Protein AF-0000000079722715 (afdb_homodimer)

Sequence (394 aa):
MYSSVPGLVFGFHGCDEEVANSVISGKLALSKSENSYDWLGHGIYFWEGNYSRALEYAQLLQSNPKRNKGKIKKPAVIGAIIDLGNCLNLLESESIDLLKESYNLLSKSSKTTGNPLPENKSIDLEKDLLLRNLDCAVIENLHAMRKELELPVFDSVRGYFREGKEIYPNAGFHDKNHIQLCIRNPKSIKGYFKPLIMYSSVPGLVFGFHGCDEEVANSVISGKLALSKSENSYDWLGHGIYFWEGNYSRALEYAQLLQSNPKRNKGKIKKPAVIGAIIDLGNCLNLLESESIDLLKESYNLLSKSSKTTGNPLPENKSIDLEKDLLLRNLDCAVIENLHAMRKELELPVFDSVRGYFREGKEIYPNAGFHDKNHIQLCIRNPKSIKGYFKPLI

Structure (mmCIF, N/CA/C/O backbone):
data_AF-0000000079722715-model_v1
#
loop_
_entity.id
_entity.type
_entity.pdbx_description
1 polymer 'Tetratricopeptide repeat protein'
#
loop_
_atom_site.group_PDB
_atom_site.id
_atom_site.type_symbol
_atom_site.label_atom_id
_atom_site.label_alt_id
_atom_site.label_comp_id
_atom_site.label_asym_id
_atom_site.label_entity_id
_atom_site.label_seq_id
_atom_site.pdbx_PDB_ins_code
_atom_site.Cartn_x
_atom_site.Cartn_y
_atom_site.Cartn_z
_atom_site.occupancy
_atom_site.B_iso_or_equiv
_atom_site.auth_seq_id
_atom_site.auth_comp_id
_atom_site.auth_asym_id
_atom_site.auth_atom_id
_atom_site.pdbx_PDB_model_num
ATOM 1 N N . MET A 1 1 ? -15.312 -2.574 12.453 1 35.41 1 MET A N 1
ATOM 2 C CA . MET A 1 1 ? -14.352 -1.755 11.719 1 35.41 1 MET A CA 1
ATOM 3 C C . MET A 1 1 ? -12.984 -2.428 11.672 1 35.41 1 MET A C 1
ATOM 5 O O . MET A 1 1 ? -12.305 -2.535 12.695 1 35.41 1 MET A O 1
ATOM 9 N N . TYR A 1 2 ? -12.828 -3.471 11.047 1 39.88 2 TYR A N 1
ATOM 10 C CA . TYR A 1 2 ? -11.586 -4.227 10.953 1 39.88 2 TYR A CA 1
ATOM 11 C C . TYR A 1 2 ? -10.461 -3.365 10.375 1 39.88 2 TYR A C 1
ATOM 13 O O . TYR A 1 2 ? -9.422 -3.883 9.977 1 39.88 2 TYR A O 1
ATOM 21 N N . SER A 1 3 ? -10.672 -2.055 10.281 1 39.75 3 SER A N 1
ATOM 22 C CA . SER A 1 3 ? -9.797 -1.16 9.531 1 39.75 3 SER A CA 1
ATOM 23 C C . SER A 1 3 ? -8.5 -0.881 10.281 1 39.75 3 SER A C 1
ATOM 25 O O . SER A 1 3 ? -7.582 -0.264 9.742 1 39.75 3 SER A O 1
ATOM 27 N N . SER A 1 4 ? -8.484 -1.223 11.617 1 41.72 4 SER A N 1
ATOM 28 C CA . SER A 1 4 ? -7.297 -0.7 12.289 1 41.72 4 SER A CA 1
ATOM 29 C C . SER A 1 4 ? -6.117 -1.656 12.148 1 41.72 4 SER A C 1
ATOM 31 O O . SER A 1 4 ? -6.289 -2.875 12.203 1 41.72 4 SER A O 1
ATOM 33 N N . VAL A 1 5 ? -5.066 -1.304 11.281 1 49.84 5 VAL A N 1
ATOM 34 C CA . VAL A 1 5 ? -3.814 -2.053 11.328 1 49.84 5 VAL A CA 1
ATOM 35 C C . VAL A 1 5 ? -3.346 -2.188 12.773 1 49.84 5 VAL A C 1
ATOM 37 O O . VAL A 1 5 ? -2.902 -1.21 13.383 1 49.84 5 VAL A O 1
ATOM 40 N N . PRO A 1 6 ? -3.916 -3.314 13.438 1 54 6 PRO A N 1
ATOM 41 C CA . PRO A 1 6 ? -3.512 -3.494 14.828 1 54 6 PRO A CA 1
ATOM 42 C C . PRO A 1 6 ? -2.018 -3.768 14.984 1 54 6 PRO A C 1
ATOM 44 O O . PRO A 1 6 ? -1.394 -4.328 14.078 1 54 6 PRO A O 1
ATOM 47 N N . GLY A 1 7 ? -1.333 -2.941 15.719 1 66.31 7 GLY A N 1
ATOM 48 C CA . GLY A 1 7 ? -0.034 -3.293 16.266 1 66.31 7 GLY A CA 1
ATOM 49 C C . GLY A 1 7 ? 1.046 -2.277 15.953 1 66.31 7 GLY A C 1
ATOM 50 O O . GLY A 1 7 ? 0.751 -1.178 15.477 1 66.31 7 GLY A O 1
ATOM 51 N N . LEU A 1 8 ? 2.225 -2.553 16.359 1 81.06 8 LEU A N 1
ATOM 52 C CA . LEU A 1 8 ? 3.438 -1.765 16.172 1 81.06 8 LEU A CA 1
ATOM 53 C C . LEU A 1 8 ? 3.996 -1.959 14.766 1 81.06 8 LEU A C 1
ATOM 55 O O . LEU A 1 8 ? 3.969 -3.07 14.227 1 81.06 8 LEU A O 1
ATOM 59 N N . VAL A 1 9 ? 4.25 -0.805 14.164 1 87.56 9 VAL A N 1
ATOM 60 C CA . VAL A 1 9 ? 4.934 -0.884 12.883 1 87.56 9 VAL A CA 1
ATOM 61 C C . VAL A 1 9 ? 6.305 -0.221 12.984 1 87.56 9 VAL A C 1
ATOM 63 O O . VAL A 1 9 ? 6.562 0.552 13.914 1 87.56 9 VAL A O 1
ATOM 66 N N . PHE A 1 10 ? 7.168 -0.628 12.039 1 88.81 10 PHE A N 1
ATOM 67 C CA . PHE A 1 10 ? 8.453 0.046 11.922 1 88.81 10 PHE A CA 1
ATOM 68 C C . PHE A 1 10 ? 8.406 1.126 10.844 1 88.81 10 PHE A C 1
ATOM 70 O O . PHE A 1 10 ? 7.918 0.887 9.742 1 88.81 10 PHE A O 1
ATOM 77 N N . GLY A 1 11 ? 8.773 2.307 11.211 1 93.69 11 GLY A N 1
ATOM 78 C CA . GLY A 1 11 ? 8.977 3.402 10.273 1 93.69 11 GLY A CA 1
ATOM 79 C C . GLY A 1 11 ? 10.43 3.83 10.172 1 93.69 11 GLY A C 1
ATOM 80 O O . GLY A 1 11 ? 11.172 3.773 11.148 1 93.69 11 GLY A O 1
ATOM 81 N N . PHE A 1 12 ? 10.82 4.277 8.992 1 94.5 12 PHE A N 1
ATOM 82 C CA . PHE A 1 12 ? 12.195 4.711 8.766 1 94.5 12 PHE A CA 1
ATOM 83 C C . PHE A 1 12 ? 12.227 6.133 8.211 1 94.5 12 PHE A C 1
ATOM 85 O O . PHE A 1 12 ? 11.398 6.496 7.379 1 94.5 12 PHE A O 1
ATOM 92 N N . HIS A 1 13 ? 13.125 6.906 8.68 1 95.88 13 HIS A N 1
ATOM 93 C CA . HIS A 1 13 ? 13.305 8.305 8.305 1 95.88 13 HIS A CA 1
ATOM 94 C C . HIS A 1 13 ? 14.734 8.578 7.852 1 95.88 13 HIS A C 1
ATOM 96 O O . HIS A 1 13 ? 15.688 8.266 8.57 1 95.88 13 HIS A O 1
ATOM 102 N N . GLY A 1 14 ? 14.852 9.102 6.652 1 94.81 14 GLY A N 1
ATOM 103 C CA . GLY A 1 14 ? 16.156 9.492 6.164 1 94.81 14 GLY A CA 1
ATOM 104 C C . GLY A 1 14 ? 16.562 10.898 6.574 1 94.81 14 GLY A C 1
ATOM 105 O O . GLY A 1 14 ? 15.75 11.828 6.488 1 94.81 14 GLY A O 1
ATOM 106 N N . CYS A 1 15 ? 17.781 11.086 7.004 1 94.19 15 CYS A N 1
ATOM 107 C CA . CYS A 1 15 ? 18.281 12.383 7.434 1 94.19 15 CYS A CA 1
ATOM 108 C C . CYS A 1 15 ? 19.797 12.391 7.512 1 94.19 15 CYS A C 1
ATOM 110 O O . CYS A 1 15 ? 20.469 11.539 6.926 1 94.19 15 CYS A O 1
ATOM 112 N N . ASP A 1 16 ? 20.312 13.492 8.086 1 95.19 16 ASP A N 1
ATOM 113 C CA . ASP A 1 16 ? 21.75 13.57 8.305 1 95.19 16 ASP A CA 1
ATOM 114 C C . ASP A 1 16 ? 22.156 12.75 9.531 1 95.19 16 ASP A C 1
ATOM 116 O O . ASP A 1 16 ? 21.422 12.688 10.516 1 95.19 16 ASP A O 1
ATOM 120 N N . GLU A 1 17 ? 23.359 12.242 9.445 1 94.69 17 GLU A N 1
ATOM 121 C CA . GLU A 1 17 ? 23.891 11.398 10.516 1 94.69 17 GLU A CA 1
ATOM 122 C C . GLU A 1 17 ? 23.875 12.133 11.852 1 94.69 17 GLU A C 1
ATOM 124 O O . GLU A 1 17 ? 23.594 11.531 12.891 1 94.69 17 GLU A O 1
ATOM 129 N N . GLU A 1 18 ? 24.203 13.367 11.844 1 94.5 18 GLU A N 1
ATOM 130 C CA . GLU A 1 18 ? 24.219 14.148 13.078 1 94.5 18 GLU A CA 1
ATOM 131 C C . GLU A 1 18 ? 22.828 14.234 13.688 1 94.5 18 GLU A C 1
ATOM 133 O O . GLU A 1 18 ? 22.672 14.125 14.906 1 94.5 18 GLU A O 1
ATOM 138 N N . VAL A 1 19 ? 21.859 14.438 12.812 1 92.69 19 VAL A N 1
ATOM 139 C CA . VAL A 1 19 ? 20.484 14.484 13.266 1 92.69 19 VAL A CA 1
ATOM 140 C C . VAL A 1 19 ? 20.062 13.117 13.812 1 92.69 19 VAL A C 1
ATOM 142 O O . VAL A 1 19 ? 19.469 13.031 14.891 1 92.69 19 VAL A O 1
ATOM 145 N N . ALA A 1 20 ? 20.438 12.102 13.078 1 93.69 20 ALA A N 1
ATOM 146 C CA . ALA A 1 20 ? 20.078 10.742 13.484 1 93.69 20 ALA A CA 1
ATOM 147 C C . ALA A 1 20 ? 20.625 10.43 14.875 1 93.69 20 ALA A C 1
ATOM 149 O O . ALA A 1 20 ? 19.906 9.953 15.75 1 93.69 20 ALA A O 1
ATOM 150 N N . ASN A 1 21 ? 21.859 10.75 15.07 1 92 21 ASN A N 1
ATOM 151 C CA . ASN A 1 21 ? 22.5 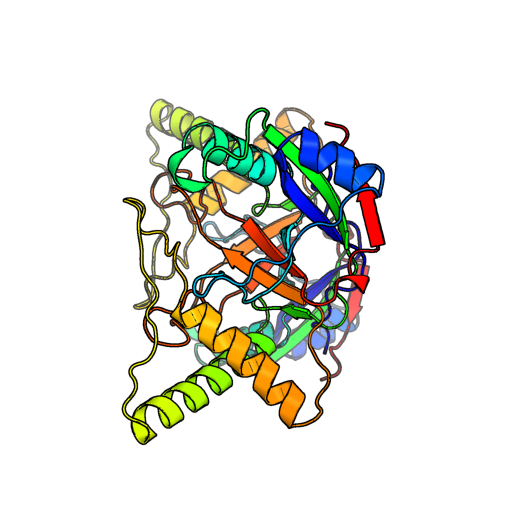10.492 16.359 1 92 21 ASN A CA 1
ATOM 152 C C . ASN A 1 21 ? 21.844 11.289 17.484 1 92 21 ASN A C 1
ATOM 154 O O . ASN A 1 21 ? 21.641 10.758 18.578 1 92 21 ASN A O 1
ATOM 158 N N . SER A 1 22 ? 21.5 12.461 17.203 1 93.94 22 SER A N 1
ATOM 159 C CA . SER A 1 22 ? 20.906 13.328 18.203 1 93.94 22 SER A CA 1
ATOM 160 C C . SER A 1 22 ? 19.5 12.859 18.562 1 93.94 22 SER A C 1
ATOM 162 O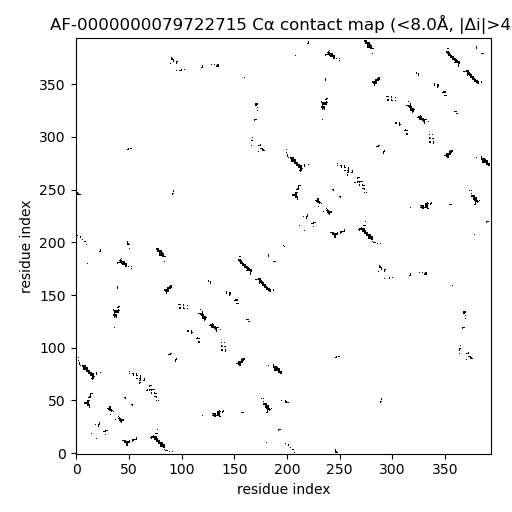 O . SER A 1 22 ? 19.094 12.922 19.734 1 93.94 22 SER A O 1
ATOM 164 N N . VAL A 1 23 ? 18.781 12.383 17.578 1 91.88 23 VAL A N 1
ATOM 165 C CA . VAL A 1 23 ? 17.422 11.922 17.812 1 91.88 23 VAL A CA 1
ATOM 166 C C . VAL A 1 23 ? 17.438 10.617 18.594 1 91.88 23 VAL A C 1
ATOM 168 O O . VAL A 1 23 ? 16.719 10.477 19.594 1 91.88 23 VAL A O 1
ATOM 171 N N . ILE A 1 24 ? 18.359 9.797 18.25 1 89.44 24 ILE A N 1
ATOM 172 C CA . ILE A 1 24 ? 18.422 8.484 18.875 1 89.44 24 ILE A CA 1
ATOM 173 C C . ILE A 1 24 ? 18.922 8.609 20.312 1 89.44 24 ILE A C 1
ATOM 175 O O . ILE A 1 24 ? 18.469 7.883 21.188 1 89.44 24 ILE A O 1
ATOM 179 N N . SER A 1 25 ? 19.734 9.562 20.531 1 89.25 25 SER A N 1
ATOM 180 C CA . SER A 1 25 ? 20.266 9.758 21.875 1 89.25 25 SER A CA 1
ATOM 181 C C . SER A 1 25 ? 19.312 10.57 22.734 1 89.25 25 SER A C 1
ATOM 183 O O . SER A 1 25 ? 19.578 10.797 23.922 1 89.25 25 SER A O 1
ATOM 185 N N . GLY A 1 26 ? 18.266 11.016 22.219 1 87.38 26 GLY A N 1
ATOM 186 C CA . GLY A 1 26 ? 17.234 11.734 22.969 1 87.38 26 GLY A CA 1
ATOM 187 C C . GLY A 1 26 ? 17.5 13.219 23.062 1 87.38 26 GLY A C 1
ATOM 188 O O . GLY A 1 26 ? 16.812 13.93 23.812 1 87.38 26 GLY A O 1
ATOM 189 N N . LYS A 1 27 ? 18.406 13.703 22.297 1 89.38 27 LYS A N 1
ATOM 190 C CA . LYS A 1 27 ? 18.781 15.109 22.391 1 89.38 27 LYS A CA 1
ATOM 191 C C . LYS A 1 27 ? 17.922 15.984 21.484 1 89.38 27 LYS A C 1
ATOM 193 O O . LYS A 1 27 ? 17.781 17.188 21.719 1 89.38 27 LYS A O 1
ATOM 198 N N . LEU A 1 28 ? 17.438 15.344 20.438 1 88.69 28 LEU A N 1
ATOM 199 C CA . LEU A 1 28 ? 16.641 16.047 19.453 1 88.69 28 LEU A CA 1
ATOM 200 C C . LEU A 1 28 ? 15.367 15.273 19.125 1 88.69 28 LEU A C 1
ATOM 202 O O . LEU A 1 28 ? 15.359 14.047 19.156 1 88.69 28 LEU A O 1
ATOM 206 N N . ALA A 1 29 ? 14.375 16.016 18.922 1 88.38 29 ALA A N 1
ATOM 207 C CA . ALA A 1 29 ? 13.164 15.406 18.391 1 88.38 29 ALA A CA 1
ATOM 208 C C . ALA A 1 29 ? 13.023 15.68 16.891 1 88.38 29 ALA A C 1
ATOM 210 O O . ALA A 1 29 ? 13.43 16.734 16.406 1 88.38 29 ALA A O 1
ATOM 211 N N . LEU A 1 30 ? 12.461 14.68 16.203 1 92.31 30 LEU A N 1
ATOM 212 C CA . LEU A 1 30 ? 12.18 14.93 14.789 1 92.31 30 LEU A CA 1
ATOM 213 C C . LEU A 1 30 ? 11.125 16.031 14.633 1 92.31 30 LEU A C 1
ATOM 215 O O . LEU A 1 30 ? 10.156 16.078 15.391 1 92.31 30 LEU A O 1
ATOM 219 N N . SER A 1 31 ? 11.328 16.812 13.641 1 89.62 31 SER A N 1
ATOM 220 C CA . SER A 1 31 ? 10.406 17.922 13.406 1 89.62 31 SER A CA 1
ATOM 221 C C . SER A 1 31 ? 9.25 17.5 12.516 1 89.62 31 SER A C 1
ATOM 223 O O . SER A 1 31 ? 9.422 16.672 11.617 1 89.62 31 SER A O 1
ATOM 225 N N . LYS A 1 32 ? 8.203 18.125 12.773 1 93.88 32 LYS A N 1
ATOM 226 C CA . LYS A 1 32 ? 7.047 17.938 11.906 1 93.88 32 LYS A CA 1
ATOM 227 C C . LYS A 1 32 ? 7.203 18.688 10.594 1 93.88 32 LYS A C 1
ATOM 229 O O . LYS A 1 32 ? 7.777 19.781 10.57 1 93.88 32 LYS A O 1
ATOM 234 N N . SER A 1 33 ? 6.766 18.109 9.531 1 93.75 33 SER A N 1
ATOM 235 C CA . SER A 1 33 ? 6.594 18.812 8.266 1 93.75 33 SER A CA 1
ATOM 236 C C . SER A 1 33 ? 5.246 19.531 8.211 1 93.75 33 SER A C 1
ATOM 238 O O . SER A 1 33 ? 4.215 18.953 8.555 1 93.75 33 SER A O 1
ATOM 240 N N . GLU A 1 34 ? 5.262 20.766 7.84 1 95.75 34 GLU A N 1
ATOM 241 C CA . GLU A 1 34 ? 4.031 21.547 7.738 1 95.75 34 GLU A CA 1
ATOM 242 C C . GLU A 1 34 ? 3.973 22.328 6.422 1 95.75 34 GLU A C 1
ATOM 244 O O . GLU A 1 34 ? 3.453 23.438 6.371 1 95.75 34 GLU A O 1
ATOM 249 N N . ASN A 1 35 ? 4.57 21.703 5.465 1 93.62 35 ASN A N 1
ATOM 250 C CA . ASN A 1 35 ? 4.496 22.344 4.148 1 93.62 35 ASN A CA 1
ATOM 251 C C . ASN A 1 35 ? 3.105 22.203 3.537 1 93.62 35 ASN A C 1
ATOM 253 O O . ASN A 1 35 ? 2.373 21.266 3.852 1 93.62 35 ASN A O 1
ATOM 257 N N . SER A 1 36 ? 2.795 23.078 2.611 1 94.56 36 SER A N 1
ATOM 258 C CA . SER A 1 36 ? 1.488 23.062 1.964 1 94.56 36 SER A CA 1
ATOM 259 C C . SER A 1 36 ? 1.386 21.906 0.975 1 94.56 36 SER A C 1
ATOM 261 O O . SER A 1 36 ? 0.292 21.562 0.516 1 94.56 36 SER A O 1
ATOM 263 N N . TYR A 1 37 ? 2.535 21.266 0.7 1 93.56 37 TYR A N 1
ATOM 264 C CA . TYR A 1 37 ? 2.529 20.234 -0.341 1 93.56 37 TYR A CA 1
ATOM 265 C C . TYR A 1 37 ? 2.789 18.859 0.248 1 93.56 37 TYR A C 1
ATOM 267 O O . TYR A 1 37 ? 3.098 17.906 -0.481 1 93.56 37 TYR A O 1
ATOM 275 N N . ASP A 1 38 ? 2.719 18.797 1.53 1 94.81 38 ASP A N 1
ATOM 276 C CA . ASP A 1 38 ? 2.982 17.516 2.164 1 94.81 38 ASP A CA 1
ATOM 277 C C . ASP A 1 38 ? 2.002 16.453 1.675 1 94.81 38 ASP A C 1
ATOM 279 O O . ASP A 1 38 ? 0.818 16.734 1.479 1 94.81 38 ASP A O 1
ATOM 283 N N . TRP A 1 39 ? 2.412 15.266 1.567 1 93.31 39 TRP A N 1
ATOM 284 C CA . TRP A 1 39 ? 1.689 14.203 0.883 1 93.31 39 TRP A CA 1
ATOM 285 C C . TRP A 1 39 ? 0.49 13.742 1.706 1 93.31 39 TRP A C 1
ATOM 287 O O . TRP A 1 39 ? -0.581 13.477 1.156 1 93.31 39 TRP A O 1
ATOM 297 N N . LEU A 1 40 ? 0.693 13.625 3.002 1 97.44 40 LEU A N 1
ATOM 298 C CA . LEU A 1 40 ? -0.343 13.07 3.867 1 97.44 40 LEU A CA 1
ATOM 299 C C . LEU A 1 40 ? -0.74 14.07 4.949 1 97.44 40 LEU A C 1
ATOM 301 O O . LEU A 1 40 ? -1.108 13.68 6.059 1 97.44 40 LEU A O 1
ATOM 305 N N . GLY A 1 41 ? -0.583 15.391 4.598 1 97.62 41 GLY A N 1
ATOM 306 C CA . GLY A 1 41 ? -0.824 16.406 5.605 1 97.62 41 GLY A CA 1
ATOM 307 C C . GLY A 1 41 ? 0.373 16.656 6.504 1 97.62 41 GLY A C 1
ATOM 308 O O . GLY A 1 41 ? 1.502 16.312 6.152 1 97.62 41 GLY A O 1
ATOM 309 N N . HIS A 1 42 ? 0.153 17.312 7.613 1 98 42 HIS A N 1
ATOM 310 C CA . HIS A 1 42 ? 1.245 17.766 8.477 1 98 42 HIS A CA 1
ATOM 311 C C . HIS A 1 42 ? 1.577 16.703 9.523 1 98 42 HIS A C 1
ATOM 313 O O . HIS A 1 42 ? 0.678 16.062 10.078 1 98 42 HIS A O 1
ATOM 319 N N . GLY A 1 43 ? 2.883 16.469 9.734 1 97.94 43 GLY A N 1
ATOM 320 C CA . GLY A 1 43 ? 3.332 15.516 10.734 1 97.94 43 GLY A CA 1
ATOM 321 C C . GLY A 1 43 ? 4.754 15.039 10.508 1 97.94 43 GLY A C 1
ATOM 322 O O . GLY A 1 43 ? 5.52 15.672 9.781 1 97.94 43 GLY A O 1
ATOM 323 N N . ILE A 1 44 ? 5.152 14.062 11.227 1 97.44 44 ILE A N 1
ATOM 324 C CA . ILE A 1 44 ? 6.461 13.445 11.078 1 97.44 44 ILE A CA 1
ATOM 325 C C . ILE A 1 44 ? 6.363 12.25 10.125 1 97.44 44 ILE A C 1
ATOM 327 O O . ILE A 1 44 ? 5.523 11.367 10.312 1 97.44 44 ILE A O 1
ATOM 331 N N . TYR A 1 45 ? 7.227 12.242 9.164 1 97.31 45 TYR A N 1
ATOM 332 C CA . TYR A 1 45 ? 7.078 11.297 8.07 1 97.31 45 TYR A CA 1
ATOM 333 C C . TYR A 1 45 ? 8.062 10.148 8.203 1 97.31 45 TYR A C 1
ATOM 335 O O . TYR A 1 45 ? 9.227 10.352 8.57 1 97.31 45 TYR A O 1
ATOM 343 N N . PHE A 1 46 ? 7.578 8.977 7.914 1 96.12 46 PHE A N 1
ATOM 344 C CA . PHE A 1 46 ? 8.398 7.766 7.883 1 96.12 46 PHE A CA 1
ATOM 345 C C . PHE A 1 46 ? 8.055 6.91 6.672 1 96.12 46 PHE A C 1
ATOM 347 O O . PHE A 1 46 ? 6.902 6.895 6.223 1 96.12 46 PHE A O 1
ATOM 354 N N . TRP A 1 47 ? 9.039 6.234 6.145 1 93.75 47 TRP A N 1
ATOM 355 C CA . TRP A 1 47 ? 8.797 5.102 5.258 1 93.75 47 TRP A CA 1
ATOM 356 C C . TRP A 1 47 ? 8.438 3.855 6.059 1 93.75 47 TRP A C 1
ATOM 358 O O . TRP A 1 47 ? 9.219 3.406 6.906 1 93.75 47 TRP A O 1
ATOM 368 N N . GLU A 1 48 ? 7.258 3.293 5.801 1 92.75 48 GLU A N 1
ATOM 369 C CA . GLU A 1 48 ? 6.848 2.113 6.555 1 92.75 48 GLU A CA 1
ATOM 370 C C . GLU A 1 48 ? 7.617 0.875 6.109 1 92.75 48 GLU A C 1
ATOM 372 O O . GLU A 1 48 ? 7.531 0.472 4.945 1 92.75 48 GLU A O 1
ATOM 377 N N . GLY A 1 49 ? 8.367 0.329 6.984 1 88.25 49 GLY A N 1
ATOM 378 C CA . GLY A 1 49 ? 9.047 -0.938 6.75 1 88.25 49 GLY A CA 1
ATOM 379 C C . GLY A 1 49 ? 10.078 -0.87 5.641 1 88.25 49 GLY A C 1
ATOM 380 O O . GLY A 1 49 ? 10.445 -1.896 5.066 1 88.25 49 GLY A O 1
ATOM 381 N N . ASN A 1 50 ? 10.523 0.272 5.332 1 90.56 50 ASN A N 1
ATOM 382 C CA . ASN A 1 50 ? 11.375 0.405 4.156 1 90.56 50 ASN A CA 1
ATOM 383 C C . ASN A 1 50 ? 12.625 1.225 4.457 1 90.56 50 ASN A C 1
ATOM 385 O O . ASN A 1 50 ? 12.719 2.389 4.062 1 90.56 50 ASN A O 1
ATOM 389 N N . TYR A 1 51 ? 13.594 0.576 5.031 1 90.56 51 TYR A N 1
ATOM 390 C CA . TYR A 1 51 ? 14.867 1.21 5.363 1 90.56 51 TYR A CA 1
ATOM 391 C C . TYR A 1 51 ? 15.555 1.734 4.109 1 90.56 51 TYR A C 1
ATOM 393 O O . TYR A 1 51 ? 16.047 2.865 4.09 1 90.56 51 TYR A O 1
ATOM 401 N N . SER A 1 52 ? 15.57 0.905 3.096 1 91.12 52 SER A N 1
ATOM 402 C CA . SER A 1 52 ? 16.312 1.213 1.872 1 91.12 52 SER A CA 1
ATOM 403 C C . SER A 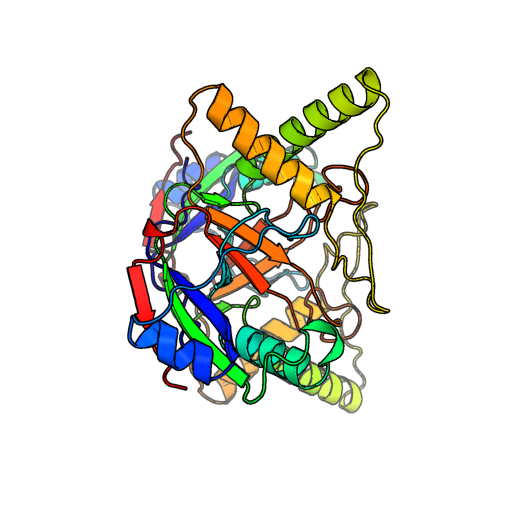1 52 ? 15.781 2.488 1.222 1 91.12 52 SER A C 1
ATOM 405 O O . SER A 1 52 ? 16.562 3.332 0.78 1 91.12 52 SER A O 1
ATOM 407 N N . ARG A 1 53 ? 14.5 2.604 1.179 1 91.12 53 ARG A N 1
ATOM 408 C CA . ARG A 1 53 ? 13.914 3.789 0.562 1 91.12 53 ARG A CA 1
ATOM 409 C C . ARG A 1 53 ? 14.266 5.047 1.353 1 91.12 53 ARG A C 1
ATOM 411 O O . ARG A 1 53 ? 14.453 6.117 0.773 1 91.12 53 ARG A O 1
ATOM 418 N N . ALA A 1 54 ? 14.258 4.934 2.67 1 93.06 54 ALA A N 1
ATOM 419 C CA . ALA A 1 54 ? 14.641 6.062 3.514 1 93.06 54 ALA A CA 1
ATOM 420 C C . ALA A 1 54 ? 16.078 6.48 3.246 1 93.06 54 ALA A C 1
ATOM 422 O O . ALA A 1 54 ? 16.375 7.676 3.133 1 93.06 54 ALA A O 1
ATOM 423 N N . LEU A 1 55 ? 16.906 5.504 3.154 1 93.25 55 LEU A N 1
ATOM 424 C CA . LEU A 1 55 ? 18.328 5.781 2.889 1 93.25 55 LEU A CA 1
ATOM 425 C C . LEU A 1 55 ? 18.5 6.402 1.509 1 93.25 55 LEU A C 1
ATOM 427 O O . LEU A 1 55 ? 19.25 7.375 1.354 1 93.25 55 LEU A O 1
ATOM 431 N N . GLU A 1 56 ? 17.812 5.793 0.559 1 91.31 56 GLU A N 1
ATOM 432 C CA . GLU A 1 56 ? 17.875 6.32 -0.801 1 91.31 56 GLU A CA 1
ATOM 433 C C . GLU A 1 56 ? 17.453 7.785 -0.847 1 91.31 56 GLU A C 1
ATOM 435 O O . GLU A 1 56 ? 18.047 8.586 -1.572 1 91.31 56 GLU A O 1
ATOM 440 N N . TYR A 1 57 ? 16.469 8.094 -0.132 1 90.25 57 TYR A N 1
ATOM 441 C CA . TYR A 1 57 ? 15.961 9.461 -0.086 1 90.25 57 TYR A CA 1
ATOM 442 C C . TYR A 1 57 ? 17 10.398 0.532 1 90.25 57 TYR A C 1
ATOM 444 O O . TYR A 1 57 ? 17.219 11.5 0.028 1 90.25 57 TYR A O 1
ATOM 452 N N . ALA A 1 58 ? 17.609 9.984 1.607 1 92.5 58 ALA A N 1
ATOM 453 C CA . ALA A 1 58 ? 18.656 10.781 2.24 1 92.5 58 ALA A CA 1
ATOM 454 C C . ALA A 1 58 ? 19.828 11 1.285 1 92.5 58 ALA A C 1
ATOM 456 O O . ALA A 1 58 ? 20.375 12.102 1.213 1 92.5 58 ALA A O 1
ATOM 457 N N . GLN A 1 59 ? 20.141 10.016 0.608 1 92.88 59 GLN A N 1
ATOM 458 C CA . GLN A 1 59 ? 21.234 10.109 -0.358 1 92.88 59 GLN A CA 1
ATOM 459 C C . GLN A 1 59 ? 20.875 11.062 -1.5 1 92.88 59 GLN A C 1
ATOM 461 O O . GLN A 1 59 ? 21.719 11.82 -1.972 1 92.88 59 GLN A O 1
ATOM 466 N N . LEU A 1 60 ? 19.656 10.938 -1.936 1 86.62 60 LEU A N 1
ATOM 467 C CA . LEU A 1 60 ? 19.172 11.836 -2.98 1 86.62 60 LEU A CA 1
ATOM 468 C C . LEU A 1 60 ? 19.266 13.289 -2.537 1 86.62 60 LEU A C 1
ATOM 470 O O . LEU A 1 60 ? 19.688 14.156 -3.312 1 86.62 60 LEU A O 1
ATOM 474 N N . LEU A 1 61 ? 18.891 13.516 -1.322 1 86.38 61 LEU A N 1
ATOM 475 C CA . LEU A 1 61 ? 18.953 14.875 -0.782 1 86.38 61 LEU A CA 1
ATOM 476 C C . LEU A 1 61 ? 20.391 15.344 -0.659 1 86.38 61 LEU A C 1
ATOM 478 O O . LEU A 1 61 ? 20.688 16.531 -0.875 1 86.38 61 LEU A O 1
ATOM 482 N N . GLN A 1 62 ? 21.234 14.453 -0.296 1 88.56 62 GLN A N 1
ATOM 483 C CA . GLN A 1 62 ? 22.656 14.797 -0.23 1 88.56 62 GLN A CA 1
ATOM 484 C C . GLN A 1 62 ? 23.172 15.242 -1.592 1 88.56 62 GLN A C 1
ATOM 486 O O . GLN A 1 62 ? 23.922 16.219 -1.684 1 88.56 62 GLN A O 1
ATOM 491 N N . SER A 1 63 ? 22.766 14.57 -2.6 1 87.88 63 SER A N 1
ATOM 492 C CA . SER A 1 63 ? 23.266 14.82 -3.949 1 87.88 63 SER A CA 1
ATOM 493 C C . SER A 1 63 ? 22.609 16.047 -4.57 1 87.88 63 SER A C 1
ATOM 495 O O . SER A 1 63 ? 23.078 16.578 -5.574 1 87.88 63 SER A O 1
ATOM 497 N N . ASN A 1 64 ? 21.516 16.469 -3.916 1 81.81 64 ASN A N 1
ATOM 498 C CA . ASN A 1 64 ? 20.797 17.641 -4.395 1 81.81 64 ASN A CA 1
ATOM 499 C C . ASN A 1 64 ? 20.641 18.688 -3.293 1 81.81 64 ASN A C 1
ATOM 501 O O . ASN A 1 64 ? 19.531 18.953 -2.836 1 81.81 64 ASN A O 1
ATOM 505 N N . PRO A 1 65 ? 21.703 19.328 -3.061 1 74.12 65 PRO A N 1
ATOM 506 C CA . PRO A 1 65 ? 21.703 20.234 -1.908 1 74.12 65 PRO A CA 1
ATOM 507 C C . PRO A 1 65 ? 20.719 21.375 -2.057 1 74.12 65 PRO A C 1
ATOM 509 O O . PRO A 1 65 ? 20.266 21.953 -1.058 1 74.12 65 PRO A O 1
ATOM 512 N N . LYS A 1 66 ? 20.359 21.719 -3.23 1 71.25 66 LYS A N 1
ATOM 513 C CA . LYS A 1 66 ? 19.406 22.797 -3.449 1 71.25 66 LYS A CA 1
ATOM 514 C C . LYS A 1 66 ? 18.031 22.438 -2.885 1 71.25 66 LYS A C 1
ATOM 516 O O . LYS A 1 66 ? 17.266 23.312 -2.475 1 71.25 66 LYS A O 1
ATOM 521 N N . ARG A 1 67 ? 17.797 21.172 -2.711 1 68.81 67 ARG A N 1
ATOM 522 C CA . ARG A 1 67 ? 16.484 20.703 -2.248 1 68.81 67 ARG A CA 1
ATOM 523 C C . ARG A 1 67 ? 16.391 20.75 -0.728 1 68.81 67 ARG A C 1
ATOM 525 O O . ARG A 1 67 ? 15.297 20.812 -0.17 1 68.81 67 ARG A O 1
ATOM 532 N N . ASN A 1 68 ? 17.469 20.703 -0.138 1 68.12 68 ASN A N 1
ATOM 533 C CA . ASN A 1 68 ? 17.422 20.609 1.317 1 68.12 68 ASN A CA 1
ATOM 534 C C . ASN A 1 68 ? 18.375 21.609 1.972 1 68.12 68 ASN A C 1
ATOM 536 O O . ASN A 1 68 ? 18.812 21.391 3.102 1 68.12 68 ASN A O 1
ATOM 540 N N . LYS A 1 69 ? 18.688 22.5 1.292 1 69.69 69 LYS A N 1
ATOM 541 C CA . LYS A 1 69 ? 19.578 23.562 1.79 1 69.69 69 LYS A CA 1
ATOM 542 C C . LYS A 1 69 ? 20.875 22.969 2.324 1 69.69 69 LYS A C 1
ATOM 544 O O . LYS A 1 69 ? 21.422 23.453 3.318 1 69.69 69 LYS A O 1
ATOM 549 N N . GLY A 1 70 ? 21.219 21.859 1.818 1 73.81 70 GLY A N 1
ATOM 550 C CA . GLY A 1 70 ? 22.484 21.234 2.166 1 73.81 70 GLY A CA 1
ATOM 551 C C . GLY A 1 70 ? 22.484 20.625 3.557 1 73.81 70 GLY A C 1
ATOM 552 O O . GLY A 1 70 ? 23.547 20.5 4.184 1 73.81 70 GLY A O 1
ATOM 553 N N . LYS A 1 71 ? 21.406 20.203 3.955 1 78.56 71 LYS A N 1
ATOM 554 C CA . LYS A 1 71 ? 21.266 19.766 5.344 1 78.56 71 LYS A CA 1
ATOM 555 C C . LYS A 1 71 ? 21.797 18.344 5.531 1 78.56 71 LYS A C 1
ATOM 557 O O . LYS A 1 71 ? 22.141 17.953 6.648 1 78.56 71 LYS A O 1
ATOM 562 N N . ILE A 1 72 ? 21.984 17.641 4.426 1 88.81 72 ILE A N 1
ATOM 563 C CA . ILE A 1 72 ? 22.453 16.266 4.586 1 88.81 72 ILE A CA 1
ATOM 564 C C . ILE A 1 72 ? 23.906 16.156 4.148 1 88.81 72 ILE A C 1
ATOM 566 O O . ILE A 1 72 ? 24.203 16.188 2.951 1 88.81 72 ILE A O 1
ATOM 570 N N . LYS A 1 73 ? 24.812 16.078 5.012 1 91.31 73 LYS A N 1
ATOM 571 C CA . LYS A 1 73 ? 26.234 15.883 4.742 1 91.31 73 LYS A CA 1
ATOM 572 C C . LYS A 1 73 ? 26.578 14.391 4.664 1 91.31 73 LYS A C 1
ATOM 574 O O . LYS A 1 73 ? 27.281 13.961 3.75 1 91.31 73 LYS A O 1
ATOM 579 N N . LYS A 1 74 ? 26.094 13.641 5.613 1 94.75 74 LYS A N 1
ATOM 580 C CA . LYS A 1 74 ? 26.234 12.188 5.668 1 94.75 74 LYS A CA 1
ATOM 581 C C . LYS A 1 74 ? 24.891 11.508 5.84 1 94.75 74 LYS A C 1
ATOM 583 O O . LYS A 1 74 ? 24.344 11.461 6.949 1 94.75 74 LYS A O 1
ATOM 588 N N . PRO A 1 75 ? 24.422 10.898 4.766 1 95.62 75 PRO A N 1
ATOM 589 C CA . PRO A 1 75 ? 23.094 10.273 4.824 1 95.62 75 PRO A CA 1
ATOM 590 C C . PRO A 1 75 ? 23.016 9.195 5.902 1 95.62 75 PRO A C 1
ATOM 592 O O . PRO A 1 75 ? 23.953 8.414 6.078 1 95.62 75 PRO A O 1
ATOM 595 N N . ALA A 1 76 ? 21.938 9.195 6.641 1 94.69 76 ALA A N 1
ATOM 596 C CA . ALA A 1 76 ? 21.656 8.219 7.688 1 94.69 76 ALA A CA 1
ATOM 597 C C . ALA A 1 76 ? 20.156 7.973 7.805 1 94.69 76 ALA A C 1
ATOM 599 O O . ALA A 1 76 ? 19.344 8.711 7.234 1 94.69 76 ALA A O 1
ATOM 600 N N . VAL A 1 77 ? 19.828 6.848 8.445 1 95.25 77 VAL A N 1
ATOM 601 C CA . VAL A 1 77 ? 18.438 6.473 8.609 1 95.25 77 VAL A CA 1
ATOM 602 C C . VAL A 1 77 ? 18.125 6.246 10.094 1 95.25 77 VAL A C 1
ATOM 604 O O . VAL A 1 77 ? 18.922 5.633 10.805 1 95.25 77 VAL A O 1
ATOM 607 N N . ILE A 1 78 ? 17.016 6.832 10.523 1 93.31 78 ILE A N 1
ATOM 608 C CA . ILE A 1 78 ? 16.453 6.586 11.852 1 93.31 78 ILE A CA 1
ATOM 609 C C . ILE A 1 78 ? 15.305 5.59 11.75 1 93.31 78 ILE A C 1
ATOM 611 O O . ILE A 1 78 ? 14.422 5.734 10.898 1 93.31 78 ILE A O 1
ATOM 615 N N . GLY A 1 79 ? 15.406 4.516 12.578 1 92.88 79 GLY A N 1
ATOM 616 C CA . GLY A 1 79 ? 14.242 3.664 12.75 1 92.88 79 GLY A CA 1
ATOM 617 C C . GLY A 1 79 ? 13.336 4.105 13.883 1 92.88 79 GLY A C 1
ATOM 618 O O . GLY A 1 79 ? 13.812 4.613 14.906 1 92.88 79 GLY A O 1
ATOM 619 N N . ALA A 1 80 ? 12.039 3.912 13.719 1 92.38 80 ALA A N 1
ATOM 620 C CA . ALA A 1 80 ? 11.055 4.25 14.75 1 92.38 80 ALA A CA 1
ATOM 621 C C . ALA A 1 80 ? 10.078 3.105 14.969 1 92.38 80 ALA A C 1
ATOM 623 O O . ALA A 1 80 ? 9.664 2.438 14.016 1 92.38 80 ALA A O 1
ATOM 624 N N . ILE A 1 81 ? 9.828 2.803 16.25 1 89.12 81 ILE A N 1
ATOM 625 C CA . ILE A 1 81 ? 8.711 1.943 16.625 1 89.12 81 ILE A CA 1
ATOM 626 C C . ILE A 1 81 ? 7.441 2.783 16.781 1 89.12 81 ILE A C 1
ATOM 628 O O . ILE A 1 81 ? 7.398 3.703 17.609 1 89.12 81 ILE A O 1
ATOM 632 N N . ILE A 1 82 ? 6.371 2.43 15.977 1 92.25 82 ILE A N 1
ATOM 633 C CA . ILE A 1 82 ? 5.242 3.346 15.883 1 92.25 82 ILE A CA 1
ATOM 634 C C . ILE A 1 82 ? 3.943 2.594 16.172 1 92.25 82 ILE A C 1
ATOM 636 O O . ILE A 1 82 ? 3.711 1.514 15.617 1 92.25 82 ILE A O 1
ATOM 640 N N . ASP A 1 83 ? 3.188 3.07 17.094 1 91.06 83 ASP A N 1
ATOM 641 C CA . ASP A 1 83 ? 1.782 2.711 17.266 1 91.06 83 ASP A CA 1
ATOM 642 C C . ASP A 1 83 ? 0.876 3.656 16.469 1 91.06 83 ASP A C 1
ATOM 644 O O . ASP A 1 83 ? 0.704 4.816 16.859 1 91.06 83 ASP A O 1
ATOM 648 N N . LEU A 1 84 ? 0.198 3.131 15.438 1 93 84 LEU A N 1
ATOM 649 C CA . LEU A 1 84 ? -0.535 4 14.516 1 93 84 LEU A CA 1
ATOM 650 C C . LEU A 1 84 ? -1.765 4.594 15.203 1 93 84 LEU A C 1
ATOM 652 O O . LEU A 1 84 ? -2.314 5.594 14.734 1 93 84 LEU A O 1
ATOM 656 N N . GLY A 1 85 ? -2.254 3.959 16.328 1 91.69 85 GLY A N 1
ATOM 657 C CA . GLY A 1 85 ? -3.438 4.473 17 1 91.69 85 GLY A CA 1
ATOM 658 C C . GLY A 1 85 ? -4.641 4.59 16.078 1 91.69 85 GLY A C 1
ATOM 659 O O . GLY A 1 85 ? -4.961 3.652 15.344 1 91.69 85 GLY A O 1
ATOM 660 N N . ASN A 1 86 ? -5.391 5.676 16.281 1 93.81 86 ASN A N 1
ATOM 661 C CA . ASN A 1 86 ? -6.434 5.996 15.305 1 93.81 86 ASN A CA 1
ATOM 662 C C . ASN A 1 86 ? -5.844 6.477 13.984 1 93.81 86 ASN A C 1
ATOM 664 O O . ASN A 1 86 ? -5.473 7.645 13.852 1 93.81 86 ASN A O 1
ATOM 668 N N . CYS A 1 87 ? -5.848 5.602 13.008 1 94.38 87 CYS A N 1
ATOM 669 C CA . CYS A 1 87 ? -5.133 5.859 11.758 1 94.38 87 CYS A CA 1
ATOM 670 C C . CYS A 1 87 ? -6.105 6.148 10.625 1 94.38 87 CYS A C 1
ATOM 672 O O . CYS A 1 87 ? -7.062 5.398 10.414 1 94.38 87 CYS A O 1
ATOM 674 N N . LEU A 1 88 ? -5.891 7.328 9.992 1 95.44 88 LEU A N 1
ATOM 675 C CA . LEU A 1 88 ? -6.504 7.523 8.688 1 95.44 88 LEU A CA 1
ATOM 676 C C . LEU A 1 88 ? -5.785 6.699 7.621 1 95.44 88 LEU A C 1
ATOM 678 O O . LEU A 1 88 ? -4.832 7.18 7 1 95.44 88 LEU A O 1
ATOM 682 N N . ASN A 1 89 ? -6.238 5.535 7.434 1 93.12 89 ASN A N 1
ATOM 683 C CA . ASN A 1 89 ? -5.621 4.59 6.508 1 93.12 89 ASN A CA 1
ATOM 684 C C . ASN A 1 89 ? -6.207 4.719 5.102 1 93.12 89 ASN A C 1
ATOM 686 O O . ASN A 1 89 ? -7.277 4.176 4.82 1 93.12 89 ASN A O 1
ATOM 690 N N . LEU A 1 90 ? -5.477 5.375 4.227 1 93.19 90 LEU A N 1
ATOM 691 C CA . LEU A 1 90 ? -5.996 5.73 2.912 1 93.19 90 LEU A CA 1
ATOM 692 C C . LEU A 1 90 ? -5.977 4.523 1.977 1 93.19 90 LEU A C 1
ATOM 694 O O . LEU A 1 90 ? -6.227 4.66 0.776 1 93.19 90 LEU A O 1
ATOM 698 N N . LEU A 1 91 ? -5.715 3.395 2.525 1 88.81 91 LEU A N 1
ATOM 699 C CA . LEU A 1 91 ? -5.805 2.139 1.789 1 88.81 91 LEU A CA 1
ATOM 700 C C . LEU A 1 91 ? -7.141 1.45 2.049 1 88.81 91 LEU A C 1
ATOM 702 O O . LEU A 1 91 ? -7.398 0.367 1.519 1 88.81 91 LEU A O 1
ATOM 706 N N . GLU A 1 92 ? -7.914 2.076 2.834 1 87.25 92 GLU A N 1
ATOM 707 C CA . GLU A 1 92 ? -9.234 1.556 3.178 1 87.25 92 GLU A CA 1
ATOM 708 C C . GLU A 1 92 ? -10.336 2.43 2.594 1 87.25 92 GLU A C 1
ATOM 710 O O . GLU A 1 92 ? -10.219 3.656 2.57 1 87.25 92 GLU A O 1
ATOM 715 N N . SER A 1 93 ? -11.43 1.812 2.297 1 88.5 93 SER A N 1
ATOM 716 C CA . SER A 1 93 ? -12.531 2.5 1.633 1 88.5 93 SER A CA 1
ATOM 717 C C . SER A 1 93 ? -13.133 3.574 2.531 1 88.5 93 SER A C 1
ATOM 719 O O . SER A 1 93 ? -13.492 4.656 2.062 1 88.5 93 SER A O 1
ATOM 721 N N . GLU A 1 94 ? -13.234 3.256 3.758 1 90.31 94 GLU A N 1
ATOM 722 C CA . GLU A 1 94 ? -13.859 4.195 4.688 1 90.31 94 GLU A CA 1
ATOM 723 C C . GLU A 1 94 ? -13.062 5.496 4.77 1 90.31 94 GLU A C 1
ATOM 725 O O . GLU A 1 94 ? -13.648 6.582 4.82 1 90.31 94 GLU A O 1
ATOM 730 N N . SER A 1 95 ? -11.781 5.391 4.812 1 93.75 95 SER A N 1
ATOM 731 C CA . SER A 1 95 ? -10.922 6.566 4.875 1 93.75 95 SER A CA 1
ATOM 732 C C . SER A 1 95 ? -10.977 7.363 3.574 1 93.75 95 SER A C 1
ATOM 734 O O . SER A 1 95 ? -10.945 8.594 3.592 1 93.75 95 SER A O 1
ATOM 736 N N . ILE A 1 96 ? -11.078 6.668 2.475 1 93.81 96 ILE A N 1
ATOM 737 C CA . ILE A 1 96 ? -11.18 7.305 1.167 1 93.81 96 ILE A CA 1
ATOM 738 C C . ILE A 1 96 ? -12.477 8.109 1.09 1 93.81 96 ILE A C 1
ATOM 740 O O . ILE A 1 96 ? -12.492 9.227 0.571 1 93.81 96 ILE A O 1
ATOM 744 N N . ASP A 1 97 ? -13.523 7.578 1.646 1 94.06 97 ASP A N 1
ATOM 745 C CA . ASP A 1 97 ? -14.797 8.281 1.665 1 94.06 97 ASP A CA 1
ATOM 746 C C . ASP A 1 97 ? -14.711 9.562 2.488 1 94.06 97 ASP A C 1
ATOM 748 O O . ASP A 1 97 ? -15.312 10.578 2.135 1 94.06 97 ASP A O 1
ATOM 752 N N . LEU A 1 98 ? -14 9.469 3.562 1 95.81 98 LEU A N 1
ATOM 753 C CA . LEU A 1 98 ? -13.797 10.664 4.383 1 95.81 98 LEU A CA 1
ATOM 754 C C . LEU A 1 98 ? -13.07 11.75 3.596 1 95.81 98 LEU A C 1
ATOM 756 O O . LEU A 1 98 ? -13.406 12.93 3.707 1 95.81 98 LEU A O 1
ATOM 760 N N . LEU A 1 99 ? -12.133 11.383 2.787 1 96.75 99 LEU A N 1
ATOM 761 C CA . LEU A 1 99 ? -11.398 12.352 1.98 1 96.75 99 LEU A CA 1
ATOM 762 C C . LEU A 1 99 ? -12.305 12.984 0.93 1 96.75 99 LEU A C 1
ATOM 764 O O . LEU A 1 99 ? -12.211 14.18 0.66 1 96.75 99 LEU A O 1
ATOM 768 N N . LYS A 1 100 ? -13.125 12.172 0.381 1 96.31 100 LYS A N 1
ATOM 769 C CA . LYS A 1 100 ? -14.078 12.688 -0.598 1 96.31 100 LYS A CA 1
ATOM 770 C C . LYS A 1 100 ? -14.969 13.758 0.02 1 96.31 100 LYS A C 1
ATOM 772 O O . LYS A 1 100 ? -15.203 14.812 -0.586 1 96.31 100 LYS A O 1
ATOM 777 N N . GLU A 1 101 ? -15.398 13.422 1.124 1 96.38 101 GLU A N 1
ATOM 778 C CA . GLU A 1 101 ? -16.25 14.375 1.828 1 96.38 101 GLU A CA 1
ATOM 779 C C . GLU A 1 101 ? -15.5 15.664 2.139 1 96.38 101 GLU A C 1
ATOM 781 O O . GLU A 1 101 ? -16.047 16.766 1.983 1 96.38 101 GLU A O 1
ATOM 786 N N . SER A 1 102 ? -14.352 15.516 2.58 1 97.75 102 SER A N 1
ATOM 787 C CA . SER A 1 102 ? -13.523 16.672 2.895 1 97.75 102 SER A CA 1
ATOM 788 C C . SER A 1 102 ? -13.297 17.547 1.661 1 97.75 102 SER A C 1
ATOM 790 O O . SER A 1 102 ? -13.391 18.766 1.732 1 97.75 102 SER A O 1
ATOM 792 N N . TYR A 1 103 ? -13.008 16.938 0.579 1 97.88 103 TYR A N 1
ATOM 793 C CA . TYR A 1 103 ? -12.82 17.672 -0.667 1 97.88 103 TYR A CA 1
ATOM 794 C C . TYR A 1 103 ? -14.086 18.422 -1.053 1 97.88 103 TYR A C 1
ATOM 796 O O . TYR A 1 103 ? -14.016 19.578 -1.481 1 97.88 103 TYR A O 1
ATOM 804 N N . ASN A 1 104 ? -15.18 17.734 -0.96 1 97.06 104 ASN A N 1
ATOM 805 C CA . ASN A 1 104 ? -16.453 18.375 -1.31 1 97.06 104 ASN A CA 1
ATOM 806 C C . ASN A 1 104 ? -16.688 19.641 -0.492 1 97.06 104 ASN A C 1
ATOM 808 O O . ASN A 1 104 ? -17.141 20.656 -1.028 1 97.06 104 ASN A O 1
ATOM 812 N N . LEU A 1 105 ? -16.406 19.562 0.694 1 95.81 105 LEU A N 1
ATOM 813 C CA . LEU A 1 105 ? -16.578 20.719 1.57 1 95.81 105 LEU A CA 1
ATOM 814 C C . LEU A 1 105 ? -15.625 21.844 1.189 1 95.81 105 LEU A C 1
ATOM 816 O O . LEU A 1 105 ? -16.016 23.016 1.159 1 95.81 105 LEU A O 1
ATOM 820 N N . LEU A 1 106 ? -14.383 21.484 0.954 1 95.5 106 LEU A N 1
ATOM 821 C CA . LEU A 1 106 ? -13.398 22.484 0.53 1 95.5 106 LEU A CA 1
ATOM 822 C C . LEU A 1 106 ? -13.82 23.141 -0.78 1 95.5 106 LEU A C 1
ATOM 824 O O . LEU A 1 106 ? -13.648 24.344 -0.959 1 95.5 106 LEU A O 1
ATOM 828 N N . SER A 1 107 ? -14.266 22.328 -1.627 1 96 107 SER A N 1
ATOM 829 C CA . SER A 1 107 ? -14.703 22.812 -2.932 1 96 107 SER A CA 1
ATOM 830 C C . SER A 1 107 ? -15.859 23.797 -2.795 1 96 107 SER A C 1
ATOM 832 O O . SER A 1 107 ? -15.883 24.828 -3.465 1 96 107 SER A O 1
ATOM 834 N N . LYS A 1 108 ? -16.781 23.469 -1.98 1 95.38 108 LYS A N 1
ATOM 835 C CA . LYS A 1 108 ? -17.906 24.344 -1.723 1 95.38 108 LYS A CA 1
ATOM 836 C C . LYS A 1 108 ? -17.438 25.672 -1.12 1 95.38 108 LYS A C 1
ATOM 838 O O . LYS A 1 108 ? -17.906 26.734 -1.521 1 95.38 108 LYS A O 1
ATOM 843 N N . SER A 1 109 ? -16.609 25.531 -0.171 1 93.81 109 SER A N 1
ATOM 844 C CA . SER A 1 109 ? -16.062 26.734 0.459 1 93.81 109 SER A CA 1
ATOM 845 C C . SER A 1 109 ? -15.328 27.594 -0.553 1 93.81 109 SER A C 1
ATOM 847 O O . SER A 1 109 ? -15.438 28.828 -0.524 1 93.81 109 SER A O 1
ATOM 849 N N . SER A 1 110 ? -14.531 26.953 -1.354 1 94.31 110 SER A N 1
ATOM 850 C CA . SER A 1 110 ? -13.797 27.656 -2.395 1 94.31 110 SER A CA 1
ATOM 851 C C . SER A 1 110 ? -14.734 28.422 -3.316 1 94.31 110 SER A C 1
ATOM 853 O O . SER A 1 110 ? -14.461 29.578 -3.664 1 94.31 110 SER A O 1
ATOM 855 N N . LYS A 1 111 ? -15.773 27.828 -3.645 1 94.31 111 LYS A N 1
ATOM 856 C CA . LYS A 1 111 ? -16.766 28.453 -4.52 1 94.31 111 LYS A CA 1
ATOM 857 C C . LYS A 1 111 ? -17.422 29.641 -3.836 1 94.31 111 LYS A C 1
ATOM 859 O O . LYS A 1 111 ? -17.641 30.688 -4.465 1 94.31 111 LYS A O 1
ATOM 864 N N . THR A 1 112 ? -17.688 29.5 -2.664 1 94.62 112 THR A N 1
ATOM 865 C CA . THR A 1 112 ? -18.375 30.531 -1.903 1 94.62 112 THR A CA 1
ATOM 866 C C . THR A 1 112 ? -17.453 31.734 -1.667 1 94.62 112 THR A C 1
ATOM 868 O O . THR A 1 112 ? -17.891 32.875 -1.757 1 94.62 112 THR A O 1
ATOM 871 N N . THR A 1 113 ? -16.234 31.469 -1.366 1 93.5 113 THR A N 1
ATOM 872 C CA . THR A 1 113 ? -15.297 32.531 -1.026 1 93.5 113 THR A CA 1
ATOM 873 C C . THR A 1 113 ? -14.633 33.094 -2.283 1 93.5 113 THR A C 1
ATOM 875 O O . THR A 1 113 ? -14.086 34.188 -2.264 1 93.5 113 THR A O 1
ATOM 878 N N . GLY A 1 114 ? -14.57 32.312 -3.318 1 93.69 114 GLY A N 1
ATOM 879 C CA . GLY A 1 114 ? -13.922 32.719 -4.555 1 93.69 114 GLY A CA 1
ATOM 880 C C . GLY A 1 114 ? -12.43 32.438 -4.562 1 93.69 114 GLY A C 1
ATOM 881 O O . GLY A 1 114 ? -11.727 32.844 -5.48 1 93.69 114 GLY A O 1
ATOM 882 N N . ASN A 1 115 ? -11.93 31.766 -3.588 1 93.25 115 ASN A N 1
ATOM 883 C CA . ASN A 1 115 ? -10.531 31.375 -3.531 1 93.25 115 ASN A CA 1
ATOM 884 C C . ASN A 1 115 ? -10.297 30.016 -4.195 1 93.25 115 ASN A C 1
ATOM 886 O O . ASN A 1 115 ? -10.898 29.016 -3.793 1 93.25 115 ASN A O 1
ATOM 890 N N . PRO A 1 116 ? -9.453 30.047 -5.098 1 94.25 116 PRO A N 1
ATOM 891 C CA . PRO A 1 116 ? -9.25 28.781 -5.816 1 94.25 116 PRO A CA 1
ATOM 892 C C . PRO A 1 116 ? -8.625 27.703 -4.945 1 94.25 116 PRO A C 1
ATOM 894 O O . PRO A 1 116 ? -7.82 28 -4.059 1 94.25 116 PRO A O 1
ATOM 897 N N . LEU A 1 117 ? -8.992 26.469 -5.258 1 95.56 117 LEU A N 1
ATOM 898 C CA . LEU A 1 117 ? -8.383 25.328 -4.582 1 95.56 117 LEU A CA 1
ATOM 899 C C . LEU A 1 117 ? -6.922 25.172 -4.988 1 95.56 117 LEU A C 1
ATOM 901 O O . LEU A 1 117 ? -6.551 25.469 -6.125 1 95.56 117 LEU A O 1
ATOM 905 N N . PRO A 1 118 ? -6.121 24.703 -3.992 1 95.44 118 PRO A N 1
ATOM 906 C CA . PRO A 1 118 ? -4.766 24.344 -4.422 1 95.44 118 PRO A CA 1
ATOM 907 C C . PRO A 1 118 ? -4.746 23.234 -5.465 1 95.44 118 PRO A C 1
ATOM 909 O O . PRO A 1 118 ? -5.781 22.609 -5.734 1 95.44 118 PRO A O 1
ATOM 912 N N . GLU A 1 119 ? -3.607 23.062 -6.074 1 93.44 119 GLU A N 1
ATOM 913 C CA . GLU A 1 119 ? -3.463 22.031 -7.098 1 93.44 119 GLU A CA 1
ATOM 914 C C . GLU A 1 119 ? -2.24 21.156 -6.832 1 93.44 119 GLU A C 1
ATOM 916 O O . GLU A 1 119 ? -1.201 21.656 -6.387 1 93.44 119 GLU A O 1
ATOM 921 N N . ASN A 1 120 ? -2.416 19.844 -7.133 1 92 120 ASN A N 1
ATOM 922 C CA . ASN A 1 120 ? -1.256 18.969 -7.152 1 92 120 ASN A CA 1
ATOM 923 C C . ASN A 1 120 ? -0.407 19.188 -8.398 1 92 120 ASN A C 1
ATOM 925 O O . ASN A 1 120 ? -0.936 19.484 -9.469 1 92 120 ASN A O 1
ATOM 929 N N . LYS A 1 121 ? 0.868 19.094 -8.148 1 86.44 121 LYS A N 1
ATOM 930 C CA . LYS A 1 121 ? 1.742 19.359 -9.289 1 86.44 121 LYS A CA 1
ATOM 931 C C . LYS A 1 121 ? 2.857 18.328 -9.391 1 86.44 121 LYS A C 1
ATOM 933 O O . LYS A 1 121 ? 3.33 17.812 -8.367 1 86.44 121 LYS A O 1
ATOM 938 N N . SER A 1 122 ? 3.186 18.016 -10.633 1 80.75 122 SER A N 1
ATOM 939 C CA . SER A 1 122 ? 4.359 17.203 -10.898 1 80.75 122 SER A CA 1
ATOM 940 C C . SER A 1 122 ? 5.602 18.062 -11.117 1 80.75 122 SER A C 1
ATOM 942 O O . SER A 1 122 ? 5.508 19.156 -11.656 1 80.75 122 SER A O 1
ATOM 944 N N . ILE A 1 123 ? 6.715 17.75 -10.469 1 68 123 ILE A N 1
ATOM 945 C CA . ILE A 1 123 ? 7.914 18.562 -10.656 1 68 123 ILE A CA 1
ATOM 946 C C . ILE A 1 123 ? 8.875 17.859 -11.609 1 68 123 ILE A C 1
ATOM 948 O O . ILE A 1 123 ? 9.773 18.5 -12.172 1 68 123 ILE A O 1
ATOM 952 N N . ASP A 1 124 ? 8.859 16.547 -11.633 1 63.66 124 ASP A N 1
ATOM 953 C CA . ASP A 1 124 ? 9.891 15.898 -12.438 1 63.66 124 ASP A CA 1
ATOM 954 C C . ASP A 1 124 ? 9.281 15.203 -13.656 1 63.66 124 ASP A C 1
ATOM 956 O O . ASP A 1 124 ? 8.07 15.258 -13.867 1 63.66 124 ASP A O 1
ATOM 960 N N . LEU A 1 125 ? 10.234 14.828 -14.406 1 55.56 125 LEU A N 1
ATOM 961 C CA . LEU A 1 125 ? 9.953 14.172 -15.68 1 55.56 125 LEU A CA 1
ATOM 962 C C . LEU A 1 125 ? 9.125 12.906 -15.469 1 55.56 125 LEU A C 1
ATOM 964 O O . LEU A 1 125 ? 8.422 12.461 -16.375 1 55.56 125 LEU A O 1
ATOM 968 N N . GLU A 1 126 ? 9.156 12.359 -14.32 1 56.25 126 GLU A N 1
ATOM 969 C CA . GLU A 1 126 ? 8.547 11.047 -14.164 1 56.25 126 GLU A CA 1
ATOM 970 C C . GLU A 1 126 ? 7.07 11.164 -13.797 1 56.25 126 GLU A C 1
ATOM 972 O O . GLU A 1 126 ? 6.379 10.156 -13.641 1 56.25 126 GLU A O 1
ATOM 977 N N . LYS A 1 127 ? 6.641 12.227 -13.844 1 63.25 127 LYS A N 1
ATOM 978 C CA . LYS A 1 127 ? 5.215 12.523 -13.711 1 63.25 127 LYS A CA 1
ATOM 979 C C . LYS A 1 127 ? 4.711 12.195 -12.312 1 63.25 127 LYS A C 1
ATOM 981 O O . LYS A 1 127 ? 3.504 12.062 -12.094 1 63.25 127 LYS A O 1
ATOM 986 N N . ASP A 1 128 ? 5.656 12.016 -11.461 1 69.31 128 ASP A N 1
ATOM 987 C CA . ASP A 1 128 ? 5.234 11.789 -10.086 1 69.31 128 ASP A CA 1
ATOM 988 C C . ASP A 1 128 ? 4.711 13.078 -9.453 1 69.31 128 ASP A C 1
ATOM 990 O O . ASP A 1 128 ? 5.266 14.156 -9.672 1 69.31 128 ASP A O 1
ATOM 994 N N . LEU A 1 129 ? 3.508 12.961 -8.828 1 69.38 129 LEU A N 1
ATOM 995 C CA . LEU A 1 129 ? 2.969 14.102 -8.094 1 69.38 129 LEU A CA 1
ATOM 996 C C . LEU A 1 129 ? 3.75 14.336 -6.809 1 69.38 129 LEU A C 1
ATOM 998 O O . LEU A 1 129 ? 3.348 13.883 -5.738 1 69.38 129 LEU A O 1
ATOM 1002 N N . LEU A 1 130 ? 4.734 15.164 -6.914 1 76.25 130 LEU A N 1
ATOM 1003 C CA . LEU A 1 130 ? 5.605 15.336 -5.762 1 76.25 130 LEU A CA 1
ATOM 1004 C C . LEU A 1 130 ? 5.121 16.484 -4.883 1 76.25 130 LEU A C 1
ATOM 1006 O O . LEU A 1 130 ? 5.348 16.484 -3.668 1 76.25 130 LEU A O 1
ATOM 1010 N N . LEU A 1 131 ? 4.434 17.406 -5.504 1 86.88 131 LEU A N 1
ATOM 1011 C CA . LEU A 1 131 ? 3.826 18.5 -4.75 1 86.88 131 LEU A CA 1
ATOM 1012 C C . LEU A 1 131 ? 2.32 18.297 -4.625 1 86.88 131 LEU A C 1
ATOM 1014 O O . LEU A 1 131 ? 1.575 18.547 -5.574 1 86.88 131 LEU A O 1
ATOM 1018 N N . ARG A 1 132 ? 1.942 18 -3.424 1 93.31 132 ARG A N 1
ATOM 1019 C CA . ARG A 1 132 ? 0.563 17.562 -3.238 1 93.31 132 ARG A CA 1
ATOM 1020 C C . ARG A 1 132 ? -0.241 18.594 -2.457 1 93.31 132 ARG A C 1
ATOM 1022 O O . ARG A 1 132 ? -0.877 18.266 -1.453 1 93.31 132 ARG A O 1
ATOM 1029 N N . ASN A 1 133 ? -0.327 19.75 -3.064 1 95.81 133 ASN A N 1
ATOM 1030 C CA . ASN A 1 133 ? -0.966 20.859 -2.383 1 95.81 133 ASN A CA 1
ATOM 1031 C C . ASN A 1 133 ? -2.449 20.609 -2.143 1 95.81 133 ASN A C 1
ATOM 1033 O O . ASN A 1 133 ? -2.969 20.891 -1.063 1 95.81 133 ASN A O 1
ATOM 1037 N N . LEU A 1 134 ? -3.09 20.109 -3.146 1 96.62 134 LEU A N 1
ATOM 1038 C CA . LEU A 1 134 ? -4.512 19.844 -2.984 1 96.62 134 LEU A CA 1
ATOM 1039 C C . LEU A 1 134 ? -4.738 18.703 -1.994 1 96.62 134 LEU A C 1
ATOM 1041 O O . LEU A 1 134 ? -5.582 18.812 -1.102 1 96.62 134 LEU A O 1
ATOM 1045 N N . ASP A 1 135 ? -3.994 17.641 -2.15 1 97.06 135 ASP A N 1
ATOM 1046 C CA . ASP A 1 135 ? -4.113 16.516 -1.226 1 97.06 135 ASP A CA 1
ATOM 1047 C C . ASP A 1 135 ? -3.879 16.969 0.215 1 97.06 135 ASP A C 1
ATOM 1049 O O . ASP A 1 135 ? -4.625 16.578 1.118 1 97.06 135 ASP A O 1
ATOM 1053 N N . CYS A 1 136 ? -2.875 17.719 0.379 1 97.75 136 CYS A N 1
ATOM 1054 C CA . CYS A 1 136 ? -2.559 18.234 1.709 1 97.75 136 CYS A CA 1
ATOM 1055 C C . CYS A 1 136 ? -3.719 19.047 2.273 1 97.75 136 CYS A C 1
ATOM 1057 O O . CYS A 1 136 ? -4.117 18.844 3.424 1 97.75 136 CYS A O 1
ATOM 1059 N N . ALA A 1 137 ? -4.227 19.891 1.466 1 97.56 137 ALA A N 1
ATOM 1060 C CA . ALA A 1 137 ? -5.332 20.75 1.889 1 97.56 137 ALA A CA 1
ATOM 1061 C C . ALA A 1 137 ? -6.551 19.922 2.277 1 97.56 137 ALA A C 1
ATOM 1063 O O . ALA A 1 137 ? -7.215 20.203 3.275 1 97.56 137 ALA A O 1
ATOM 1064 N N . VAL A 1 138 ? -6.797 18.938 1.52 1 98.19 138 VAL A N 1
ATOM 1065 C CA . VAL A 1 138 ? -7.945 18.078 1.761 1 98.19 138 VAL A CA 1
ATOM 1066 C C . VAL A 1 138 ? -7.762 17.328 3.078 1 98.19 138 VAL A C 1
ATOM 1068 O O . VAL A 1 138 ? -8.688 17.25 3.896 1 98.19 138 VAL A O 1
ATOM 1071 N N . ILE A 1 139 ? -6.645 16.797 3.285 1 98.38 139 ILE A N 1
ATOM 1072 C CA . ILE A 1 139 ? -6.355 16.016 4.48 1 98.38 139 ILE A CA 1
ATOM 1073 C C . ILE A 1 139 ? -6.371 16.922 5.711 1 98.38 139 ILE A C 1
ATOM 1075 O O . ILE A 1 139 ? -6.945 16.562 6.742 1 98.38 139 ILE A O 1
ATOM 1079 N N . GLU A 1 140 ? -5.781 18.078 5.598 1 98.31 140 GLU A N 1
ATOM 1080 C CA . GLU A 1 140 ? -5.773 19.016 6.715 1 98.31 140 GLU A CA 1
ATOM 1081 C C . GLU A 1 140 ? -7.184 19.516 7.023 1 98.31 140 GLU A C 1
ATOM 1083 O O . GLU A 1 140 ? -7.527 19.734 8.188 1 98.31 140 GLU A O 1
ATOM 1088 N N . ASN A 1 141 ? -7.926 19.734 5.965 1 97.81 141 ASN A N 1
ATOM 1089 C CA . ASN A 1 141 ? -9.32 20.125 6.172 1 97.81 141 ASN A CA 1
ATOM 1090 C C . ASN A 1 141 ? -10.094 19.062 6.934 1 97.81 141 ASN A C 1
ATOM 1092 O O . ASN A 1 141 ? -10.898 19.375 7.812 1 97.81 141 ASN A O 1
ATOM 1096 N N . LEU A 1 142 ? -9.875 17.828 6.57 1 98 142 LEU A N 1
ATOM 1097 C CA . LEU A 1 142 ? -10.516 16.719 7.273 1 98 142 LEU A CA 1
ATOM 1098 C C . LEU A 1 142 ? -10.18 16.75 8.758 1 98 142 LEU A C 1
ATOM 1100 O O . LEU A 1 142 ? -11.062 16.594 9.602 1 98 142 LEU A O 1
ATOM 1104 N N . HIS A 1 143 ? -8.945 16.906 9.086 1 97.94 143 HIS A N 1
ATOM 1105 C CA . HIS A 1 143 ? -8.523 16.969 10.477 1 97.94 143 HIS A CA 1
ATOM 1106 C C . HIS A 1 143 ? -9.164 18.141 11.203 1 97.94 143 HIS A C 1
ATOM 1108 O O . HIS A 1 143 ? -9.609 18 12.344 1 97.94 143 HIS A O 1
ATOM 1114 N N . ALA A 1 144 ? -9.219 19.25 10.57 1 96.94 144 ALA A N 1
ATOM 1115 C CA . ALA A 1 144 ? -9.836 20.438 11.164 1 96.94 144 ALA A CA 1
ATOM 1116 C C . ALA A 1 144 ? -11.32 20.203 11.43 1 96.94 144 ALA A C 1
ATOM 1118 O O . ALA A 1 144 ? -11.836 20.578 12.484 1 96.94 144 ALA A O 1
ATOM 1119 N N . MET A 1 145 ? -11.938 19.656 10.477 1 95.62 145 MET A N 1
ATOM 1120 C CA . MET A 1 145 ? -13.367 19.375 10.594 1 95.62 145 MET A CA 1
ATOM 1121 C C . MET A 1 145 ? -13.641 18.453 11.773 1 95.62 145 MET A C 1
ATOM 1123 O O . MET A 1 145 ? -14.578 18.672 12.539 1 95.62 145 MET A O 1
ATOM 1127 N N . ARG A 1 146 ? -12.859 17.453 11.906 1 96.06 146 ARG A N 1
ATOM 1128 C CA . ARG A 1 146 ? -13.047 16.5 13 1 96.06 146 ARG A CA 1
ATOM 1129 C C . ARG A 1 146 ? -12.852 17.172 14.352 1 96.06 146 ARG A C 1
ATOM 1131 O O . ARG A 1 146 ? -13.586 16.906 15.297 1 96.06 146 ARG A O 1
ATOM 1138 N N . LYS A 1 147 ? -11.859 17.984 14.375 1 95.06 147 LYS A N 1
ATOM 1139 C CA . LYS A 1 147 ? -11.625 18.734 15.609 1 95.06 147 LYS A CA 1
ATOM 1140 C C . LYS A 1 147 ? -12.812 19.625 15.953 1 95.06 147 LYS A C 1
ATOM 1142 O O . LYS A 1 147 ? -13.258 19.656 17.094 1 95.06 147 LYS A O 1
ATOM 1147 N N . GLU A 1 148 ? -13.312 20.281 15 1 95.19 148 GLU A N 1
ATOM 1148 C CA . GLU A 1 148 ? -14.438 21.188 15.188 1 95.19 148 GLU A CA 1
ATOM 1149 C C . GLU A 1 148 ? -15.68 20.453 15.664 1 95.19 148 GLU A C 1
ATOM 1151 O O . GLU A 1 148 ? -16.438 20.953 16.5 1 95.19 148 GLU A O 1
ATOM 1156 N N . LEU A 1 149 ? -15.867 19.297 15.18 1 95.88 149 LEU A N 1
ATOM 1157 C CA . LEU A 1 149 ? -17.062 18.516 15.5 1 95.88 149 LEU A CA 1
ATOM 1158 C C . LEU A 1 149 ? -16.812 17.641 16.734 1 95.88 149 LEU A C 1
ATOM 1160 O O . LEU A 1 149 ? -17.672 16.828 17.094 1 95.88 149 LEU A O 1
ATOM 1164 N N . GLU A 1 150 ? -15.609 17.766 17.312 1 96.19 150 GLU A N 1
ATOM 1165 C CA . GLU A 1 150 ? -15.227 17.031 18.516 1 96.19 150 GLU A CA 1
ATOM 1166 C C . GLU A 1 150 ? -15.297 15.523 18.297 1 96.19 150 GLU A C 1
ATOM 1168 O O . GLU A 1 150 ? -15.797 14.789 19.141 1 96.19 150 GLU A O 1
ATOM 1173 N N . LEU A 1 151 ? -14.984 15.172 17.094 1 95.94 151 LEU A N 1
ATOM 1174 C CA . LEU A 1 151 ? -14.828 13.758 16.766 1 95.94 151 LEU A CA 1
ATOM 1175 C C . LEU A 1 151 ? -13.422 13.281 17.094 1 95.94 151 LEU A C 1
ATOM 1177 O O . LEU A 1 151 ? -12.492 14.094 17.219 1 95.94 151 LEU A O 1
ATOM 1181 N N . PRO A 1 152 ? -13.289 11.992 17.297 1 95.19 152 PRO A N 1
ATOM 1182 C CA . PRO A 1 152 ? -11.938 11.484 17.562 1 95.19 152 PRO A CA 1
ATOM 1183 C C . PRO A 1 152 ? -10.945 11.883 16.469 1 95.19 152 PRO A C 1
ATOM 1185 O O . PRO A 1 152 ? -11.227 11.727 15.281 1 95.19 152 PRO A O 1
ATOM 1188 N N . VAL A 1 153 ? -9.82 12.383 16.891 1 95.75 153 VAL A N 1
ATOM 1189 C CA . VAL A 1 153 ? -8.789 12.836 15.961 1 95.75 153 VAL A CA 1
ATOM 1190 C C . VAL A 1 153 ? -7.957 11.648 15.484 1 95.75 153 VAL A C 1
ATOM 1192 O O . VAL A 1 153 ? -7.918 10.609 16.141 1 95.75 153 VAL A O 1
ATOM 1195 N N . PHE A 1 154 ? -7.348 11.805 14.352 1 96.69 154 PHE A N 1
ATOM 1196 C CA . PHE A 1 154 ? -6.43 10.781 13.859 1 96.69 154 PHE A CA 1
ATOM 1197 C C . PHE A 1 154 ? -5.023 11.008 14.406 1 96.69 154 PHE A C 1
ATOM 1199 O O . PHE A 1 154 ? -4.523 12.133 14.406 1 96.69 154 PHE A O 1
ATOM 1206 N N . ASP A 1 155 ? -4.43 9.898 14.82 1 96 155 ASP A N 1
ATOM 1207 C CA . ASP A 1 155 ? -3.064 9.953 15.336 1 96 155 ASP A CA 1
ATOM 1208 C C . ASP A 1 155 ? -2.049 9.852 14.195 1 96 155 ASP A C 1
ATOM 1210 O O . ASP A 1 155 ? -0.9 10.273 14.344 1 96 155 ASP A O 1
ATOM 1214 N N . SER A 1 156 ? -2.447 9.266 13.125 1 96.5 156 SER A N 1
ATOM 1215 C CA . SER A 1 156 ? -1.546 9.016 12 1 96.5 156 SER A CA 1
ATOM 1216 C C . SER A 1 156 ? -2.311 8.938 10.688 1 96.5 156 SER A C 1
ATOM 1218 O O . SER A 1 156 ? -3.535 8.797 10.68 1 96.5 156 SER A O 1
ATOM 1220 N N . VAL A 1 157 ? -1.665 9.195 9.633 1 96.94 157 VAL A N 1
ATOM 1221 C CA . VAL A 1 157 ? -2.152 8.977 8.273 1 96.94 157 VAL A CA 1
ATOM 1222 C C . VAL A 1 157 ? -1.225 8.016 7.539 1 96.94 157 VAL A C 1
ATOM 1224 O O . VAL A 1 157 ? -0 8.117 7.652 1 96.94 157 VAL A O 1
ATOM 1227 N N . ARG A 1 158 ? -1.798 7.074 6.887 1 95.25 158 ARG A N 1
ATOM 1228 C CA . ARG A 1 158 ? -1.074 6.039 6.152 1 95.25 158 ARG A CA 1
ATOM 1229 C C . ARG A 1 158 ? -1.489 6.016 4.688 1 95.25 158 ARG A C 1
ATOM 1231 O O . ARG A 1 158 ? -2.682 6.016 4.371 1 95.25 158 ARG A O 1
ATOM 1238 N N . GLY A 1 159 ? -0.515 6.121 3.799 1 93.62 159 GLY A N 1
ATOM 1239 C CA . GLY A 1 159 ? -0.833 6.148 2.381 1 93.62 159 GLY A CA 1
ATOM 1240 C C . GLY A 1 159 ? 0.205 5.453 1.521 1 93.62 159 GLY A C 1
ATOM 1241 O O . GLY A 1 159 ? 1.379 5.379 1.894 1 93.62 159 GLY A O 1
ATOM 1242 N N . TYR A 1 160 ? -0.251 4.926 0.429 1 91.81 160 TYR A N 1
ATOM 1243 C CA . TYR A 1 160 ? 0.62 4.297 -0.557 1 91.81 160 TYR A CA 1
ATOM 1244 C C . TYR A 1 160 ? 0.917 5.25 -1.709 1 91.81 160 TYR A C 1
ATOM 1246 O O . TYR A 1 160 ? 0.033 5.98 -2.162 1 91.81 160 TYR A O 1
ATOM 1254 N N . PHE A 1 161 ? 2.148 5.141 -2.258 1 88.75 161 PHE A N 1
ATOM 1255 C CA . PHE A 1 161 ? 2.555 5.988 -3.371 1 88.75 161 PHE A CA 1
ATOM 1256 C C . PHE A 1 161 ? 3.344 5.188 -4.402 1 88.75 161 PHE A C 1
ATOM 1258 O O . PHE A 1 161 ? 4.293 4.484 -4.051 1 88.75 161 PHE A O 1
ATOM 1265 N N . ARG A 1 162 ? 2.797 5.309 -5.598 1 85.31 162 ARG A N 1
ATOM 1266 C CA . ARG A 1 162 ? 3.543 4.781 -6.734 1 85.31 162 ARG A CA 1
ATOM 1267 C C . ARG A 1 162 ? 4.57 5.793 -7.234 1 85.31 162 ARG A C 1
ATOM 1269 O O . ARG A 1 162 ? 4.215 6.91 -7.609 1 85.31 162 ARG A O 1
ATOM 1276 N N . GLU A 1 163 ? 5.809 5.426 -7.102 1 83.94 163 GLU A N 1
ATOM 1277 C CA . GLU A 1 163 ? 6.887 6.32 -7.508 1 83.94 163 GLU A CA 1
ATOM 1278 C C . GLU A 1 163 ? 7.969 5.562 -8.273 1 83.94 163 GLU A C 1
ATOM 1280 O O . GLU A 1 163 ? 8.141 4.355 -8.094 1 83.94 163 GLU A O 1
ATOM 1285 N N . GLY A 1 164 ? 8.68 6.293 -9.133 1 85.81 164 GLY A N 1
ATOM 1286 C CA . GLY A 1 164 ? 9.773 5.688 -9.875 1 85.81 164 GLY A CA 1
ATOM 1287 C C . GLY A 1 164 ? 9.336 5.039 -11.172 1 85.81 164 GLY A C 1
ATOM 1288 O O . GLY A 1 164 ? 8.203 5.238 -11.617 1 85.81 164 GLY A O 1
ATOM 1289 N N . LYS A 1 165 ? 10.211 4.297 -11.766 1 88.25 165 LYS A N 1
ATOM 1290 C CA . LYS A 1 165 ? 9.953 3.682 -13.062 1 88.25 165 LYS A CA 1
ATOM 1291 C C . LYS A 1 165 ? 9.383 2.275 -12.898 1 88.25 165 LYS A C 1
ATOM 1293 O O . LYS A 1 165 ? 9.57 1.637 -11.867 1 88.25 165 LYS A O 1
ATOM 1298 N N . GLU A 1 166 ? 8.625 1.893 -13.977 1 91.31 166 GLU A N 1
ATOM 1299 C CA . GLU A 1 166 ? 8.227 0.49 -14.039 1 91.31 166 GLU A CA 1
ATOM 1300 C C . GLU A 1 166 ? 9.445 -0.432 -13.961 1 91.31 166 GLU A C 1
ATOM 1302 O O . GLU A 1 166 ? 10.477 -0.154 -14.57 1 91.31 166 GLU A O 1
ATOM 1307 N N . ILE A 1 167 ? 9.266 -1.469 -13.258 1 93.5 167 ILE A N 1
ATOM 1308 C CA . ILE A 1 167 ? 10.438 -2.305 -13.016 1 93.5 167 ILE A CA 1
ATOM 1309 C C . ILE A 1 167 ? 10.695 -3.188 -14.234 1 93.5 167 ILE A C 1
ATOM 1311 O O . ILE A 1 167 ? 11.781 -3.766 -14.375 1 93.5 167 ILE A O 1
ATOM 1315 N N . TYR 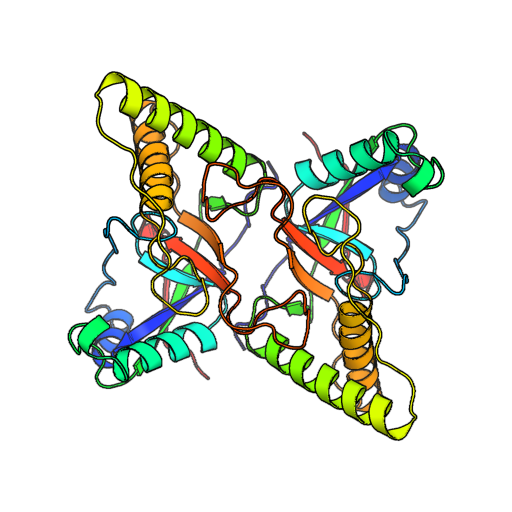A 1 168 ? 9.828 -3.373 -15.102 1 93.5 168 TYR A N 1
ATOM 1316 C CA . TYR A 1 168 ? 9.93 -3.92 -16.453 1 93.5 168 TYR A CA 1
ATOM 1317 C C . TYR A 1 168 ? 8.797 -3.404 -17.328 1 93.5 168 TYR A C 1
ATOM 1319 O O . TYR A 1 168 ? 7.844 -2.797 -16.844 1 93.5 168 TYR A O 1
ATOM 1327 N N . PRO A 1 169 ? 8.93 -3.596 -18.625 1 89.44 169 PRO A N 1
ATOM 1328 C CA . PRO A 1 169 ? 7.949 -2.982 -19.516 1 89.44 169 PRO A CA 1
ATOM 1329 C C . PRO A 1 169 ? 6.516 -3.396 -19.203 1 89.44 169 PRO A C 1
ATOM 1331 O O . PRO A 1 169 ? 6.199 -4.59 -19.203 1 89.44 169 PRO A O 1
ATOM 1334 N N . ASN A 1 170 ? 5.691 -2.346 -18.859 1 87.81 170 ASN A N 1
ATOM 1335 C CA . ASN A 1 170 ? 4.27 -2.521 -18.594 1 87.81 170 ASN A CA 1
ATOM 1336 C C . ASN A 1 170 ? 4.031 -3.281 -17.297 1 87.81 170 ASN A C 1
ATOM 1338 O O . ASN A 1 170 ? 3.033 -3.99 -17.156 1 87.81 170 ASN A O 1
ATOM 1342 N N . ALA A 1 171 ? 4.98 -3.131 -16.438 1 90.31 171 ALA A N 1
ATOM 1343 C CA . ALA A 1 171 ? 4.848 -3.768 -15.133 1 90.31 171 ALA A CA 1
ATOM 1344 C C . ALA A 1 171 ? 3.777 -3.082 -14.289 1 90.31 171 ALA A C 1
ATOM 1346 O O . ALA A 1 171 ? 3.578 -1.869 -14.398 1 90.31 171 ALA A O 1
ATOM 1347 N N . GLY A 1 172 ? 3.148 -3.818 -13.461 1 86.12 172 GLY A N 1
ATOM 1348 C CA . GLY A 1 172 ? 2.234 -3.244 -12.484 1 86.12 172 GLY A CA 1
ATOM 1349 C C . GLY A 1 172 ? 2.943 -2.654 -11.281 1 86.12 172 GLY A C 1
ATOM 1350 O O . GLY A 1 172 ? 2.311 -2.033 -10.422 1 86.12 172 GLY A O 1
ATOM 1351 N N . PHE A 1 173 ? 4.266 -2.818 -11.234 1 90.62 173 PHE A N 1
ATOM 1352 C CA . PHE A 1 173 ? 5.043 -2.424 -10.07 1 90.62 173 PHE A CA 1
ATOM 1353 C C . PHE A 1 173 ? 6.156 -1.462 -10.461 1 90.62 173 PHE A C 1
ATOM 1355 O O . PHE A 1 173 ? 6.746 -1.588 -11.531 1 90.62 173 PHE A O 1
ATOM 1362 N N . HIS A 1 174 ? 6.398 -0.506 -9.492 1 90.31 174 HIS A N 1
ATOM 1363 C CA . HIS A 1 174 ? 7.43 0.5 -9.719 1 90.31 174 HIS A CA 1
ATOM 1364 C C . HIS A 1 174 ? 8.562 0.357 -8.703 1 90.31 174 HIS A C 1
ATOM 1366 O O . HIS A 1 174 ? 8.375 -0.206 -7.625 1 90.31 174 HIS A O 1
ATOM 1372 N N . ASP A 1 175 ? 9.688 0.915 -9.047 1 90.19 175 ASP A N 1
ATOM 1373 C CA . ASP A 1 175 ? 10.898 0.626 -8.289 1 90.19 175 ASP A CA 1
ATOM 1374 C C . ASP A 1 175 ? 10.953 1.451 -7.004 1 90.19 175 ASP A C 1
ATOM 1376 O O . ASP A 1 175 ? 11.75 1.163 -6.105 1 90.19 175 ASP A O 1
ATOM 1380 N N . LYS A 1 176 ? 10.062 2.473 -6.859 1 87.88 176 LYS A N 1
ATOM 1381 C CA . LYS A 1 176 ? 10.062 3.283 -5.648 1 87.88 176 LYS A CA 1
ATOM 1382 C C . LYS A 1 176 ? 8.688 3.293 -4.984 1 87.88 176 LYS A C 1
ATOM 1384 O O . LYS A 1 176 ? 8.32 4.266 -4.324 1 87.88 176 LYS A O 1
ATOM 1389 N N . ASN A 1 177 ? 7.969 2.275 -5.223 1 88.62 177 ASN A N 1
ATOM 1390 C CA . ASN A 1 177 ? 6.707 2.123 -4.508 1 88.62 177 ASN A CA 1
ATOM 1391 C C . ASN A 1 177 ? 6.922 2.051 -3 1 88.62 177 ASN A C 1
ATOM 1393 O O . ASN A 1 177 ? 7.898 1.461 -2.535 1 88.62 177 ASN A O 1
ATOM 1397 N N . HIS A 1 178 ? 5.973 2.678 -2.24 1 90.19 178 HIS A N 1
ATOM 1398 C CA . HIS A 1 178 ? 6.164 2.646 -0.794 1 90.19 178 HIS A CA 1
ATOM 1399 C C . HIS A 1 178 ? 4.891 3.062 -0.062 1 90.19 178 HIS A C 1
ATOM 1401 O O . HIS A 1 178 ? 3.971 3.611 -0.671 1 90.19 178 HIS A O 1
ATOM 1407 N N . ILE A 1 179 ? 4.875 2.68 1.158 1 92.06 179 ILE A N 1
ATOM 1408 C CA . ILE A 1 179 ? 3.908 3.262 2.084 1 92.06 179 ILE A CA 1
ATOM 1409 C C . ILE A 1 179 ? 4.586 4.348 2.92 1 92.06 179 ILE A C 1
ATOM 1411 O O . ILE A 1 179 ? 5.695 4.152 3.414 1 92.06 179 ILE A O 1
ATOM 1415 N N . GLN A 1 180 ? 3.91 5.48 2.975 1 94.88 180 GLN A N 1
ATOM 1416 C CA . GLN A 1 180 ? 4.336 6.559 3.863 1 94.88 180 GLN A CA 1
ATOM 1417 C C . GLN A 1 180 ? 3.436 6.641 5.094 1 94.88 180 GLN A C 1
ATOM 1419 O O . GLN A 1 180 ? 2.234 6.379 5.012 1 94.88 180 GLN A O 1
ATOM 1424 N N . LEU A 1 181 ? 4.066 6.965 6.133 1 95.94 181 LEU A N 1
ATOM 1425 C CA . LEU A 1 181 ? 3.354 7.285 7.367 1 95.94 181 LEU A CA 1
ATOM 1426 C C . LEU A 1 181 ? 3.525 8.758 7.727 1 95.94 181 LEU A C 1
ATOM 1428 O O . LEU A 1 181 ? 4.633 9.297 7.66 1 95.94 181 LEU A O 1
ATOM 1432 N N . CYS A 1 182 ? 2.471 9.414 8.016 1 98 182 CYS A N 1
ATOM 1433 C CA . CYS A 1 182 ? 2.488 10.727 8.641 1 98 182 CYS A CA 1
ATOM 1434 C C . CYS A 1 182 ? 1.992 10.656 10.078 1 98 182 CYS A C 1
ATOM 1436 O O . CYS A 1 182 ? 0.81 10.414 10.32 1 98 182 CYS A O 1
ATOM 1438 N N . ILE A 1 183 ? 2.887 10.844 10.961 1 97.5 183 ILE A N 1
ATOM 1439 C CA . ILE A 1 183 ? 2.539 10.773 12.375 1 97.5 183 ILE A CA 1
ATOM 1440 C C . ILE A 1 183 ? 2.162 12.164 12.883 1 97.5 183 ILE A C 1
ATOM 1442 O O . ILE A 1 183 ? 3.012 13.055 12.961 1 97.5 183 ILE A O 1
ATOM 1446 N N . ARG A 1 184 ? 0.925 12.312 13.203 1 97.56 184 ARG A N 1
ATOM 1447 C CA . ARG A 1 184 ? 0.408 13.594 13.656 1 97.56 184 ARG A CA 1
ATOM 1448 C C . ARG A 1 184 ? 0.559 13.742 15.172 1 97.56 184 ARG A C 1
ATOM 1450 O O . ARG A 1 184 ? 0.839 14.836 15.672 1 97.56 184 ARG A O 1
ATOM 1457 N N . ASN A 1 185 ? 0.325 12.641 15.867 1 95.88 185 ASN A N 1
ATOM 1458 C CA . ASN A 1 185 ? 0.494 12.57 17.312 1 95.88 185 ASN A CA 1
ATOM 1459 C C . ASN A 1 185 ? 1.851 11.977 17.688 1 95.88 185 ASN A C 1
ATOM 1461 O O . ASN A 1 185 ? 2.053 10.766 17.594 1 95.88 185 ASN A O 1
ATOM 1465 N N . PRO A 1 186 ? 2.742 12.773 18.188 1 93.81 186 PRO A N 1
ATOM 1466 C CA . PRO A 1 186 ? 4.09 12.281 18.484 1 93.81 186 PRO A CA 1
ATOM 1467 C C . PRO A 1 186 ? 4.086 11.141 19.5 1 93.81 186 PRO A C 1
ATOM 1469 O O . PRO A 1 186 ? 5.043 10.367 19.562 1 93.81 186 PRO A O 1
ATOM 1472 N N . LYS A 1 187 ? 3.041 11.008 20.297 1 93.38 187 LYS A N 1
ATOM 1473 C CA . LYS A 1 187 ? 2.959 9.93 21.281 1 93.38 187 LYS A CA 1
ATOM 1474 C C . LYS A 1 187 ? 2.84 8.57 20.609 1 93.38 187 LYS A C 1
ATOM 1476 O O . LYS A 1 187 ? 3.027 7.535 21.25 1 93.38 187 LYS A O 1
ATOM 1481 N N . SER A 1 188 ? 2.504 8.609 19.297 1 93.94 188 SER A N 1
ATOM 1482 C CA . SER A 1 188 ? 2.436 7.379 18.516 1 93.94 188 SER A CA 1
ATOM 1483 C C . SER A 1 188 ? 3.818 6.766 18.344 1 93.94 188 SER A C 1
ATOM 1485 O O . SER A 1 188 ? 3.941 5.574 18.047 1 93.94 188 SER A O 1
ATOM 1487 N N . ILE A 1 189 ? 4.871 7.652 18.422 1 92.5 189 ILE A N 1
ATOM 1488 C CA . ILE A 1 189 ? 6.242 7.164 18.328 1 92.5 189 ILE A CA 1
ATOM 1489 C C . ILE A 1 189 ? 6.711 6.656 19.688 1 92.5 189 ILE A C 1
ATOM 1491 O O . ILE A 1 189 ? 6.887 7.438 20.625 1 92.5 189 ILE A O 1
ATOM 1495 N N . LYS A 1 190 ? 6.984 5.414 19.781 1 89.25 190 LYS A N 1
ATOM 1496 C CA . LYS A 1 190 ? 7.273 4.777 21.062 1 89.25 190 LYS A CA 1
ATOM 1497 C C . LYS A 1 190 ? 8.773 4.75 21.328 1 89.25 190 LYS A C 1
ATOM 1499 O O . LYS A 1 190 ? 9.203 4.598 22.469 1 89.25 190 LYS A O 1
ATOM 1504 N N . GLY A 1 191 ? 9.562 4.852 20.297 1 89.12 191 GLY A N 1
ATOM 1505 C CA . GLY A 1 191 ? 11.008 4.887 20.453 1 89.12 191 GLY A CA 1
ATOM 1506 C C . GLY A 1 191 ? 11.734 4.945 19.109 1 89.12 191 GLY A C 1
ATOM 1507 O O . GLY A 1 191 ? 11.172 4.59 18.078 1 89.12 191 GLY A O 1
ATOM 1508 N N . TYR A 1 192 ? 12.859 5.516 19.172 1 91.5 192 TYR A N 1
ATOM 1509 C CA . TYR A 1 192 ? 13.773 5.543 18.031 1 91.5 192 TYR A CA 1
ATOM 1510 C C . TYR A 1 192 ? 14.898 4.531 18.203 1 91.5 192 TYR A C 1
ATOM 1512 O O . TYR A 1 192 ? 15.258 4.191 19.344 1 91.5 192 TYR A O 1
ATOM 1520 N N . PHE A 1 193 ? 15.398 4.027 17.141 1 88.88 193 PHE A N 1
ATOM 1521 C CA . PHE A 1 193 ? 16.516 3.105 17.219 1 88.88 193 PHE A CA 1
ATOM 1522 C C . PHE A 1 193 ? 17.422 3.252 15.992 1 88.88 193 PHE A C 1
ATOM 1524 O O . PHE A 1 193 ? 17.016 3.799 14.969 1 88.88 193 PHE A O 1
ATOM 1531 N N . LYS A 1 194 ? 18.641 2.842 16.125 1 88.75 194 LYS A N 1
ATOM 1532 C CA . LYS A 1 194 ? 19.562 2.738 15.008 1 88.75 194 LYS A CA 1
ATOM 1533 C C . LYS A 1 194 ? 19.391 1.414 14.273 1 88.75 194 LYS A C 1
ATOM 1535 O O . LYS A 1 194 ? 19.609 0.344 14.844 1 88.75 194 LYS A O 1
ATOM 1540 N N . PRO A 1 195 ? 18.906 1.547 13 1 87.25 195 PRO A N 1
ATOM 1541 C CA . PRO A 1 195 ? 18.75 0.285 12.266 1 87.25 195 PRO A CA 1
ATOM 1542 C C . PRO A 1 195 ? 20.078 -0.474 12.133 1 87.25 195 PRO A C 1
ATOM 1544 O O . PRO A 1 195 ? 21.125 0.14 11.93 1 87.25 195 PRO A O 1
ATOM 1547 N N . LEU A 1 196 ? 20.031 -1.775 12.453 1 70.56 196 LEU A N 1
ATOM 1548 C CA . LEU A 1 196 ? 21.203 -2.629 12.289 1 70.56 196 LEU A CA 1
ATOM 1549 C C . LEU A 1 196 ? 21.188 -3.305 10.922 1 70.56 196 LEU A C 1
ATOM 1551 O O . LEU A 1 196 ? 20.188 -3.908 10.523 1 70.56 196 LEU A O 1
ATOM 1555 N N . ILE A 1 197 ? 21.859 -2.738 9.906 1 64.94 197 ILE A N 1
ATOM 1556 C CA . ILE A 1 197 ? 21.797 -3.324 8.57 1 64.94 197 ILE A CA 1
ATOM 1557 C C . ILE A 1 197 ? 23.031 -4.191 8.336 1 64.94 197 ILE A C 1
ATOM 1559 O O . ILE A 1 197 ? 24.109 -3.924 8.883 1 64.94 197 ILE A O 1
ATOM 1563 N N . MET B 1 1 ? 16.547 -7.301 8.508 1 35.22 1 MET B N 1
ATOM 1564 C CA . MET B 1 1 ? 15.5 -7.215 7.496 1 35.22 1 MET B CA 1
ATOM 1565 C C . MET B 1 1 ? 14.172 -6.801 8.125 1 35.22 1 MET B C 1
ATOM 1567 O O . MET B 1 1 ? 13.609 -7.539 8.938 1 35.22 1 MET B O 1
ATOM 1571 N N . TYR B 1 2 ? 14.031 -5.652 8.531 1 38.78 2 TYR B N 1
ATOM 1572 C CA . TYR B 1 2 ? 12.828 -5.145 9.172 1 38.78 2 TYR B CA 1
ATOM 1573 C C . TYR B 1 2 ? 11.609 -5.336 8.273 1 38.78 2 TYR B C 1
ATOM 1575 O O . TYR B 1 2 ? 10.547 -4.758 8.523 1 38.78 2 TYR B O 1
ATOM 1583 N N . SER B 1 3 ? 11.75 -6.121 7.203 1 39.78 3 SER B N 1
ATOM 1584 C CA . SER B 1 3 ? 10.758 -6.184 6.129 1 39.78 3 SER B CA 1
ATOM 1585 C C . SER B 1 3 ? 9.539 -6.996 6.551 1 39.78 3 SER B C 1
ATOM 1587 O O . SER B 1 3 ? 8.531 -7.016 5.848 1 39.78 3 SER B O 1
ATOM 1589 N N . SER B 1 4 ? 9.695 -7.781 7.656 1 41.94 4 SER B N 1
ATOM 1590 C CA . SER B 1 4 ? 8.562 -8.68 7.828 1 41.94 4 SER B CA 1
ATOM 1591 C C . SER B 1 4 ? 7.422 -7.996 8.578 1 41.94 4 SER B C 1
ATOM 1593 O O . SER B 1 4 ? 7.664 -7.25 9.531 1 41.94 4 SER B O 1
ATOM 1595 N N . VAL B 1 5 ? 6.285 -7.586 7.848 1 49.59 5 VAL B N 1
ATOM 1596 C CA . VAL B 1 5 ? 5.082 -7.172 8.562 1 49.59 5 VAL B CA 1
ATOM 1597 C C . VAL B 1 5 ? 4.762 -8.18 9.664 1 49.59 5 VAL B C 1
ATOM 1599 O O . VAL B 1 5 ? 4.324 -9.297 9.383 1 49.59 5 VAL B O 1
ATOM 1602 N N . PRO B 1 6 ? 5.465 -7.91 10.891 1 54.12 6 PRO B N 1
ATOM 1603 C CA . PRO B 1 6 ? 5.199 -8.852 11.984 1 54.12 6 PRO B CA 1
ATOM 1604 C C . PRO B 1 6 ? 3.738 -8.82 12.438 1 54.12 6 PRO B C 1
ATOM 1606 O O . PRO B 1 6 ? 3.076 -7.785 12.344 1 54.12 6 PRO B O 1
ATOM 1609 N N . GLY B 1 7 ? 3.047 -9.953 12.305 1 66.25 7 GLY B N 1
ATOM 1610 C CA . GLY B 1 7 ? 1.809 -10.156 13.039 1 66.25 7 GLY B CA 1
ATOM 1611 C C . GLY B 1 7 ? 0.672 -10.656 12.164 1 66.25 7 GLY B C 1
ATOM 1612 O O . GLY B 1 7 ? 0.886 -11.016 11 1 66.25 7 GLY B O 1
ATOM 1613 N N . LEU B 1 8 ? -0.429 -10.844 12.75 1 81.25 8 LEU B N 1
ATOM 1614 C CA . LEU B 1 8 ? -1.678 -11.289 12.141 1 81.25 8 LEU B CA 1
ATOM 1615 C C . LEU B 1 8 ? -2.365 -10.133 11.414 1 81.25 8 LEU B C 1
ATOM 1617 O O . LEU B 1 8 ? -2.346 -8.992 11.898 1 81.25 8 LEU B O 1
ATOM 1621 N N . VAL B 1 9 ? -2.723 -10.461 10.188 1 87.62 9 VAL B N 1
ATOM 1622 C CA . VAL B 1 9 ? -3.523 -9.477 9.469 1 87.62 9 VAL B CA 1
ATOM 1623 C C . VAL B 1 9 ? -4.906 -10.047 9.172 1 87.62 9 VAL B C 1
ATOM 1625 O O . VAL B 1 9 ? -5.105 -11.266 9.227 1 87.62 9 VAL B O 1
ATOM 1628 N N . PHE B 1 10 ? -5.84 -9.109 8.938 1 88.75 10 PHE B N 1
ATOM 1629 C CA . PHE B 1 10 ? -7.16 -9.516 8.484 1 88.75 10 PHE B CA 1
ATOM 1630 C C . PHE B 1 10 ? -7.266 -9.422 6.969 1 88.75 10 PHE B C 1
ATOM 1632 O O . PHE B 1 10 ? -6.875 -8.414 6.379 1 88.75 10 PHE B O 1
ATOM 1639 N N . GLY B 1 11 ? -7.641 -10.5 6.348 1 93.62 11 GLY B N 1
ATOM 1640 C CA . GLY B 1 11 ? -7.984 -10.523 4.934 1 93.62 11 GLY B CA 1
ATOM 1641 C C . GLY B 1 11 ? -9.453 -10.797 4.684 1 93.62 11 GLY B C 1
ATOM 1642 O O . GLY B 1 11 ? -10.094 -11.531 5.434 1 93.62 11 GLY B O 1
ATOM 1643 N N . PHE B 1 12 ? -9.977 -10.219 3.621 1 94.5 12 PHE B N 1
ATOM 1644 C CA . PHE B 1 12 ? -11.383 -10.391 3.277 1 94.5 12 PHE B CA 1
ATOM 1645 C C . PHE B 1 12 ? -11.531 -10.914 1.854 1 94.5 12 PHE B C 1
ATOM 1647 O O . PHE B 1 12 ? -10.797 -10.492 0.954 1 94.5 12 PHE B O 1
ATOM 1654 N N . HIS B 1 13 ? -12.414 -11.812 1.66 1 95.81 13 HIS B N 1
ATOM 1655 C CA . HIS B 1 13 ? -12.688 -12.461 0.381 1 95.81 13 HIS B CA 1
ATOM 1656 C C . HIS B 1 13 ? -14.164 -12.359 0.019 1 95.81 13 HIS B C 1
ATOM 1658 O O . HIS B 1 13 ? -15.023 -12.742 0.812 1 95.81 13 HIS B O 1
ATOM 1664 N N . GLY B 1 14 ? -14.422 -11.805 -1.147 1 94.75 14 GLY B N 1
ATOM 1665 C CA . GLY B 1 14 ? -15.789 -11.758 -1.635 1 94.75 14 GLY B CA 1
ATOM 1666 C C . GLY B 1 14 ? -16.203 -13.016 -2.379 1 94.75 14 GLY B C 1
ATOM 1667 O O . GLY B 1 14 ? -15.445 -13.531 -3.207 1 94.75 14 GLY B O 1
ATOM 1668 N N . CYS B 1 15 ? -17.391 -13.516 -2.115 1 94.06 15 CYS B N 1
ATOM 1669 C CA . CYS B 1 15 ? -17.891 -14.719 -2.766 1 94.06 15 CYS B CA 1
ATOM 1670 C C . CYS B 1 15 ? -19.391 -14.852 -2.574 1 94.06 15 CYS B C 1
ATOM 1672 O O . CYS B 1 15 ? -20.078 -13.875 -2.256 1 94.06 15 CYS B O 1
ATOM 1674 N N . ASP B 1 16 ? -19.891 -16.047 -2.967 1 95.06 16 ASP B N 1
ATOM 1675 C CA . ASP B 1 16 ? -21.312 -16.312 -2.738 1 95.06 16 ASP B CA 1
ATOM 1676 C C . ASP B 1 16 ? -21.562 -16.719 -1.287 1 95.06 16 ASP B C 1
ATOM 1678 O O . ASP B 1 16 ? -20.719 -17.391 -0.667 1 95.06 16 ASP B O 1
ATOM 1682 N N . GLU B 1 17 ? -22.734 -16.375 -0.846 1 94.56 17 GLU B N 1
ATOM 1683 C CA . GLU B 1 17 ? -23.125 -16.656 0.538 1 94.56 17 GLU B CA 1
ATOM 1684 C C . GLU B 1 17 ? -23 -18.141 0.855 1 94.56 17 GLU B C 1
ATOM 1686 O O . GLU B 1 17 ? -22.594 -18.516 1.955 1 94.56 17 GLU B O 1
ATOM 1691 N N . GLU B 1 18 ? -23.375 -18.969 -0.059 1 94.38 18 GLU B N 1
ATOM 1692 C CA . GLU B 1 18 ? -23.312 -20.406 0.158 1 94.38 18 GLU B CA 1
ATOM 1693 C C . GLU B 1 18 ? -21.859 -20.859 0.36 1 94.38 18 GLU B C 1
ATOM 1695 O O . GLU B 1 18 ? -21.578 -21.703 1.221 1 94.38 18 GLU B O 1
ATOM 1700 N N . VAL B 1 19 ? -21 -20.281 -0.453 1 92.5 19 VAL B N 1
ATOM 1701 C CA . VAL B 1 19 ? -19.594 -20.594 -0.327 1 92.5 19 VAL B CA 1
ATOM 1702 C C . VAL B 1 19 ? -19.062 -20.078 1.016 1 92.5 19 VAL B C 1
ATOM 1704 O O . VAL B 1 19 ? -18.375 -20.812 1.731 1 92.5 19 VAL B O 1
ATOM 1707 N N . ALA B 1 20 ? -19.453 -18.875 1.339 1 93.5 20 ALA B N 1
ATOM 1708 C CA . ALA B 1 20 ? -19.016 -18.281 2.594 1 93.5 20 ALA B CA 1
ATOM 1709 C C . ALA B 1 20 ? -19.422 -19.141 3.787 1 93.5 20 ALA B C 1
ATOM 1711 O O . ALA B 1 20 ? -18.578 -19.453 4.645 1 93.5 20 ALA B O 1
ATOM 1712 N N . ASN B 1 21 ? -20.625 -19.562 3.787 1 91.94 21 ASN B N 1
ATOM 1713 C CA . ASN B 1 21 ? -21.125 -20.375 4.883 1 91.94 21 ASN B CA 1
ATOM 1714 C C . ASN B 1 21 ? -20.406 -21.719 4.957 1 91.94 21 ASN B C 1
ATOM 1716 O O . ASN B 1 21 ? -20.062 -22.188 6.047 1 91.94 21 ASN B O 1
ATOM 1720 N N . SER B 1 22 ? -20.141 -22.266 3.863 1 93.75 22 SER B N 1
ATOM 1721 C CA . SER B 1 22 ? -19.484 -23.562 3.809 1 93.75 22 SER B CA 1
ATOM 1722 C C . SER B 1 22 ? -18.031 -23.469 4.258 1 93.75 22 SER B C 1
ATOM 1724 O O . SER B 1 22 ? -17.516 -24.359 4.934 1 93.75 22 SER B O 1
ATOM 1726 N N . VAL B 1 23 ? -17.406 -22.375 3.914 1 91.62 23 VAL B N 1
ATOM 1727 C CA . VAL B 1 23 ? -16 -22.172 4.277 1 91.62 23 VAL B CA 1
ATOM 1728 C C . VAL B 1 23 ? -15.891 -21.922 5.777 1 91.62 23 VAL B C 1
ATOM 1730 O O . VAL B 1 23 ? -15.078 -22.547 6.461 1 91.62 23 VAL B O 1
ATOM 1733 N N . ILE B 1 24 ? -16.812 -21.156 6.25 1 89.12 24 ILE B N 1
ATOM 1734 C CA . ILE B 1 24 ? -16.766 -20.766 7.652 1 89.12 24 ILE B CA 1
ATOM 1735 C C . ILE B 1 24 ? -17.109 -21.969 8.539 1 89.12 24 ILE B C 1
ATOM 1737 O O . ILE B 1 24 ? -16.547 -22.125 9.617 1 89.12 24 ILE B O 1
ATOM 1741 N N . SER B 1 25 ? -17.938 -22.797 8.055 1 89.19 25 SER B N 1
ATOM 1742 C CA . SER B 1 25 ? -18.344 -23.953 8.828 1 89.19 25 SER B CA 1
ATOM 1743 C C . SER B 1 25 ? -17.344 -25.094 8.688 1 89.19 25 SER B C 1
ATOM 1745 O O . SER B 1 25 ? -17.484 -26.141 9.312 1 89.19 25 SER B O 1
ATOM 1747 N N . GLY B 1 26 ? -16.359 -24.938 7.918 1 86.94 26 GLY B N 1
ATOM 1748 C CA . GLY B 1 26 ? -15.305 -25.938 7.773 1 86.94 26 GLY B CA 1
ATOM 1749 C C . GLY B 1 26 ? -15.625 -27 6.742 1 86.94 26 GLY B C 1
ATOM 1750 O O . GLY B 1 26 ? -14.898 -27.984 6.621 1 86.94 26 GLY B O 1
ATOM 1751 N N . LYS B 1 27 ? -16.609 -26.781 5.961 1 89.19 27 LYS B N 1
ATOM 1752 C CA . LYS B 1 27 ? -17.047 -27.797 4.996 1 89.19 27 LYS B CA 1
ATOM 1753 C C . LYS B 1 27 ? -16.297 -27.641 3.672 1 89.19 27 LYS B C 1
ATOM 1755 O O . LYS B 1 27 ? -16.188 -28.594 2.902 1 89.19 27 LYS B O 1
ATOM 1760 N N . LEU B 1 28 ? -15.906 -26.406 3.426 1 88.38 28 LEU B N 1
ATOM 1761 C CA . LEU B 1 28 ? -15.234 -26.094 2.168 1 88.38 28 LEU B CA 1
ATOM 1762 C C . LEU B 1 28 ? -13.969 -25.281 2.414 1 88.38 28 LEU B C 1
ATOM 1764 O O . LEU B 1 28 ? -13.914 -24.484 3.361 1 88.38 28 LEU B O 1
ATOM 1768 N N . ALA B 1 29 ? -13.039 -25.578 1.644 1 87.94 29 ALA B N 1
ATOM 1769 C CA . ALA B 1 29 ? -11.859 -24.719 1.637 1 87.94 29 ALA B CA 1
ATOM 1770 C C . ALA B 1 29 ? -11.875 -23.766 0.439 1 87.94 29 ALA B C 1
ATOM 1772 O O . ALA B 1 29 ? -12.367 -24.125 -0.633 1 87.94 29 ALA B O 1
ATOM 1773 N N . LEU B 1 30 ? -11.352 -22.562 0.678 1 92.19 30 LEU B N 1
ATOM 1774 C CA . LEU B 1 30 ? -11.219 -21.656 -0.46 1 92.19 30 LEU B CA 1
ATOM 1775 C C . LEU B 1 30 ? -10.234 -22.219 -1.483 1 92.19 30 LEU B C 1
ATOM 1777 O O . LEU B 1 30 ? -9.195 -22.781 -1.115 1 92.19 30 LEU B O 1
ATOM 1781 N N . SER B 1 31 ? -10.555 -22 -2.711 1 89.5 31 SER B N 1
ATOM 1782 C CA . SER B 1 31 ? -9.703 -22.516 -3.777 1 89.5 31 SER B CA 1
ATOM 1783 C C . SER B 1 31 ? -8.625 -21.516 -4.16 1 89.5 31 SER B C 1
ATOM 1785 O O . SER B 1 31 ? -8.859 -20.297 -4.117 1 89.5 31 SER B O 1
ATOM 1787 N N . LYS B 1 32 ? -7.594 -22.078 -4.566 1 93.75 32 LYS B N 1
ATOM 1788 C CA . LYS B 1 32 ? -6.516 -21.234 -5.098 1 93.75 32 LYS B CA 1
ATOM 1789 C C . LYS B 1 32 ? -6.836 -20.766 -6.512 1 93.75 32 LYS B C 1
ATOM 1791 O O . LYS B 1 32 ? -7.453 -21.484 -7.293 1 93.75 32 LYS B O 1
ATOM 1796 N N . SER B 1 33 ? -6.484 -19.547 -6.805 1 93.62 33 SER B N 1
ATOM 1797 C CA . SER B 1 33 ? -6.465 -19.062 -8.18 1 93.62 33 SER B CA 1
ATOM 1798 C C . SER B 1 33 ? -5.164 -19.438 -8.883 1 93.62 33 SER B C 1
ATOM 1800 O O . SER B 1 33 ? -4.078 -19.266 -8.32 1 93.62 33 SER B O 1
ATOM 1802 N N . GLU B 1 34 ? -5.266 -19.984 -10.055 1 95.62 34 GLU B N 1
ATOM 1803 C CA . GLU B 1 34 ? -4.09 -20.359 -10.828 1 95.62 34 GLU B CA 1
ATOM 1804 C C . GLU B 1 34 ? -4.191 -19.875 -12.273 1 95.62 34 GLU B C 1
ATOM 1806 O O . GLU B 1 34 ? -3.721 -20.547 -13.188 1 95.62 34 GLU B O 1
ATOM 1811 N N . ASN B 1 35 ? -4.855 -18.781 -12.383 1 93.44 35 ASN B N 1
ATOM 1812 C CA . ASN B 1 35 ? -4.938 -18.203 -13.719 1 93.44 35 ASN B CA 1
ATOM 1813 C C . ASN B 1 35 ? -3.607 -17.594 -14.148 1 93.44 35 ASN B C 1
ATOM 1815 O O . ASN B 1 35 ? -2.814 -17.172 -13.305 1 93.44 35 ASN B O 1
ATOM 1819 N N . SER B 1 36 ? -3.43 -17.469 -15.445 1 94.44 36 SER B N 1
ATOM 1820 C CA . SER B 1 36 ? -2.189 -16.906 -15.977 1 94.44 36 SER B CA 1
ATOM 1821 C C . SER B 1 36 ? -2.135 -15.398 -15.766 1 94.44 36 SER B C 1
ATOM 1823 O O . SER B 1 36 ? -1.077 -14.789 -15.914 1 94.44 36 SER B O 1
ATOM 1825 N N . TYR B 1 37 ? -3.275 -14.82 -15.359 1 93.5 37 TYR B N 1
ATOM 1826 C CA . TYR B 1 37 ? -3.326 -13.367 -15.273 1 93.5 37 TYR B CA 1
ATOM 1827 C C . TYR B 1 37 ? -3.469 -12.914 -13.828 1 93.5 37 TYR B C 1
ATOM 1829 O O . TYR B 1 37 ? -3.811 -11.75 -13.57 1 93.5 37 TYR B O 1
ATOM 1837 N N . ASP B 1 38 ? -3.266 -13.828 -12.961 1 94.62 38 ASP B N 1
ATOM 1838 C CA . ASP B 1 38 ? -3.414 -13.469 -11.555 1 94.62 38 ASP B CA 1
ATOM 1839 C C . ASP B 1 38 ? -2.443 -12.352 -11.172 1 94.62 38 ASP B C 1
ATOM 1841 O O . ASP B 1 38 ? -1.3 -12.328 -11.633 1 94.62 38 ASP B O 1
ATOM 1845 N N . TRP B 1 39 ? -2.814 -11.523 -10.305 1 93.25 39 TRP B N 1
ATOM 1846 C CA . TRP B 1 39 ? -2.121 -10.273 -10.016 1 93.25 39 TRP B CA 1
ATOM 1847 C C . TRP B 1 39 ? -0.826 -10.531 -9.25 1 93.25 39 TRP B C 1
ATOM 1849 O O . TRP B 1 39 ? 0.195 -9.891 -9.508 1 93.25 39 TRP B O 1
ATOM 1859 N N . LEU B 1 40 ? -0.882 -11.445 -8.305 1 97.38 40 LEU B N 1
ATOM 1860 C CA . LEU B 1 40 ? 0.257 -11.68 -7.422 1 97.38 40 LEU B CA 1
ATOM 1861 C C . LEU B 1 40 ? 0.716 -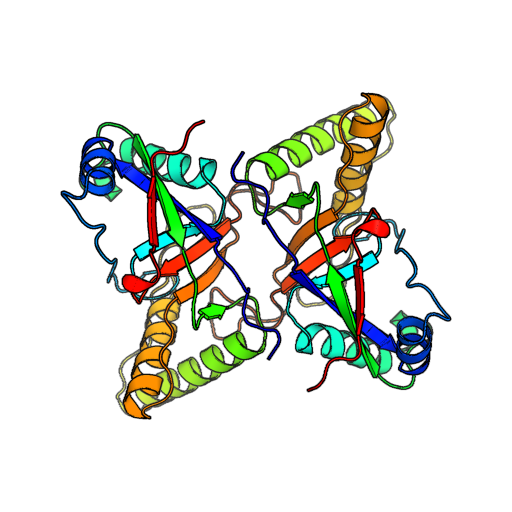13.133 -7.5 1 97.38 40 LEU B C 1
ATOM 1863 O O . LEU B 1 40 ? 1.212 -13.68 -6.516 1 97.38 40 LEU B O 1
ATOM 1867 N N . GLY B 1 41 ? 0.471 -13.75 -8.695 1 97.56 41 GLY B N 1
ATOM 1868 C CA . GLY B 1 41 ? 0.764 -15.164 -8.82 1 97.56 41 GLY B CA 1
ATOM 1869 C C . GLY B 1 41 ? -0.353 -16.047 -8.305 1 97.56 41 GLY B C 1
ATOM 1870 O O . GLY B 1 41 ? -1.494 -15.609 -8.172 1 97.56 41 GLY B O 1
ATOM 1871 N N . HIS B 1 42 ? -0.058 -17.312 -8.102 1 97.94 42 HIS B N 1
ATOM 1872 C CA . HIS B 1 42 ? -1.082 -18.297 -7.766 1 97.94 42 HIS B CA 1
ATOM 1873 C C . HIS B 1 42 ? -1.266 -18.406 -6.258 1 97.94 42 HIS B C 1
ATOM 1875 O O . HIS B 1 42 ? -0.29 -18.359 -5.504 1 97.94 42 HIS B O 1
ATOM 1881 N N . GLY B 1 43 ? -2.541 -18.469 -5.816 1 97.94 43 GLY B N 1
ATOM 1882 C CA . GLY B 1 43 ? -2.848 -18.594 -4.402 1 97.94 43 GLY B CA 1
ATOM 1883 C C . GLY B 1 43 ? -4.262 -18.188 -4.055 1 97.94 43 GLY B C 1
ATOM 1884 O O . GLY B 1 43 ? -5.125 -18.094 -4.934 1 97.94 43 GLY B O 1
ATOM 1885 N N . ILE B 1 44 ? -4.543 -18.094 -2.812 1 97.44 44 ILE B N 1
ATOM 1886 C CA . ILE B 1 44 ? -5.836 -17.625 -2.314 1 97.44 44 ILE B CA 1
ATOM 1887 C C . ILE B 1 44 ? -5.781 -16.125 -2.055 1 97.44 44 ILE B C 1
ATOM 1889 O O . ILE B 1 44 ? -4.891 -15.641 -1.35 1 97.44 44 ILE B O 1
ATOM 1893 N N . TYR B 1 45 ? -6.73 -15.445 -2.596 1 97.25 45 TYR B N 1
ATOM 1894 C CA . TYR B 1 45 ? -6.648 -13.984 -2.619 1 97.25 45 TYR B CA 1
ATOM 1895 C C . TYR B 1 45 ? -7.566 -13.375 -1.569 1 97.25 45 TYR B C 1
ATOM 1897 O O . TYR B 1 45 ? -8.688 -13.836 -1.368 1 97.25 45 TYR B O 1
ATOM 1905 N N . PHE B 1 46 ? -7.062 -12.359 -0.921 1 96.06 46 PHE B N 1
ATOM 1906 C CA . PHE B 1 46 ? -7.824 -11.57 0.045 1 96.06 46 PHE B CA 1
ATOM 1907 C C . PHE B 1 46 ? -7.562 -10.086 -0.136 1 96.06 46 PHE B C 1
ATOM 1909 O O . PHE B 1 46 ? -6.465 -9.688 -0.534 1 96.06 46 PHE B O 1
ATOM 1916 N N . TRP B 1 47 ? -8.57 -9.281 0.113 1 93.69 47 TRP B N 1
ATOM 1917 C CA . TRP B 1 47 ? -8.359 -7.863 0.365 1 93.69 47 TRP B CA 1
ATOM 1918 C C . TRP B 1 47 ? -7.871 -7.629 1.791 1 93.69 47 TRP B C 1
ATOM 1920 O O . TRP B 1 47 ? -8.547 -8.008 2.754 1 93.69 47 TRP B O 1
ATOM 1930 N N . GLU B 1 48 ? -6.703 -7.012 1.932 1 92.75 48 GLU B N 1
ATOM 1931 C CA . GLU B 1 48 ? -6.172 -6.785 3.271 1 92.75 48 GLU B CA 1
ATOM 1932 C C . GLU B 1 48 ? -6.926 -5.664 3.984 1 92.75 48 GLU B C 1
ATOM 1934 O O . GLU B 1 48 ? -6.934 -4.523 3.52 1 92.75 48 GLU B O 1
ATOM 1939 N N . GLY B 1 49 ? -7.57 -5.992 5.035 1 88.25 49 GLY B N 1
ATOM 1940 C CA . GLY B 1 49 ? -8.203 -5.012 5.898 1 88.25 49 GLY B CA 1
ATOM 1941 C C . GLY B 1 49 ? -9.336 -4.262 5.219 1 88.25 49 GLY B C 1
ATOM 1942 O O . GLY B 1 49 ? -9.703 -3.166 5.641 1 88.25 49 GLY B O 1
ATOM 1943 N N . ASN B 1 50 ? -9.875 -4.809 4.211 1 90.62 50 ASN B N 1
ATOM 1944 C CA . ASN B 1 50 ? -10.844 -4.047 3.422 1 90.62 50 ASN B CA 1
ATOM 1945 C C . ASN B 1 50 ? -12.094 -4.871 3.121 1 90.62 50 ASN B C 1
ATOM 1947 O O . ASN B 1 50 ? -12.273 -5.344 1.999 1 90.62 50 ASN B O 1
ATOM 1951 N N . TYR B 1 51 ? -12.961 -4.918 4.074 1 90.56 51 TYR B N 1
ATOM 1952 C CA . TYR B 1 51 ? -14.219 -5.641 3.938 1 90.56 51 TYR B CA 1
ATOM 1953 C C . TYR B 1 51 ? -15.047 -5.074 2.793 1 90.56 51 TYR B C 1
ATOM 1955 O O . TYR B 1 51 ? -15.586 -5.828 1.974 1 90.56 51 TYR B O 1
ATOM 1963 N N . SER B 1 52 ? -15.125 -3.775 2.756 1 91.12 52 SER B N 1
ATOM 1964 C CA . SER B 1 52 ? -15.984 -3.092 1.797 1 91.12 52 SER B CA 1
ATOM 1965 C C . SER B 1 52 ? -15.586 -3.42 0.362 1 91.12 52 SER B C 1
ATOM 1967 O O . SER B 1 52 ? -16.438 -3.68 -0.484 1 91.12 52 SER B O 1
ATOM 1969 N N . ARG B 1 53 ? -14.32 -3.406 0.126 1 91.12 53 ARG B N 1
ATOM 1970 C CA . ARG B 1 53 ? -13.852 -3.699 -1.225 1 91.12 53 ARG B CA 1
ATOM 1971 C C . ARG B 1 53 ? -14.172 -5.137 -1.617 1 91.12 53 ARG B C 1
ATOM 1973 O O . ARG B 1 53 ? -14.461 -5.418 -2.781 1 91.12 53 ARG B O 1
ATOM 1980 N N . ALA B 1 54 ? -14.031 -6.051 -0.669 1 93 54 ALA B N 1
ATOM 1981 C CA . ALA B 1 54 ? -14.383 -7.445 -0.927 1 93 54 ALA B CA 1
ATOM 1982 C C . ALA B 1 54 ? -15.859 -7.586 -1.28 1 93 54 ALA B C 1
ATOM 1984 O O . ALA B 1 54 ? -16.219 -8.297 -2.223 1 93 54 ALA B O 1
ATOM 1985 N N . LEU B 1 55 ? -16.641 -6.906 -0.525 1 93.31 55 LEU B N 1
ATOM 1986 C CA . LEU B 1 55 ? -18.078 -6.949 -0.773 1 93.31 55 LEU B CA 1
ATOM 1987 C C . LEU B 1 55 ? -18.422 -6.332 -2.125 1 93.31 55 LEU B C 1
ATOM 1989 O O . LEU B 1 55 ? -19.219 -6.891 -2.887 1 93.31 55 LEU B O 1
ATOM 1993 N N . GLU B 1 56 ? -17.812 -5.188 -2.354 1 91.25 56 GLU B N 1
ATOM 1994 C CA . GLU B 1 56 ? -18.031 -4.52 -3.633 1 91.25 56 GLU B CA 1
ATOM 1995 C C . GLU B 1 56 ? -17.688 -5.43 -4.801 1 91.25 56 GLU B C 1
ATOM 1997 O O . GLU B 1 56 ? -18.375 -5.441 -5.82 1 91.25 56 GLU B O 1
ATOM 2002 N N . TYR B 1 57 ? -16.641 -6.129 -4.664 1 90.12 57 TYR B N 1
ATOM 2003 C CA . TYR B 1 57 ? -16.188 -7.043 -5.711 1 90.12 57 TYR B CA 1
ATOM 2004 C C . TYR B 1 57 ? -17.203 -8.172 -5.914 1 90.12 57 TYR B C 1
ATOM 2006 O O . TYR B 1 57 ? -17.531 -8.523 -7.047 1 90.12 57 TYR B O 1
ATOM 2014 N N . ALA B 1 58 ? -17.688 -8.727 -4.836 1 92.38 58 ALA B N 1
ATOM 2015 C CA . ALA B 1 58 ? -18.703 -9.773 -4.918 1 92.38 58 ALA B CA 1
ATOM 2016 C C . ALA B 1 58 ? -19.969 -9.258 -5.598 1 92.38 58 ALA B C 1
ATOM 2018 O O . ALA B 1 58 ? -20.562 -9.953 -6.422 1 92.38 58 ALA B O 1
ATOM 2019 N N . GLN B 1 59 ? -20.297 -8.109 -5.273 1 92.81 59 GLN B N 1
ATOM 2020 C CA . GLN B 1 59 ? -21.484 -7.492 -5.871 1 92.81 59 GLN B CA 1
ATOM 2021 C C . GLN B 1 59 ? -21.266 -7.242 -7.359 1 92.81 59 GLN B C 1
ATOM 2023 O O . GLN B 1 59 ? -22.188 -7.426 -8.156 1 92.81 59 GLN B O 1
ATOM 2028 N N . LEU B 1 60 ? -20.109 -6.789 -7.668 1 86.44 60 LEU B N 1
ATOM 2029 C CA . LEU B 1 60 ? -19.766 -6.574 -9.07 1 86.44 60 LEU B CA 1
ATOM 2030 C C . LEU B 1 60 ? -19.891 -7.875 -9.859 1 86.44 60 LEU B C 1
ATOM 2032 O O . LEU B 1 60 ? -20.422 -7.879 -10.977 1 86.44 60 LEU B O 1
ATOM 2036 N N . LEU B 1 61 ? -19.406 -8.922 -9.281 1 86.19 61 LEU B N 1
ATOM 2037 C CA . LEU B 1 61 ? -19.469 -10.219 -9.938 1 86.19 61 LEU B CA 1
ATOM 2038 C C . LEU B 1 61 ? -20.906 -10.688 -10.07 1 86.19 61 LEU B C 1
ATOM 2040 O O . LEU B 1 61 ? -21.281 -11.312 -11.07 1 86.19 61 LEU B O 1
ATOM 2044 N N . GLN B 1 62 ? -21.672 -10.406 -9.086 1 88.38 62 GLN B N 1
ATOM 2045 C CA . GLN B 1 62 ? -23.094 -10.742 -9.156 1 88.38 62 GLN B CA 1
ATOM 2046 C C . GLN B 1 62 ? -23.766 -10.047 -10.336 1 88.38 62 GLN B C 1
ATOM 2048 O O . GLN B 1 62 ? -24.578 -10.648 -11.047 1 88.38 62 GLN B O 1
ATOM 2053 N N . SER B 1 63 ? -23.422 -8.82 -10.523 1 87.62 63 SER B N 1
ATOM 2054 C CA . SER B 1 63 ? -24.062 -7.992 -11.547 1 87.62 63 SER B CA 1
ATOM 2055 C C . SER B 1 63 ? -23.516 -8.305 -12.93 1 87.62 63 SER B C 1
ATOM 2057 O O . SER B 1 63 ? -24.109 -7.914 -13.938 1 87.62 63 SER B O 1
ATOM 2059 N N . ASN B 1 64 ? -22.391 -9.031 -12.938 1 81.69 64 ASN B N 1
ATOM 2060 C CA . ASN B 1 64 ? -21.766 -9.414 -14.203 1 81.69 64 ASN B CA 1
ATOM 2061 C C . ASN B 1 64 ? -21.547 -10.922 -14.281 1 81.69 64 ASN B C 1
ATOM 2063 O O . ASN B 1 64 ? -20.406 -11.391 -14.297 1 81.69 64 ASN B O 1
ATOM 2067 N N . PRO B 1 65 ? -22.609 -11.562 -14.5 1 74 65 PRO B N 1
ATOM 2068 C CA . PRO B 1 65 ? -22.531 -13.023 -14.422 1 74 65 PRO B CA 1
ATOM 2069 C C . PRO B 1 65 ? -21.625 -13.625 -15.484 1 74 65 PRO B C 1
ATOM 2071 O O . PRO B 1 65 ? -21.094 -14.727 -15.305 1 74 65 PRO B O 1
ATOM 2074 N N . LYS B 1 66 ? -21.406 -12.945 -16.547 1 71.19 66 LYS B N 1
ATOM 2075 C CA . LYS B 1 66 ? -20.516 -13.445 -17.594 1 71.19 66 LYS B CA 1
ATOM 2076 C C . LYS B 1 66 ? -19.078 -13.57 -17.094 1 71.19 66 LYS B C 1
ATOM 2078 O O . LYS B 1 66 ? -18.328 -14.422 -17.562 1 71.19 66 LYS B O 1
ATOM 2083 N N . ARG B 1 67 ? -18.766 -12.859 -16.047 1 68.62 67 ARG B N 1
ATOM 2084 C CA . ARG B 1 67 ? -17.406 -12.844 -15.523 1 68.62 67 ARG B CA 1
ATOM 2085 C C . ARG B 1 67 ? -17.172 -14.016 -14.578 1 68.62 67 ARG B C 1
ATOM 2087 O O . ARG B 1 67 ? -16.031 -14.414 -14.352 1 68.62 67 ARG B O 1
ATOM 2094 N N . ASN B 1 68 ? -18.188 -14.5 -14.055 1 67.75 68 ASN B N 1
ATOM 2095 C CA . ASN B 1 68 ? -17.984 -15.531 -13.039 1 67.75 68 ASN B CA 1
ATOM 2096 C C . ASN B 1 68 ? -18.922 -16.719 -13.273 1 67.75 68 ASN B C 1
ATOM 2098 O O . ASN B 1 68 ? -19.25 -17.453 -12.328 1 67.75 68 ASN B O 1
ATOM 2102 N N . LYS B 1 69 ? -19.359 -16.828 -14.359 1 69.44 69 LYS B N 1
ATOM 2103 C CA . LYS B 1 69 ? -20.25 -17.922 -14.727 1 69.44 69 LYS B CA 1
ATOM 2104 C C . LYS B 1 69 ? -21.469 -18 -13.805 1 69.44 69 LYS B C 1
ATOM 2106 O O . LYS B 1 69 ? -21.938 -19.078 -13.469 1 69.44 69 LYS B O 1
ATOM 2111 N N . GLY B 1 70 ? -21.781 -16.891 -13.266 1 73.62 70 GLY B N 1
ATOM 2112 C CA . GLY B 1 70 ? -22.984 -16.781 -12.445 1 73.62 70 GLY B CA 1
ATOM 2113 C C . GLY B 1 70 ? -22.828 -17.438 -11.086 1 73.62 70 GLY B C 1
ATOM 2114 O O . GLY B 1 70 ? -23.797 -17.875 -10.484 1 73.62 70 GLY B O 1
ATOM 2115 N N . LYS B 1 71 ? -21.703 -17.406 -10.602 1 78.44 71 LYS B N 1
ATOM 2116 C CA . LYS B 1 71 ? -21.406 -18.141 -9.383 1 78.44 71 LYS B CA 1
ATOM 2117 C C . LYS B 1 71 ? -21.859 -17.375 -8.148 1 78.44 71 LYS B C 1
ATOM 2119 O O . LYS B 1 71 ? -22.062 -17.969 -7.082 1 78.44 71 LYS B O 1
ATOM 2124 N N . ILE B 1 72 ? -22.109 -16.094 -8.32 1 88.75 72 ILE B N 1
ATOM 2125 C CA . ILE B 1 72 ? -22.484 -15.32 -7.137 1 88.75 72 ILE B CA 1
ATOM 2126 C C . ILE B 1 72 ? -23.969 -14.984 -7.195 1 88.75 72 ILE B C 1
ATOM 2128 O O . ILE B 1 72 ? -24.391 -14.117 -7.965 1 88.75 72 ILE B O 1
ATOM 2132 N N . LYS B 1 73 ? -24.781 -15.633 -6.48 1 91.25 73 LYS B N 1
ATOM 2133 C CA . LYS B 1 73 ? -26.219 -15.359 -6.367 1 91.25 73 LYS B CA 1
ATOM 2134 C C . LYS B 1 73 ? -26.484 -14.336 -5.266 1 91.25 73 LYS B C 1
ATOM 2136 O O . LYS B 1 73 ? -27.266 -13.398 -5.465 1 91.25 73 LYS B O 1
ATOM 2141 N N . LYS B 1 74 ? -25.891 -14.531 -4.137 1 94.69 74 LYS B N 1
ATOM 2142 C CA . LYS B 1 74 ? -25.969 -13.625 -2.994 1 94.69 74 LYS B CA 1
ATOM 2143 C C . LYS B 1 74 ? -24.578 -13.242 -2.502 1 94.69 74 LYS B C 1
ATOM 2145 O O . LYS B 1 74 ? -23.922 -14.016 -1.797 1 94.69 74 LYS B O 1
ATOM 2150 N N . PRO B 1 75 ? -24.203 -12.016 -2.795 1 95.56 75 PRO B N 1
ATOM 2151 C CA . PRO B 1 75 ? -22.844 -11.578 -2.412 1 95.56 75 PRO B CA 1
ATOM 2152 C C . PRO B 1 75 ? -22.609 -11.68 -0.908 1 95.56 75 PRO B C 1
ATOM 2154 O O . PRO B 1 75 ? -23.484 -11.344 -0.113 1 95.56 75 PRO B O 1
ATOM 2157 N N . ALA B 1 76 ? -21.469 -12.188 -0.544 1 94.62 76 ALA B N 1
ATOM 2158 C CA . ALA B 1 76 ? -21.047 -12.32 0.845 1 94.62 76 ALA B CA 1
ATOM 2159 C C . ALA B 1 76 ? -19.531 -12.172 0.965 1 94.62 76 ALA B C 1
ATOM 2161 O O . ALA B 1 76 ? -18.812 -12.195 -0.041 1 94.62 76 ALA B O 1
ATOM 2162 N N . VAL B 1 77 ? -19.094 -11.891 2.189 1 95.19 77 VAL B N 1
ATOM 2163 C CA . VAL B 1 77 ? -17.672 -11.711 2.447 1 95.19 77 VAL B CA 1
ATOM 2164 C C . VAL B 1 77 ? -17.219 -12.664 3.557 1 95.19 77 VAL B C 1
ATOM 2166 O O . VAL B 1 77 ? -17.922 -12.828 4.559 1 95.19 77 VAL B O 1
ATOM 2169 N N . ILE B 1 78 ? -16.078 -13.312 3.297 1 93.31 78 ILE B N 1
ATOM 2170 C CA . ILE B 1 78 ? -15.391 -14.125 4.293 1 93.31 78 ILE B CA 1
ATOM 2171 C C . ILE B 1 78 ? -14.211 -13.352 4.863 1 93.31 78 ILE B C 1
ATOM 2173 O O . ILE B 1 78 ? -13.43 -12.758 4.109 1 93.31 78 ILE B O 1
ATOM 2177 N N . GLY B 1 79 ? -14.188 -13.273 6.219 1 92.69 79 GLY B N 1
ATOM 2178 C CA . GLY B 1 79 ? -12.969 -12.789 6.852 1 92.69 79 GLY B CA 1
ATOM 2179 C C . GLY B 1 79 ? -11.984 -13.891 7.176 1 92.69 79 GLY B C 1
ATOM 2180 O O . GLY B 1 79 ? -12.383 -15.016 7.496 1 92.69 79 GLY B O 1
ATOM 2181 N N . ALA B 1 80 ? -10.703 -13.586 7.098 1 92.31 80 ALA B N 1
ATOM 2182 C CA . ALA B 1 80 ? -9.648 -14.531 7.426 1 92.31 80 ALA B CA 1
ATOM 2183 C C . ALA B 1 80 ? -8.594 -13.898 8.328 1 92.31 80 ALA B C 1
ATOM 2185 O O . ALA B 1 80 ? -8.25 -12.727 8.164 1 92.31 80 ALA B O 1
ATOM 2186 N N . ILE B 1 81 ? -8.211 -14.648 9.375 1 89 81 ILE B N 1
ATOM 2187 C CA . ILE B 1 81 ? -7.027 -14.312 10.156 1 89 81 ILE B CA 1
ATOM 2188 C C . ILE B 1 81 ? -5.793 -14.93 9.508 1 89 81 ILE B C 1
ATOM 2190 O O . ILE B 1 81 ? -5.707 -16.156 9.352 1 89 81 ILE B O 1
ATOM 2194 N N . ILE B 1 82 ? -4.793 -14.039 9.141 1 92.19 82 ILE B N 1
ATOM 2195 C CA . ILE B 1 82 ? -3.719 -14.523 8.281 1 92.19 82 ILE B CA 1
ATOM 2196 C C . ILE B 1 82 ? -2.365 -14.188 8.906 1 92.19 82 ILE B C 1
ATOM 2198 O O . ILE B 1 82 ? -2.137 -13.055 9.336 1 92.19 82 ILE B O 1
ATOM 2202 N N . ASP B 1 83 ? -1.543 -15.164 9.086 1 91.06 83 ASP B N 1
ATOM 2203 C CA . ASP B 1 83 ? -0.114 -14.992 9.328 1 91.06 83 ASP B CA 1
ATOM 2204 C C . ASP B 1 83 ? 0.67 -14.992 8.016 1 91.06 83 ASP B C 1
ATOM 2206 O O . ASP B 1 83 ? 0.826 -16.031 7.375 1 91.06 83 ASP B O 1
ATOM 2210 N N . LEU B 1 84 ? 1.268 -13.844 7.664 1 93 84 LEU B N 1
ATOM 2211 C CA . LEU B 1 84 ? 1.87 -13.695 6.344 1 93 84 LEU B CA 1
ATOM 2212 C C . LEU B 1 84 ? 3.135 -14.539 6.227 1 93 84 LEU B C 1
ATOM 2214 O O . LEU B 1 84 ? 3.594 -14.828 5.117 1 93 84 LEU B O 1
ATOM 2218 N N . GLY B 1 85 ? 3.756 -14.938 7.395 1 91.62 85 GLY B N 1
ATOM 2219 C CA . GLY B 1 85 ? 4.973 -15.727 7.336 1 91.62 85 GLY B CA 1
ATOM 2220 C C . GLY B 1 85 ? 6.078 -15.07 6.531 1 91.62 85 GLY B C 1
ATOM 2221 O O . GLY B 1 85 ? 6.371 -13.891 6.727 1 91.62 85 GLY B O 1
ATOM 2222 N N . ASN B 1 86 ? 6.789 -15.898 5.762 1 93.88 86 ASN B N 1
ATOM 2223 C CA . ASN B 1 86 ? 7.719 -15.336 4.789 1 93.88 86 ASN B CA 1
ATOM 2224 C C . ASN B 1 86 ? 6.984 -14.688 3.621 1 93.88 86 ASN B C 1
ATOM 2226 O O . ASN B 1 86 ? 6.559 -15.375 2.691 1 93.88 86 ASN B O 1
ATOM 2230 N N . CYS B 1 87 ? 6.93 -13.367 3.633 1 94.38 87 CYS B N 1
ATOM 2231 C CA . CYS B 1 87 ? 6.09 -12.641 2.693 1 94.38 87 CYS B CA 1
ATOM 2232 C C . CYS B 1 87 ? 6.934 -11.93 1.641 1 94.38 87 CYS B C 1
ATOM 2234 O O . CYS B 1 87 ? 7.898 -11.242 1.974 1 94.38 87 CYS B O 1
ATOM 2236 N N . LEU B 1 88 ? 6.609 -12.242 0.37 1 95.44 88 LEU B N 1
ATOM 2237 C CA . LEU B 1 88 ? 7.082 -11.359 -0.691 1 95.44 88 LEU B CA 1
ATOM 2238 C C . LEU B 1 88 ? 6.301 -10.055 -0.704 1 95.44 88 LEU B C 1
ATOM 2240 O O . LEU B 1 88 ? 5.27 -9.945 -1.375 1 95.44 88 LEU B O 1
ATOM 2244 N N . ASN B 1 89 ? 6.785 -9.133 0.003 1 93.06 89 ASN B N 1
ATOM 2245 C CA . ASN B 1 89 ? 6.125 -7.84 0.166 1 93.06 89 ASN B CA 1
ATOM 2246 C C . ASN B 1 89 ? 6.566 -6.848 -0.906 1 93.06 89 ASN B C 1
ATOM 2248 O O . ASN B 1 89 ? 7.625 -6.23 -0.79 1 93.06 89 ASN B O 1
ATOM 2252 N N . LEU B 1 90 ? 5.719 -6.645 -1.892 1 93.19 90 LEU B N 1
ATOM 2253 C CA . LEU B 1 90 ? 6.09 -5.863 -3.066 1 93.19 90 LEU B CA 1
ATOM 2254 C C . LEU B 1 90 ? 6.027 -4.367 -2.77 1 93.19 90 LEU B C 1
ATOM 2256 O O . LEU B 1 90 ? 6.152 -3.545 -3.678 1 93.19 90 LEU B O 1
ATOM 2260 N N . LEU B 1 91 ? 5.871 -4.055 -1.542 1 88.81 91 LEU B N 1
ATOM 2261 C CA . LEU B 1 91 ? 5.941 -2.67 -1.084 1 88.81 91 LEU B CA 1
ATOM 2262 C C . LEU B 1 91 ? 7.324 -2.352 -0.53 1 88.81 91 LEU B C 1
ATOM 2264 O O . LEU B 1 91 ? 7.578 -1.226 -0.094 1 88.81 91 LEU B O 1
ATOM 2268 N N . GLU B 1 92 ? 8.141 -3.314 -0.562 1 87.19 92 GLU B N 1
ATOM 2269 C CA . GLU B 1 92 ? 9.508 -3.168 -0.072 1 87.19 92 GLU B CA 1
ATOM 2270 C C . GLU B 1 92 ? 10.516 -3.258 -1.214 1 87.19 92 GLU B C 1
ATOM 2272 O O . GLU B 1 92 ? 10.344 -4.059 -2.139 1 87.19 92 GLU B O 1
ATOM 2277 N N . SER B 1 93 ? 11.594 -2.582 -1.048 1 88.56 93 SER B N 1
ATOM 2278 C CA . SER B 1 93 ? 12.594 -2.488 -2.102 1 88.56 93 SER B CA 1
ATOM 2279 C C . SER B 1 93 ? 13.242 -3.844 -2.379 1 88.56 93 SER B C 1
ATOM 2281 O O . SER B 1 93 ? 13.5 -4.188 -3.531 1 88.56 93 SER B O 1
ATOM 2283 N N . GLU B 1 94 ? 13.484 -4.543 -1.343 1 90.38 94 GLU B N 1
ATOM 2284 C CA . GLU B 1 94 ? 14.156 -5.832 -1.503 1 90.38 94 GLU B CA 1
ATOM 2285 C C . GLU B 1 94 ? 13.32 -6.785 -2.35 1 90.38 94 GLU B C 1
ATOM 2287 O O . GLU B 1 94 ? 13.859 -7.516 -3.186 1 90.38 94 GLU B O 1
ATOM 2292 N N . SER B 1 95 ? 12.047 -6.812 -2.123 1 93.75 95 SER B N 1
ATOM 2293 C CA . SER B 1 95 ? 11.148 -7.672 -2.883 1 93.75 95 SER B CA 1
ATOM 2294 C C . SER B 1 95 ? 11.047 -7.219 -4.336 1 93.75 95 SER B C 1
ATOM 2296 O O . SER B 1 95 ? 10.961 -8.047 -5.246 1 93.75 95 SER B O 1
ATOM 2298 N N . ILE B 1 96 ? 11.062 -5.934 -4.547 1 93.94 96 ILE B N 1
ATOM 2299 C CA . ILE B 1 96 ? 11.016 -5.367 -5.891 1 93.94 96 ILE B CA 1
ATOM 2300 C C . ILE B 1 96 ? 12.266 -5.781 -6.668 1 93.94 96 ILE B C 1
ATOM 2302 O O . ILE B 1 96 ? 12.18 -6.129 -7.848 1 93.94 96 ILE B O 1
ATOM 2306 N N . ASP B 1 97 ? 13.375 -5.793 -6.004 1 94.12 97 ASP B N 1
ATOM 2307 C CA . ASP B 1 97 ? 14.625 -6.211 -6.641 1 94.12 97 ASP B CA 1
ATOM 2308 C C . ASP B 1 97 ? 14.562 -7.68 -7.055 1 94.12 97 ASP B C 1
ATOM 2310 O O . ASP B 1 97 ? 15.078 -8.055 -8.109 1 94.12 97 ASP B O 1
ATOM 2314 N N . LEU B 1 98 ? 13.961 -8.461 -6.211 1 95.81 98 LEU B N 1
ATOM 2315 C CA . LEU B 1 98 ? 13.789 -9.867 -6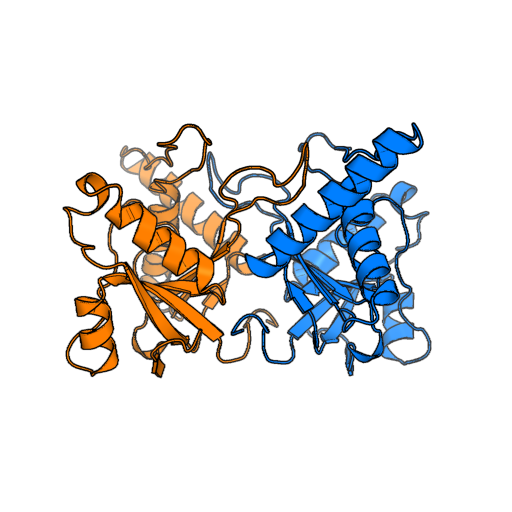.547 1 95.81 98 LEU B CA 1
ATOM 2316 C C . LEU B 1 98 ? 12.945 -10.031 -7.809 1 95.81 98 LEU B C 1
ATOM 2318 O O . LEU B 1 98 ? 13.242 -10.875 -8.656 1 95.81 98 LEU B O 1
ATOM 2322 N N . LEU B 1 99 ? 11.953 -9.227 -7.969 1 96.75 99 LEU B N 1
ATOM 2323 C CA . LEU B 1 99 ? 11.102 -9.297 -9.148 1 96.75 99 LEU B CA 1
ATOM 2324 C C . LEU B 1 99 ? 11.875 -8.883 -10.398 1 96.75 99 LEU B C 1
ATOM 2326 O O . LEU B 1 99 ? 11.695 -9.477 -11.469 1 96.75 99 LEU B O 1
ATOM 2330 N N . LYS B 1 100 ? 12.664 -7.891 -10.234 1 96.25 100 LYS B N 1
ATOM 2331 C CA . LYS B 1 100 ? 13.492 -7.457 -11.359 1 96.25 100 LYS B CA 1
ATOM 2332 C C . LYS B 1 100 ? 14.398 -8.586 -11.844 1 96.25 100 LYS B C 1
ATOM 2334 O O . LYS B 1 100 ? 14.523 -8.805 -13.047 1 96.25 100 LYS B O 1
ATOM 2339 N N . GLU B 1 101 ? 14.945 -9.172 -10.906 1 96.44 101 GLU B N 1
ATOM 2340 C CA . GLU B 1 101 ? 15.82 -10.289 -11.25 1 96.44 101 GLU B CA 1
ATOM 2341 C C . GLU B 1 101 ? 15.055 -11.406 -11.938 1 96.44 101 GLU B C 1
ATOM 2343 O O . GLU B 1 101 ? 15.531 -11.992 -12.914 1 96.44 101 GLU B O 1
ATOM 2348 N N . SER B 1 102 ? 13.953 -11.688 -11.43 1 97.75 102 SER B N 1
ATOM 2349 C CA . SER B 1 102 ? 13.109 -12.734 -12.016 1 97.75 102 SER B CA 1
ATOM 2350 C C . SER B 1 102 ? 12.727 -12.391 -13.453 1 97.75 102 SER B C 1
ATOM 2352 O O . SER B 1 102 ? 12.773 -13.25 -14.336 1 97.75 102 SER B O 1
ATOM 2354 N N . TYR B 1 103 ? 12.359 -11.18 -13.672 1 97.88 103 TYR B N 1
ATOM 2355 C CA . TYR B 1 103 ? 12.016 -10.742 -15.023 1 97.88 103 TYR B CA 1
ATOM 2356 C C . TYR B 1 103 ? 13.203 -10.891 -15.961 1 97.88 103 TYR B C 1
ATOM 2358 O O . TYR B 1 103 ? 13.047 -11.336 -17.109 1 97.88 103 TYR B O 1
ATOM 2366 N N . ASN B 1 104 ? 14.344 -10.445 -15.484 1 97 104 ASN B N 1
ATOM 2367 C CA . ASN B 1 104 ? 15.539 -10.547 -16.312 1 97 104 ASN B CA 1
ATOM 2368 C C . ASN B 1 104 ? 15.805 -11.977 -16.75 1 97 104 ASN B C 1
ATOM 2370 O O . ASN B 1 104 ? 16.156 -12.227 -17.906 1 97 104 ASN B O 1
ATOM 2374 N N . LEU B 1 105 ? 15.641 -12.844 -15.891 1 95.81 105 LEU B N 1
ATOM 2375 C CA . LEU B 1 105 ? 15.859 -14.25 -16.203 1 95.81 105 LEU B CA 1
ATOM 2376 C C . LEU B 1 105 ? 14.82 -14.75 -17.203 1 95.81 105 LEU B C 1
ATOM 2378 O O . LEU B 1 105 ? 15.156 -15.477 -18.141 1 95.81 105 LEU B O 1
ATOM 2382 N N . LEU B 1 106 ? 13.57 -14.398 -16.969 1 95.5 106 LEU B N 1
ATOM 2383 C CA . LEU B 1 106 ? 12.516 -14.773 -17.906 1 95.5 106 LEU B CA 1
ATOM 2384 C C . LEU B 1 106 ? 12.773 -14.203 -19.297 1 95.5 106 LEU B C 1
ATOM 2386 O O . LEU B 1 106 ? 12.531 -14.875 -20.297 1 95.5 106 LEU B O 1
ATOM 2390 N N . SER B 1 107 ? 13.164 -13.016 -19.281 1 95.94 107 SER B N 1
ATOM 2391 C CA . SER B 1 107 ? 13.453 -12.336 -20.547 1 95.94 107 SER B CA 1
ATOM 2392 C C . SER B 1 107 ? 14.578 -13.031 -21.312 1 95.94 107 SER B C 1
ATOM 2394 O O . SER B 1 107 ? 14.492 -13.203 -22.531 1 95.94 107 SER B O 1
ATOM 2396 N N . LYS B 1 108 ? 15.578 -13.383 -20.609 1 95.31 108 LYS B N 1
ATOM 2397 C CA . LYS B 1 108 ? 16.688 -14.109 -21.219 1 95.31 108 LYS B CA 1
ATOM 2398 C C . LYS B 1 108 ? 16.234 -15.453 -21.766 1 95.31 108 LYS B C 1
ATOM 2400 O O . LYS B 1 108 ? 16.609 -15.828 -22.875 1 95.31 108 LYS B O 1
ATOM 2405 N N . SER B 1 109 ? 15.5 -16.109 -20.969 1 93.75 109 SER B N 1
ATOM 2406 C CA . SER B 1 109 ? 14.977 -17.391 -21.406 1 93.75 109 SER B CA 1
ATOM 2407 C C . SER B 1 109 ? 14.102 -17.25 -22.641 1 93.75 109 SER B C 1
ATOM 2409 O O . SER B 1 109 ? 14.172 -18.062 -23.562 1 93.75 109 SER B O 1
ATOM 2411 N N . SER B 1 110 ? 13.266 -16.25 -22.609 1 94.31 110 SER B N 1
ATOM 2412 C CA . SER B 1 110 ? 12.398 -15.969 -23.75 1 94.31 110 SER B CA 1
ATOM 2413 C C . SER B 1 110 ? 13.211 -15.742 -25.016 1 94.31 110 SER B C 1
ATOM 2415 O O . SER B 1 110 ? 12.859 -16.25 -26.078 1 94.31 110 SER B O 1
ATOM 2417 N N . LYS B 1 111 ? 14.242 -15.047 -24.891 1 94.25 111 LYS B N 1
ATOM 2418 C CA . LYS B 1 111 ? 15.109 -14.758 -26.031 1 94.25 111 LYS B CA 1
ATOM 2419 C C . LYS B 1 111 ? 15.781 -16.031 -26.531 1 94.25 111 LYS B C 1
ATOM 2421 O O . LYS B 1 111 ? 15.898 -16.234 -27.75 1 94.25 111 LYS B O 1
ATOM 2426 N N . THR B 1 112 ? 16.172 -16.797 -25.688 1 94.56 112 THR B N 1
ATOM 2427 C CA . THR B 1 112 ? 16.891 -18.016 -26.031 1 94.56 112 THR B CA 1
ATOM 2428 C C . THR B 1 112 ? 15.945 -19.031 -26.688 1 94.56 112 THR B C 1
ATOM 2430 O O . THR B 1 112 ? 16.328 -19.703 -27.656 1 94.56 112 THR B O 1
ATOM 2433 N N . THR B 1 113 ? 14.781 -19.141 -26.172 1 93.44 113 THR B N 1
ATOM 2434 C CA . THR B 1 113 ? 13.836 -20.141 -26.672 1 93.44 113 THR B CA 1
ATOM 2435 C C . THR B 1 113 ? 13.039 -19.609 -27.844 1 93.44 113 THR B C 1
ATOM 2437 O O . THR B 1 113 ? 12.453 -20.375 -28.609 1 93.44 113 THR B O 1
ATOM 2440 N N . GLY B 1 114 ? 12.922 -18.312 -27.938 1 93.69 114 GLY B N 1
ATOM 2441 C CA . GLY B 1 114 ? 12.141 -17.672 -28.984 1 93.69 114 GLY B CA 1
ATOM 2442 C C . GLY B 1 114 ? 10.664 -17.562 -28.641 1 93.69 114 GLY B C 1
ATOM 2443 O O . GLY B 1 114 ? 9.852 -17.188 -29.5 1 93.69 114 GLY B O 1
ATOM 2444 N N . ASN B 1 115 ? 10.273 -17.859 -27.453 1 93.25 115 ASN B N 1
ATOM 2445 C CA . ASN B 1 115 ? 8.898 -17.703 -26.984 1 93.25 115 ASN B CA 1
ATOM 2446 C C . ASN B 1 115 ? 8.664 -16.328 -26.375 1 93.25 115 ASN B C 1
ATOM 2448 O O . ASN B 1 115 ? 9.336 -15.938 -25.422 1 93.25 115 ASN B O 1
ATOM 2452 N N . PRO B 1 116 ? 7.738 -15.695 -26.906 1 94.25 116 PRO B N 1
ATOM 2453 C CA . PRO B 1 116 ? 7.52 -14.336 -26.406 1 94.25 116 PRO B CA 1
ATOM 2454 C C . PRO B 1 116 ? 7.02 -14.312 -24.953 1 94.25 116 PRO B C 1
ATOM 2456 O O . PRO B 1 116 ? 6.293 -15.219 -24.531 1 94.25 116 PRO B O 1
ATOM 2459 N N . LEU B 1 117 ? 7.406 -13.25 -24.266 1 95.44 117 LEU B N 1
ATOM 2460 C CA . LEU B 1 117 ? 6.91 -13.039 -22.922 1 95.44 117 LEU B CA 1
ATOM 2461 C C . LEU B 1 117 ? 5.426 -12.695 -22.938 1 95.44 117 LEU B C 1
ATOM 2463 O O . LEU B 1 117 ? 4.941 -12.055 -23.859 1 95.44 117 LEU B O 1
ATOM 2467 N N . PRO B 1 118 ? 4.738 -13.172 -21.844 1 95.31 118 PRO B N 1
ATOM 2468 C CA . PRO B 1 118 ? 3.363 -12.68 -21.734 1 95.31 118 PRO B CA 1
ATOM 2469 C C . PRO B 1 118 ? 3.293 -11.164 -21.578 1 95.31 118 PRO B C 1
ATOM 2471 O O . PRO B 1 118 ? 4.32 -10.508 -21.375 1 95.31 118 PRO B O 1
ATOM 2474 N N . GLU B 1 119 ? 2.105 -10.641 -21.734 1 93.19 119 GLU B N 1
ATOM 2475 C CA . GLU B 1 119 ? 1.908 -9.203 -21.609 1 93.19 119 GLU B CA 1
ATOM 2476 C C . GLU B 1 119 ? 0.754 -8.883 -20.656 1 93.19 119 GLU B C 1
ATOM 2478 O O . GLU B 1 119 ? -0.253 -9.594 -20.641 1 93.19 119 GLU B O 1
ATOM 2483 N N . ASN B 1 120 ? 0.964 -7.789 -19.891 1 91.88 120 ASN B N 1
ATOM 2484 C CA . ASN B 1 120 ? -0.155 -7.25 -19.125 1 91.88 120 ASN B CA 1
ATOM 2485 C C . ASN B 1 120 ? -1.132 -6.492 -20.016 1 91.88 120 ASN B C 1
ATOM 2487 O O . ASN B 1 120 ? -0.724 -5.855 -21 1 91.88 120 ASN B O 1
ATOM 2491 N N . LYS B 1 121 ? -2.363 -6.68 -19.672 1 86.06 121 LYS B N 1
ATOM 2492 C CA . LYS B 1 121 ? -3.357 -6.047 -20.531 1 86.06 121 LYS B CA 1
ATOM 2493 C C . LYS B 1 121 ? -4.426 -5.332 -19.703 1 86.06 121 LYS B C 1
ATOM 2495 O O . LYS B 1 121 ? -4.773 -5.777 -18.609 1 86.06 121 LYS B O 1
ATOM 2500 N N . SER B 1 122 ? -4.855 -4.195 -20.266 1 80.31 122 SER B N 1
ATOM 2501 C CA . SER B 1 122 ? -6.008 -3.496 -19.703 1 80.31 122 SER B CA 1
ATOM 2502 C C . SER B 1 122 ? -7.301 -3.928 -20.375 1 80.31 122 SER B C 1
ATOM 2504 O O . SER B 1 122 ? -7.316 -4.195 -21.578 1 80.31 122 SER B O 1
ATOM 2506 N N . ILE B 1 123 ? -8.328 -4.273 -19.609 1 68.19 123 ILE B N 1
ATOM 2507 C CA . ILE B 1 123 ? -9.57 -4.703 -20.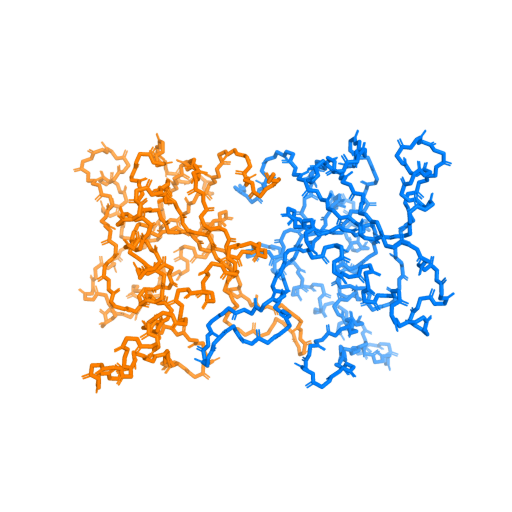25 1 68.19 123 ILE B CA 1
ATOM 2508 C C . ILE B 1 123 ? -10.609 -3.582 -20.172 1 68.19 123 ILE B C 1
ATOM 2510 O O . ILE B 1 123 ? -11.617 -3.605 -20.875 1 68.19 123 ILE B O 1
ATOM 2514 N N . ASP B 1 124 ? -10.461 -2.691 -19.203 1 64.38 124 ASP B N 1
ATOM 2515 C CA . ASP B 1 124 ? -11.547 -1.729 -19.047 1 64.38 124 ASP B CA 1
ATOM 2516 C C . ASP B 1 124 ? -11.094 -0.321 -19.422 1 64.38 124 ASP B C 1
ATOM 2518 O O . ASP B 1 124 ? -9.938 -0.115 -19.797 1 64.38 124 ASP B O 1
ATOM 2522 N N . LEU B 1 125 ? -12.133 0.441 -19.5 1 56 125 LEU B N 1
ATOM 2523 C CA . LEU B 1 125 ? -11.992 1.844 -19.875 1 56 125 LEU B CA 1
ATOM 2524 C C . LEU B 1 125 ? -11.086 2.586 -18.906 1 56 125 LEU B C 1
ATOM 2526 O O . LEU B 1 125 ? -10.492 3.604 -19.266 1 56 125 LEU B O 1
ATOM 2530 N N . GLU B 1 126 ? -10.969 2.096 -17.719 1 56.62 126 GLU B N 1
ATOM 2531 C CA . GLU B 1 126 ? -10.25 2.875 -16.719 1 56.62 126 GLU B CA 1
ATOM 2532 C C . GLU B 1 126 ? -8.758 2.576 -16.75 1 56.62 126 GLU B C 1
ATOM 2534 O O . GLU B 1 126 ? -7.984 3.135 -15.969 1 56.62 126 GLU B O 1
ATOM 2539 N N . LYS B 1 127 ? -8.422 1.839 -17.641 1 62.94 127 LYS B N 1
ATOM 2540 C CA . LYS B 1 127 ? -7.02 1.581 -17.953 1 62.94 127 LYS B CA 1
ATOM 2541 C C . LYS B 1 127 ? -6.336 0.796 -16.828 1 62.94 127 LYS B C 1
ATOM 2543 O O . LYS B 1 127 ? -5.109 0.813 -16.719 1 62.94 127 LYS B O 1
ATOM 2548 N N . ASP B 1 128 ? -7.195 0.232 -16.062 1 69 128 ASP B N 1
ATOM 2549 C CA . ASP B 1 128 ? -6.617 -0.628 -15.031 1 69 128 ASP B CA 1
ATOM 2550 C C . ASP B 1 128 ? -6.082 -1.923 -15.633 1 69 128 ASP B C 1
ATOM 2552 O O . ASP B 1 128 ? -6.695 -2.498 -16.531 1 69 128 ASP B O 1
ATOM 2556 N N . LEU B 1 129 ? -4.809 -2.246 -15.266 1 68.44 129 LEU B N 1
ATOM 2557 C CA . LEU B 1 129 ? -4.242 -3.52 -15.703 1 68.44 129 LEU B CA 1
ATOM 2558 C C . LEU B 1 129 ? -4.906 -4.684 -14.969 1 68.44 129 LEU B C 1
ATOM 2560 O O . LEU B 1 129 ? -4.379 -5.172 -13.969 1 68.44 129 LEU B O 1
ATOM 2564 N N . LEU B 1 130 ? -5.926 -5.188 -15.555 1 75.5 130 LEU B N 1
ATOM 2565 C CA . LEU B 1 130 ? -6.691 -6.211 -14.852 1 75.5 130 LEU B CA 1
ATOM 2566 C C . LEU B 1 130 ? -6.176 -7.605 -15.188 1 75.5 130 LEU B C 1
ATOM 2568 O O . LEU B 1 130 ? -6.27 -8.523 -14.367 1 75.5 130 LEU B O 1
ATOM 2572 N N . LEU B 1 131 ? -5.602 -7.715 -16.344 1 86.62 131 LEU B N 1
ATOM 2573 C CA . LEU B 1 131 ? -4.977 -8.977 -16.734 1 86.62 131 LEU B CA 1
ATOM 2574 C C . LEU B 1 131 ? -3.455 -8.875 -16.641 1 86.62 131 LEU B C 1
ATOM 2576 O O . LEU B 1 131 ? -2.816 -8.305 -17.531 1 86.62 131 LEU B O 1
ATOM 2580 N N . ARG B 1 132 ? -2.947 -9.57 -15.68 1 93.12 132 ARG B N 1
ATOM 2581 C CA . ARG B 1 132 ? -1.539 -9.352 -15.359 1 93.12 132 ARG B CA 1
ATOM 2582 C C . ARG B 1 132 ? -0.707 -10.586 -15.703 1 93.12 132 ARG B C 1
ATOM 2584 O O . ARG B 1 132 ? 0.038 -11.094 -14.859 1 93.12 132 ARG B O 1
ATOM 2591 N N . ASN B 1 133 ? -0.727 -10.875 -16.953 1 95.69 133 ASN B N 1
ATOM 2592 C CA . ASN B 1 133 ? -0.071 -12.094 -17.422 1 95.69 133 ASN B CA 1
ATOM 2593 C C . ASN B 1 133 ? 1.438 -12.031 -17.203 1 95.69 133 ASN B C 1
ATOM 2595 O O . ASN B 1 133 ? 2.049 -13.008 -16.766 1 95.69 133 ASN B O 1
ATOM 2599 N N . LEU B 1 134 ? 2 -10.938 -17.562 1 96.5 134 LEU B N 1
ATOM 2600 C CA . LEU B 1 134 ? 3.443 -10.812 -17.375 1 96.5 134 LEU B CA 1
ATOM 2601 C C . LEU B 1 134 ? 3.809 -10.789 -15.898 1 96.5 134 LEU B C 1
ATOM 2603 O O . LEU B 1 134 ? 4.73 -11.492 -15.477 1 96.5 134 LEU B O 1
ATOM 2607 N N . ASP B 1 135 ? 3.104 -10.008 -15.133 1 97 135 ASP B N 1
ATOM 2608 C CA . ASP B 1 135 ? 3.361 -9.961 -13.695 1 97 135 ASP B CA 1
ATOM 2609 C C . ASP B 1 135 ? 3.25 -11.344 -13.07 1 97 135 ASP B C 1
ATOM 2611 O O . ASP B 1 135 ? 4.098 -11.742 -12.266 1 97 135 ASP B O 1
ATOM 2615 N N . CYS B 1 136 ? 2.234 -12.023 -13.43 1 97.69 136 CYS B N 1
ATOM 2616 C CA . CYS B 1 136 ? 2.025 -13.375 -12.914 1 97.69 136 CYS B CA 1
ATOM 2617 C C . CYS B 1 136 ? 3.199 -14.281 -13.266 1 97.69 136 CYS B C 1
ATOM 2619 O O . CYS B 1 136 ? 3.715 -15 -12.406 1 97.69 136 CYS B O 1
ATOM 2621 N N . ALA B 1 137 ? 3.584 -14.211 -14.484 1 97.5 137 ALA B N 1
ATOM 2622 C CA . ALA B 1 137 ? 4.691 -15.039 -14.953 1 97.5 137 ALA B CA 1
ATOM 2623 C C . ALA B 1 137 ? 5.973 -14.727 -14.195 1 97.5 137 ALA B C 1
ATOM 2625 O O . ALA B 1 137 ? 6.715 -15.641 -13.812 1 97.5 137 ALA B O 1
ATOM 2626 N N . VAL B 1 138 ? 6.188 -13.5 -13.977 1 98.12 138 VAL B N 1
ATOM 2627 C CA . VAL B 1 138 ? 7.395 -13.062 -13.281 1 98.12 138 VAL B CA 1
ATOM 2628 C C . VAL B 1 138 ? 7.371 -13.562 -11.844 1 98.12 138 VAL B C 1
ATOM 2630 O O . VAL B 1 138 ? 8.367 -14.094 -11.344 1 98.12 138 VAL B O 1
ATOM 2633 N N . ILE B 1 139 ? 6.309 -13.422 -11.195 1 98.31 139 ILE B N 1
ATOM 2634 C CA . ILE B 1 139 ? 6.168 -13.812 -9.797 1 98.31 139 ILE B CA 1
ATOM 2635 C C . ILE B 1 139 ? 6.266 -15.336 -9.68 1 98.31 139 ILE B C 1
ATOM 2637 O O . ILE B 1 139 ? 6.949 -15.852 -8.789 1 98.31 139 ILE B O 1
ATOM 2641 N N . GLU B 1 140 ? 5.617 -16.047 -10.57 1 98.25 140 GLU B N 1
ATOM 2642 C CA . GLU B 1 140 ? 5.68 -17.5 -10.547 1 98.25 140 GLU B CA 1
ATOM 2643 C C . GLU B 1 140 ? 7.09 -18 -10.852 1 98.25 140 GLU B C 1
ATOM 2645 O O . GLU B 1 140 ? 7.539 -19 -10.289 1 98.25 140 GLU B O 1
ATOM 2650 N N . ASN B 1 141 ? 7.711 -17.312 -11.781 1 97.75 141 ASN B N 1
ATOM 2651 C CA . ASN B 1 141 ? 9.102 -17.672 -12.078 1 97.75 141 ASN B CA 1
ATOM 2652 C C . ASN B 1 141 ? 9.992 -17.5 -10.844 1 97.75 141 ASN B C 1
ATOM 2654 O O . ASN B 1 141 ? 10.859 -18.328 -10.594 1 97.75 141 ASN B O 1
ATOM 2658 N N . LEU B 1 142 ? 9.789 -16.422 -10.141 1 98 142 LEU B N 1
ATOM 2659 C CA . LEU B 1 142 ? 10.539 -16.188 -8.914 1 98 142 LEU B CA 1
ATOM 2660 C C . LEU B 1 142 ? 10.352 -17.344 -7.93 1 98 142 LEU B C 1
ATOM 2662 O O . LEU B 1 142 ? 11.32 -17.828 -7.348 1 98 142 LEU B O 1
ATOM 2666 N N . HIS B 1 143 ? 9.156 -17.75 -7.719 1 97.88 143 HIS B N 1
ATOM 2667 C CA . HIS B 1 143 ? 8.875 -18.844 -6.805 1 97.88 143 HIS B CA 1
ATOM 2668 C C . HIS B 1 143 ? 9.531 -20.141 -7.273 1 97.88 143 HIS B C 1
ATOM 2670 O O . HIS B 1 143 ? 10.086 -20.891 -6.465 1 97.88 143 HIS B O 1
ATOM 2676 N N . ALA B 1 144 ? 9.469 -20.391 -8.531 1 96.88 144 ALA B N 1
ATOM 2677 C CA . ALA B 1 144 ? 10.086 -21.594 -9.094 1 96.88 144 ALA B CA 1
ATOM 2678 C C . ALA B 1 144 ? 11.594 -21.578 -8.891 1 96.88 144 ALA B C 1
ATOM 2680 O O . ALA B 1 144 ? 12.195 -22.594 -8.531 1 96.88 144 ALA B O 1
ATOM 2681 N N . MET B 1 145 ? 12.148 -20.469 -9.164 1 95.62 145 MET B N 1
ATOM 2682 C CA . MET B 1 145 ? 13.586 -20.312 -9.008 1 95.62 145 MET B CA 1
ATOM 2683 C C . MET B 1 145 ? 14.016 -20.578 -7.562 1 95.62 145 MET B C 1
ATOM 2685 O O . MET B 1 145 ? 15.008 -21.25 -7.32 1 95.62 145 MET B O 1
ATOM 2689 N N . ARG B 1 146 ? 13.305 -20.047 -6.652 1 96.06 146 ARG B N 1
ATOM 2690 C CA . ARG B 1 146 ? 13.633 -20.219 -5.246 1 96.06 146 ARG B CA 1
ATOM 2691 C C . ARG B 1 146 ? 13.539 -21.688 -4.848 1 96.06 146 ARG B C 1
ATOM 2693 O O . ARG B 1 146 ? 14.383 -22.188 -4.098 1 96.06 146 ARG B O 1
ATOM 2700 N N . LYS B 1 147 ? 12.523 -22.297 -5.34 1 95 147 LYS B N 1
ATOM 2701 C CA . LYS B 1 147 ? 12.375 -23.719 -5.074 1 95 147 LYS B CA 1
ATOM 2702 C C . LYS B 1 147 ? 13.555 -24.516 -5.629 1 95 147 LYS B C 1
ATOM 2704 O O . LYS B 1 147 ? 14.102 -25.375 -4.949 1 95 147 LYS B O 1
ATOM 2709 N N . GLU B 1 148 ? 13.922 -24.203 -6.793 1 95.19 148 GLU B N 1
ATOM 2710 C CA . GLU B 1 148 ? 15.016 -24.891 -7.461 1 95.19 148 GLU B CA 1
ATOM 2711 C C . GLU B 1 148 ? 16.328 -24.703 -6.707 1 95.19 148 GLU B C 1
ATOM 2713 O O . GLU B 1 148 ? 17.141 -25.625 -6.613 1 95.19 148 GLU B O 1
ATOM 2718 N N . LEU B 1 149 ? 16.516 -23.578 -6.176 1 95.88 149 LEU B N 1
ATOM 2719 C CA . LEU B 1 149 ? 17.766 -23.25 -5.488 1 95.88 149 LEU B CA 1
ATOM 2720 C C . LEU B 1 149 ? 17.688 -23.609 -4.012 1 95.88 149 LEU B C 1
ATOM 2722 O O . LEU B 1 149 ? 18.594 -23.312 -3.24 1 95.88 149 LEU B O 1
ATOM 2726 N N . GLU B 1 150 ? 16.531 -24.188 -3.605 1 96.25 150 GLU B N 1
ATOM 2727 C CA . GLU B 1 150 ? 16.297 -24.625 -2.234 1 96.25 150 GLU B CA 1
ATOM 2728 C C . GLU B 1 150 ? 16.406 -23.453 -1.256 1 96.25 150 GLU B C 1
ATOM 2730 O O . GLU B 1 150 ? 17.016 -23.578 -0.19 1 96.25 150 GLU B O 1
ATOM 2735 N N . LEU B 1 151 ? 16 -22.344 -1.748 1 96 151 LEU B N 1
ATOM 2736 C CA . LEU B 1 151 ? 15.867 -21.172 -0.883 1 96 151 LEU B CA 1
ATOM 2737 C C . LEU B 1 151 ? 14.523 -21.172 -0.172 1 96 151 LEU B C 1
ATOM 2739 O O . LEU B 1 151 ? 13.578 -21.828 -0.615 1 96 151 LEU B O 1
ATOM 2743 N N . PRO B 1 152 ? 14.461 -20.469 0.934 1 95.12 152 PRO B N 1
ATOM 2744 C CA . PRO B 1 152 ? 13.172 -20.391 1.611 1 95.12 152 PRO B CA 1
ATOM 2745 C C . PRO B 1 152 ? 12.055 -19.875 0.701 1 95.12 152 PRO B C 1
ATOM 2747 O O . PRO B 1 152 ? 12.234 -18.875 0.013 1 95.12 152 PRO B O 1
ATOM 2750 N N . VAL B 1 153 ? 10.961 -20.578 0.701 1 95.69 153 VAL B N 1
ATOM 2751 C CA . VAL B 1 153 ? 9.828 -20.219 -0.151 1 95.69 153 VAL B CA 1
ATOM 2752 C C . VAL B 1 153 ? 9.008 -19.109 0.511 1 95.69 153 VAL B C 1
ATOM 2754 O O . VAL B 1 153 ? 9.078 -18.922 1.728 1 95.69 153 VAL B O 1
ATOM 2757 N N . PHE B 1 154 ? 8.281 -18.391 -0.281 1 96.69 154 PHE B N 1
ATOM 2758 C CA . PHE B 1 154 ? 7.367 -17.391 0.249 1 96.69 154 PHE B CA 1
ATOM 2759 C C . PHE B 1 154 ? 6.012 -18.016 0.572 1 96.69 154 PHE B C 1
ATOM 2761 O O . PHE B 1 154 ? 5.469 -18.781 -0.225 1 96.69 154 PHE B O 1
ATOM 2768 N N . ASP B 1 155 ? 5.512 -17.625 1.729 1 96 155 ASP B N 1
ATOM 2769 C CA . ASP B 1 155 ? 4.203 -18.109 2.16 1 96 155 ASP B CA 1
ATOM 2770 C C . ASP B 1 155 ? 3.086 -17.234 1.592 1 96 155 ASP B C 1
ATOM 2772 O O . ASP B 1 155 ? 1.938 -17.672 1.49 1 96 155 ASP B O 1
ATOM 2776 N N . SER B 1 156 ? 3.398 -16.016 1.297 1 96.5 156 SER B N 1
ATOM 2777 C CA . SER B 1 156 ? 2.404 -15.055 0.838 1 96.5 156 SER B CA 1
ATOM 2778 C C . SER B 1 156 ? 3.039 -13.977 -0.037 1 96.5 156 SER B C 1
ATOM 2780 O O . SER B 1 156 ? 4.262 -13.828 -0.057 1 96.5 156 SER B O 1
ATOM 2782 N N . VAL B 1 157 ? 2.283 -13.383 -0.85 1 97 157 VAL B N 1
ATOM 2783 C CA . VAL B 1 157 ? 2.646 -12.203 -1.626 1 97 157 VAL B CA 1
ATOM 2784 C C . VAL B 1 157 ? 1.694 -11.055 -1.297 1 97 157 VAL B C 1
ATOM 2786 O O . VAL B 1 157 ? 0.484 -11.258 -1.177 1 97 157 VAL B O 1
ATOM 2789 N N . ARG B 1 158 ? 2.25 -9.922 -1.077 1 95.25 158 ARG B N 1
ATOM 2790 C CA . ARG B 1 158 ? 1.506 -8.727 -0.711 1 95.25 158 ARG B CA 1
ATOM 2791 C C . ARG B 1 158 ? 1.779 -7.59 -1.692 1 95.25 158 ARG B C 1
ATOM 2793 O O . ARG B 1 158 ? 2.936 -7.309 -2.016 1 95.25 158 ARG B O 1
ATOM 2800 N N . GLY B 1 159 ? 0.719 -7.031 -2.254 1 93.62 159 GLY B N 1
ATOM 2801 C CA . GLY B 1 159 ? 0.899 -5.969 -3.232 1 93.62 159 GLY B CA 1
ATOM 2802 C C . GLY B 1 159 ? -0.187 -4.914 -3.172 1 93.62 159 GLY B C 1
ATOM 2803 O O . GLY B 1 159 ? -1.315 -5.195 -2.766 1 93.62 159 GLY B O 1
ATOM 2804 N N . TYR B 1 160 ? 0.183 -3.732 -3.547 1 91.94 160 TYR B N 1
ATOM 2805 C CA . TYR B 1 160 ? -0.751 -2.615 -3.635 1 91.94 160 TYR B CA 1
ATOM 2806 C C . TYR B 1 160 ? -1.207 -2.398 -5.07 1 91.94 160 TYR B C 1
ATOM 2808 O O . TYR B 1 160 ? -0.409 -2.508 -6.008 1 91.94 160 TYR B O 1
ATOM 2816 N N . PHE B 1 161 ? -2.475 -1.973 -5.227 1 88.81 161 PHE B N 1
ATOM 2817 C CA . PHE B 1 161 ? -3.027 -1.714 -6.551 1 88.81 161 PHE B CA 1
ATOM 2818 C C . PHE B 1 161 ? -3.879 -0.449 -6.543 1 88.81 161 PHE B C 1
ATOM 2820 O O . PHE B 1 161 ? -4.758 -0.291 -5.695 1 88.81 161 PHE B O 1
ATOM 2827 N N . ARG B 1 162 ? -3.475 0.399 -7.473 1 85.56 162 ARG B N 1
ATOM 2828 C CA . ARG B 1 162 ? -4.309 1.566 -7.746 1 85.56 162 ARG B CA 1
ATOM 2829 C C . ARG B 1 162 ? -5.422 1.226 -8.727 1 85.56 162 ARG B C 1
ATOM 2831 O O . ARG B 1 162 ? -5.156 0.783 -9.844 1 85.56 162 ARG B O 1
ATOM 2838 N N . GLU B 1 163 ? -6.617 1.322 -8.25 1 84 163 GLU B N 1
ATOM 2839 C CA . GLU B 1 163 ? -7.77 0.991 -9.086 1 84 163 GLU B CA 1
ATOM 2840 C C . GLU B 1 163 ? -8.891 2.012 -8.906 1 84 163 GLU B C 1
ATOM 2842 O O . GLU B 1 163 ? -8.984 2.662 -7.863 1 84 163 GLU B O 1
ATOM 2847 N N . GLY B 1 164 ? -9.703 2.15 -9.938 1 86 164 GLY B N 1
ATOM 2848 C CA . GLY B 1 164 ? -10.844 3.055 -9.859 1 86 164 GLY B CA 1
ATOM 2849 C C . GLY B 1 164 ? -10.508 4.477 -10.266 1 86 164 GLY B C 1
ATOM 2850 O O . GLY B 1 164 ? -9.445 4.727 -10.836 1 86 164 GLY B O 1
ATOM 2851 N N . LYS B 1 165 ? -11.406 5.375 -10 1 88.44 165 LYS B N 1
ATOM 2852 C CA . LYS B 1 165 ? -11.25 6.766 -10.422 1 88.44 165 LYS B CA 1
ATOM 2853 C C . LYS B 1 165 ? -10.602 7.602 -9.32 1 88.44 165 LYS B C 1
ATOM 2855 O O . LYS B 1 165 ? -10.648 7.234 -8.141 1 88.44 165 LYS B O 1
ATOM 2860 N N . GLU B 1 166 ? -9.938 8.703 -9.812 1 91.56 166 GLU B N 1
ATOM 2861 C CA . GLU B 1 166 ? -9.484 9.695 -8.844 1 91.56 166 GLU B CA 1
ATOM 2862 C C . GLU B 1 166 ? -10.641 10.188 -7.973 1 91.56 166 GLU B C 1
ATOM 2864 O O . GLU B 1 166 ? -11.75 10.406 -8.469 1 91.56 166 GLU B O 1
ATOM 2869 N N . ILE B 1 167 ? -10.336 10.352 -6.742 1 93.44 167 ILE B N 1
ATOM 2870 C CA . ILE B 1 167 ? -11.438 10.672 -5.84 1 93.44 167 ILE B CA 1
ATOM 2871 C C . ILE B 1 167 ? -11.773 12.156 -5.941 1 93.44 167 ILE B C 1
ATOM 2873 O O . ILE B 1 167 ? -12.836 12.594 -5.488 1 93.44 167 ILE B O 1
ATOM 2877 N N . TYR B 1 168 ? -10.992 12.977 -6.461 1 93.62 168 TYR B N 1
ATOM 2878 C CA . TYR B 1 168 ? -11.195 14.344 -6.922 1 93.62 168 TYR B CA 1
ATOM 2879 C C . TYR B 1 168 ? -10.172 14.719 -7.996 1 93.62 168 TYR B C 1
ATOM 2881 O O . TYR B 1 168 ? -9.203 13.984 -8.219 1 93.62 168 TYR B O 1
ATOM 2889 N N . PRO B 1 169 ? -10.438 15.805 -8.68 1 89.75 169 PRO B N 1
ATOM 2890 C CA . PRO B 1 169 ? -9.57 16.109 -9.82 1 89.75 169 PRO B CA 1
ATOM 2891 C C . PRO B 1 169 ? -8.094 16.203 -9.43 1 89.75 169 PRO B C 1
ATOM 2893 O O . PRO B 1 169 ? -7.73 17.016 -8.562 1 89.75 169 PRO B O 1
ATOM 2896 N N . ASN B 1 170 ? -7.289 15.305 -10.086 1 88.06 170 ASN B N 1
ATOM 2897 C CA . ASN B 1 170 ? -5.84 15.281 -9.914 1 88.06 170 ASN B CA 1
ATOM 2898 C C . ASN B 1 170 ? -5.449 14.812 -8.516 1 88.06 170 ASN B C 1
ATOM 2900 O O . ASN B 1 170 ? -4.406 15.211 -7.988 1 88.06 170 ASN B O 1
ATOM 2904 N N . ALA B 1 171 ? -6.316 14.023 -7.984 1 90.44 171 ALA B N 1
ATOM 2905 C CA . ALA B 1 171 ? -6.031 13.469 -6.664 1 90.44 171 ALA B CA 1
ATOM 2906 C C . ALA B 1 171 ? -4.914 12.43 -6.738 1 90.44 171 ALA B C 1
ATOM 2908 O O . ALA B 1 171 ? -4.777 11.727 -7.742 1 90.44 171 ALA B O 1
ATOM 2909 N N . GLY B 1 172 ? -4.184 12.32 -5.703 1 86.38 172 GLY B N 1
ATOM 2910 C CA . GLY B 1 172 ? -3.205 11.258 -5.594 1 86.38 172 GLY B CA 1
ATOM 2911 C C . GLY B 1 172 ? -3.814 9.93 -5.188 1 86.38 172 GLY B C 1
ATOM 2912 O O . GLY B 1 172 ? -3.129 8.906 -5.164 1 86.38 172 GLY B O 1
ATOM 2913 N N . PHE B 1 173 ? -5.109 9.938 -4.902 1 90.62 173 PHE B N 1
ATOM 2914 C CA . PHE B 1 173 ? -5.781 8.766 -4.363 1 90.62 173 PHE B CA 1
ATOM 2915 C C . PHE B 1 173 ? -6.973 8.375 -5.23 1 90.62 173 PHE B C 1
ATOM 2917 O O . PHE B 1 173 ? -7.656 9.242 -5.777 1 90.62 173 PHE B O 1
ATOM 2924 N N . HIS B 1 174 ? -7.16 7.02 -5.301 1 90.38 174 HIS B N 1
ATOM 2925 C CA . HIS B 1 174 ? -8.258 6.48 -6.094 1 90.38 174 HIS B CA 1
ATOM 2926 C C . HIS B 1 174 ? -9.273 5.766 -5.215 1 90.38 174 HIS B C 1
ATOM 2928 O O . HIS B 1 174 ? -8.953 5.328 -4.109 1 90.38 174 HIS B O 1
ATOM 2934 N N . ASP B 1 175 ? -10.461 5.609 -5.75 1 90.25 175 ASP B N 1
ATOM 2935 C CA . ASP B 1 175 ? -11.578 5.176 -4.914 1 90.25 175 ASP B CA 1
ATOM 2936 C C . ASP B 1 175 ? -11.539 3.666 -4.688 1 90.25 175 ASP B C 1
ATOM 2938 O O . ASP B 1 175 ? -12.227 3.146 -3.805 1 90.25 175 ASP B O 1
ATOM 2942 N N . LYS B 1 176 ? -10.688 2.926 -5.445 1 88.06 176 LYS B N 1
ATOM 2943 C CA . LYS B 1 176 ? -10.609 1.48 -5.258 1 88.06 176 LYS B CA 1
ATOM 2944 C C . LYS B 1 176 ? -9.18 1.037 -4.973 1 88.06 176 LYS B C 1
ATOM 2946 O O . LYS B 1 176 ? -8.789 -0.084 -5.309 1 88.06 176 LYS B O 1
ATOM 2951 N N . ASN B 1 177 ? -8.438 1.91 -4.441 1 88.75 177 ASN B N 1
ATOM 2952 C CA . ASN B 1 177 ? -7.102 1.526 -3.986 1 88.75 177 ASN B CA 1
ATOM 2953 C C . ASN B 1 177 ? -7.164 0.434 -2.922 1 88.75 177 ASN B C 1
ATOM 2955 O O . ASN B 1 177 ? -8.055 0.439 -2.074 1 88.75 177 ASN B O 1
ATOM 2959 N N . HIS B 1 178 ? -6.176 -0.513 -2.994 1 90.19 178 HIS B N 1
ATOM 2960 C CA . HIS B 1 178 ? -6.227 -1.588 -2.01 1 90.19 178 HIS B CA 1
ATOM 2961 C C . HIS B 1 178 ? -4.91 -2.357 -1.966 1 90.19 178 HIS B C 1
ATOM 2963 O O . HIS B 1 178 ? -4.078 -2.223 -2.865 1 90.19 178 HIS B O 1
ATOM 2969 N N . ILE B 1 179 ? -4.758 -3.018 -0.885 1 92 179 ILE B N 1
ATOM 2970 C CA . ILE B 1 179 ? -3.732 -4.051 -0.808 1 92 179 ILE B CA 1
ATOM 2971 C C . ILE B 1 179 ? -4.367 -5.426 -1.007 1 92 179 ILE B C 1
ATOM 2973 O O . ILE B 1 179 ? -5.41 -5.727 -0.422 1 92 179 ILE B O 1
ATOM 2977 N N . GLN B 1 180 ? -3.734 -6.184 -1.89 1 94.94 180 GLN B N 1
ATOM 2978 C CA . GLN B 1 180 ? -4.117 -7.578 -2.078 1 94.94 180 GLN B CA 1
ATOM 2979 C C . GLN B 1 180 ? -3.109 -8.516 -1.422 1 94.94 180 GLN B C 1
ATOM 2981 O O . GLN B 1 180 ? -1.911 -8.234 -1.393 1 94.94 180 GLN B O 1
ATOM 2986 N N . LEU B 1 181 ? -3.654 -9.547 -0.926 1 95.94 181 LEU B N 1
ATOM 2987 C CA . LEU B 1 181 ? -2.842 -10.648 -0.431 1 95.94 181 LEU B CA 1
ATOM 2988 C C . LEU B 1 181 ? -3.043 -11.898 -1.285 1 95.94 181 LEU B C 1
ATOM 2990 O O . LEU B 1 181 ? -4.176 -12.242 -1.626 1 95.94 181 LEU B O 1
ATOM 2994 N N . CYS B 1 182 ? -1.993 -12.5 -1.683 1 98 182 CYS B N 1
ATOM 2995 C CA . CYS B 1 182 ? -2.01 -13.836 -2.262 1 98 182 CYS B CA 1
ATOM 2996 C C . CYS B 1 182 ? -1.373 -14.852 -1.316 1 98 182 CYS B C 1
ATOM 2998 O O . CYS B 1 182 ? -0.162 -14.82 -1.091 1 98 182 CYS B O 1
ATOM 3000 N N . ILE B 1 183 ? -2.182 -15.672 -0.797 1 97.5 183 ILE B N 1
ATOM 3001 C CA . ILE B 1 183 ? -1.695 -16.672 0.145 1 97.5 183 ILE B CA 1
ATOM 3002 C C . ILE B 1 183 ? -1.33 -17.953 -0.605 1 97.5 183 ILE B C 1
ATOM 3004 O O . ILE B 1 183 ? -2.205 -18.641 -1.137 1 97.5 183 ILE B O 1
ATOM 3008 N N . ARG B 1 184 ? -0.073 -18.234 -0.616 1 97.56 184 ARG B N 1
ATOM 3009 C CA . ARG B 1 184 ? 0.431 -19.391 -1.332 1 97.56 184 ARG B CA 1
ATOM 3010 C C . ARG B 1 184 ? 0.421 -20.625 -0.439 1 97.56 184 ARG B C 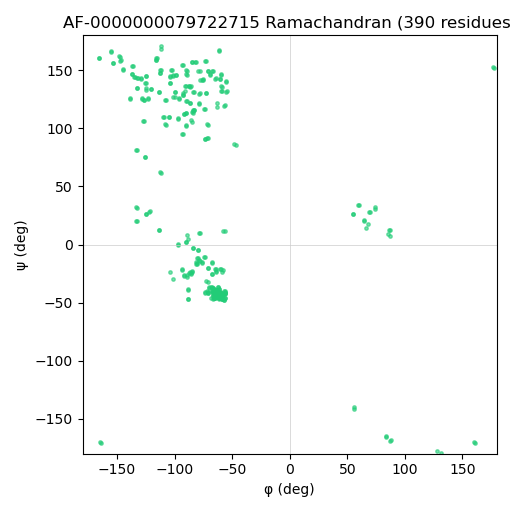1
ATOM 3012 O O . ARG B 1 184 ? 0.15 -21.734 -0.907 1 97.56 184 ARG B O 1
ATOM 3019 N N . ASN B 1 185 ? 0.761 -20.422 0.828 1 95.88 185 ASN B N 1
ATOM 3020 C CA . ASN B 1 185 ? 0.738 -21.469 1.845 1 95.88 185 ASN B CA 1
ATOM 3021 C C . ASN B 1 185 ? -0.55 -21.422 2.662 1 95.88 185 ASN B C 1
ATOM 3023 O O . ASN B 1 185 ? -0.712 -20.562 3.529 1 95.88 185 ASN B O 1
ATOM 3027 N N . PRO B 1 186 ? -1.423 -22.359 2.477 1 93.81 186 PRO B N 1
ATOM 3028 C CA . PRO B 1 186 ? -2.711 -22.328 3.174 1 93.81 186 PRO B CA 1
ATOM 3029 C C . PRO B 1 186 ? -2.559 -22.344 4.691 1 93.81 186 PRO B C 1
ATOM 3031 O O . PRO B 1 186 ? -3.471 -21.922 5.41 1 93.81 186 PRO B O 1
ATOM 3034 N N . LYS B 1 187 ? -1.436 -22.797 5.211 1 93.12 187 LYS B N 1
ATOM 3035 C CA . LYS B 1 187 ? -1.21 -22.828 6.652 1 93.12 187 LYS B CA 1
ATOM 3036 C C . LYS B 1 187 ? -1.103 -21.406 7.219 1 93.12 187 LYS B C 1
ATOM 3038 O O . LYS B 1 187 ? -1.183 -21.219 8.43 1 93.12 187 LYS B O 1
ATOM 3043 N N . SER B 1 188 ? -0.896 -20.453 6.297 1 93.75 188 SER B N 1
ATOM 3044 C CA . SER B 1 188 ? -0.853 -19.047 6.707 1 93.75 188 SER B CA 1
ATOM 3045 C C . SER B 1 188 ? -2.219 -18.578 7.184 1 93.75 188 SER B C 1
ATOM 3047 O O . SER B 1 188 ? -2.316 -17.578 7.898 1 93.75 188 SER B O 1
ATOM 3049 N N . ILE B 1 189 ? -3.293 -19.266 6.68 1 92.38 189 ILE B N 1
ATOM 3050 C CA . ILE B 1 189 ? -4.645 -18.938 7.105 1 92.38 189 ILE B CA 1
ATOM 3051 C C . ILE B 1 189 ? -4.961 -19.641 8.422 1 92.38 189 ILE B C 1
ATOM 3053 O O . ILE B 1 189 ? -5.074 -20.859 8.469 1 92.38 189 ILE B O 1
ATOM 3057 N N . LYS B 1 190 ? -5.172 -18.891 9.438 1 89.12 190 LYS B N 1
ATOM 3058 C CA . LYS B 1 190 ? -5.309 -19.453 10.781 1 89.12 190 LYS B CA 1
ATOM 3059 C C . LYS B 1 190 ? -6.777 -19.703 11.125 1 89.12 190 LYS B C 1
ATOM 3061 O O . LYS B 1 190 ? -7.082 -20.484 12.031 1 89.12 190 LYS B O 1
ATOM 3066 N N . GLY B 1 191 ? -7.656 -19.047 10.453 1 89.06 191 GLY B N 1
ATOM 3067 C CA . GLY B 1 191 ? -9.086 -19.25 10.656 1 89.06 191 GLY B CA 1
ATOM 3068 C C . GLY B 1 191 ? -9.938 -18.312 9.82 1 89.06 191 GLY B C 1
ATOM 3069 O O . GLY B 1 191 ? -9.461 -17.281 9.359 1 89.06 191 GLY B O 1
ATOM 3070 N N . TYR B 1 192 ? -11.078 -18.766 9.539 1 91.38 192 TYR B N 1
ATOM 3071 C CA . TYR B 1 192 ? -12.094 -17.969 8.859 1 91.38 192 TYR B CA 1
ATOM 3072 C C . TYR B 1 192 ? -13.156 -17.484 9.844 1 91.38 192 TYR B C 1
ATOM 3074 O O . TYR B 1 192 ? -13.391 -18.125 10.875 1 91.38 192 TYR B O 1
ATOM 3082 N N . PHE B 1 193 ? -13.727 -16.359 9.562 1 88.69 193 PHE B N 1
ATOM 3083 C CA . PHE B 1 193 ? -14.797 -15.867 10.414 1 88.69 193 PHE B CA 1
ATOM 3084 C C . PHE B 1 193 ? -15.82 -15.094 9.594 1 88.69 193 PHE B C 1
ATOM 3086 O O . PHE B 1 193 ? -15.531 -14.656 8.477 1 88.69 193 PHE B O 1
ATOM 3093 N N . LYS B 1 194 ? -17 -14.977 10.109 1 88.69 194 LYS B N 1
ATOM 3094 C CA . LYS B 1 194 ? -18.016 -14.109 9.547 1 88.69 194 LYS B CA 1
ATOM 3095 C C . LYS B 1 194 ? -17.859 -12.672 10.047 1 88.69 194 LYS B C 1
ATOM 3097 O O . LYS B 1 194 ? -17.969 -12.414 11.242 1 88.69 194 LYS B O 1
ATOM 3102 N N . PRO B 1 195 ? -17.516 -11.797 9.07 1 87.31 195 PRO B N 1
ATOM 3103 C CA . PRO B 1 195 ? -17.391 -10.406 9.531 1 87.31 195 PRO B CA 1
ATOM 3104 C C . PRO B 1 195 ? -18.688 -9.867 10.133 1 87.31 195 PRO B C 1
ATOM 3106 O O . PRO B 1 195 ? -19.766 -10.172 9.633 1 87.31 195 PRO B O 1
ATOM 3109 N N . LEU B 1 196 ? -18.547 -9.242 11.305 1 70.56 196 LEU B N 1
ATOM 3110 C CA . LEU B 1 196 ? -19.703 -8.609 11.945 1 70.56 196 LEU B CA 1
ATOM 3111 C C . LEU B 1 196 ? -19.797 -7.137 11.562 1 70.56 196 LEU B C 1
ATOM 3113 O O . LEU B 1 196 ? -18.812 -6.395 11.68 1 70.56 196 LEU B O 1
ATOM 3117 N N . ILE B 1 197 ? -20.578 -6.789 10.539 1 65.19 197 ILE B N 1
ATOM 3118 C CA . ILE B 1 197 ? -20.625 -5.395 10.102 1 65.19 197 ILE B CA 1
ATOM 3119 C C . ILE B 1 197 ? -21.859 -4.711 10.688 1 65.19 197 ILE B C 1
ATOM 3121 O O . ILE B 1 197 ? -22.875 -5.363 10.922 1 65.19 197 ILE B O 1
#

Solvent-accessible surface area (backbone atoms only — not comparable to full-atom values): 20393 Å² total; per-residue (Å²): 120,73,63,62,76,78,57,71,41,50,28,13,31,44,36,21,40,70,55,41,52,31,36,55,70,66,76,38,76,86,67,65,45,75,57,66,31,27,75,66,26,58,20,36,66,24,27,46,41,21,59,65,60,16,37,51,49,17,44,52,40,40,79,33,32,87,79,49,76,54,64,30,83,44,59,28,54,33,29,31,42,30,43,44,71,49,54,44,37,55,50,23,61,70,40,43,50,50,48,41,51,26,38,52,52,51,52,51,49,24,64,72,72,66,47,78,75,64,60,53,36,58,79,53,92,79,62,40,69,68,34,18,23,29,51,10,50,27,48,45,47,38,53,49,50,29,53,74,69,69,42,85,68,61,29,19,29,36,40,73,44,84,30,76,50,59,61,45,93,78,43,90,48,40,67,47,33,34,38,41,35,23,36,54,35,69,81,29,53,74,43,62,42,74,69,82,127,121,72,62,61,77,80,58,73,42,50,28,14,31,44,37,19,40,70,56,40,53,31,36,55,70,67,77,38,75,87,67,64,45,74,56,66,32,26,76,66,26,57,20,35,67,24,27,46,40,20,58,66,59,17,36,50,50,17,45,51,39,40,76,35,32,87,79,48,76,53,63,30,82,44,62,27,54,34,28,30,42,29,42,45,72,50,53,44,39,55,51,26,61,70,40,43,52,51,47,41,51,26,39,53,52,50,52,51,49,24,65,73,72,67,47,78,75,64,60,53,36,58,80,52,93,81,62,40,68,66,34,18,24,29,51,10,50,29,47,46,47,40,54,50,50,29,55,74,68,70,42,86,71,62,31,19,28,36,40,71,46,82,29,76,52,59,59,44,93,78,43,92,49,40,68,48,32,34,38,41,34,22,35,54,35,69,81,30,54,75,44,61,42,78,67,81,126

Radius of gyration: 21.59 Å; Cα contacts (8 Å, |Δi|>4): 875; chains: 2; bounding box: 52×60×52 Å

Secondary structure (DSSP, 8-state):
-TTS--SEEEEEEEEEHHHHHHHHTTS-PPPPB--TT-BTBSBEEEEET-HHHHHHHHHHHHH-HHHHTT--SSEEEEEEEEE--SEEETTSHHHHHHHHHHHHHHHHHHHHHTPPPP-EE--STT----EEHHHHHHHHHHHHHHHHTTPPPPSEEEEEE--S-BSSTT-S-BTT-EEEEEESSGGGEEEEE----/-TTS--SEEEEEEEEEHHHHHHHHTTS-PPPPB--TT-BTBSBEEEEET-HHHHHHHHHHHHH-HHHHTT--SSEEEEEEEEE--SEEETTSHHHHHHHHHHHHHHHHHHHHHTPPPP-EE--STT----EEHHHHHHHHHHHHHHHHTTPPPPSEEEEEE--S-BSSTT-S-BTT-EEEEEESSGGGEEEEE----

Nearest PDB structures (foldseek):
  7plq-assembly2_B  TM=5.013E-01  e=4.604E-01  Triticum aestivum
  4ptf-assembly1_A  TM=1.635E-01  e=2.998E+00  Saccharomyces cerevisiae
  8xs4-assembly1_A  TM=1.717E-01  e=8.747E+00  Arabidopsis thaliana
  8xs4-assembly1_A  TM=1.718E-01  e=5.272E+00  Arabidopsis thaliana

pLDDT: mean 89.1, std 11.5, range [35.22, 98.38]

Foldseek 3Di:
DVPDPPDKWKWKAKFAPVQQVCCQVPNDDDDWDQDLQDQQAIAGKTFTPPHPLNQVVLVVCCVVCVVPVNRHPDMFMKMFTFQQPQELECVDPVSVVLLVVLLVVVVVVCVVVVPDADDFDDDDPQRFRRGHNNNNNSNVSSQVVCVVVVHDGGQKYKDWGQDADAPDVPHPHHPNTTMMMGGPHCVRTPHMDGDDD/DVPFPPDKWKWKAKFAPVQQVCCQVVNDPDDWDQDLQDQQAIAGKTFTPPHPLNQVVLVVCCVVCVVPVNRHPDMFMKMFTFQQPQELECVDPVSVVLLVVLLVVVVVVCVVVVPDADDFDDDDPVRFRRGHNNNNNSNVSSQVVCVVVVHDGGQKYKDWGQDADAPDVPHPHHPNTTMMMGGPHCVRTPHMDGDDD

Organism: NCBI:txid2484901